Protein AF-A0AAE3AHZ2-F1 (afdb_monomer_lite)

Secondary structure (DSSP, 8-state):
---------------------------BHHHHSTTGGG----EEEEEEEETTEEPPPEEE--HHHHHHHHHHHHT-EEEEEE---TTS-EEEEEEE-TT--EEEEEEETTS-EEETTEEEEEESHHHHHHHHT--TT-----------------------------------PPPPPPP----EEEEE-SSEEEEEETT-EEEEE--GGG-EEEEEETTEEEEEEEEEEEEEEEBS-HHHHHHHHHHPPTT-GGGG--B--S-SHHHHHHTHHHHHHHHHHH-SS---PPP-EEEEEEEEEE---TTTTTEEEEEEEEEEEE-TTS-EEEEEEEEEEEE----EETTEE----EEEEEEEEEEEETTTHHHHHHHHHHHHHT-EE-HHHHHHHHHHHHHHHHHHHHHHHHHHHHHHHHHHHHHHHHT-

Sequence (428 aa):
MTRTKRMTAAVLTLVLLLNFAGCGAKNTLFDRVSGAGKFAAESLTIYEEKESFAAEPKTVRDAKQAEVIFGALKDVTLGEVVKTDDKYTRYIFTFADASGSKMSFTLREDGCVVLGGKTYDALGTDTVFEAAGIDPDEETAESKTEASSEASNAQTEPEVTPEPEVTVTPEPTAEPTPEATYTLVDYDGGVFTMQLPQGWQIITGGEYAGYSIRAWDPNDPDVQIFYYGELGPYFKSAEAKAQYQSMSTSNDPLTYLPVLEDPTLAGCLNAMDDYQDAYDGIMPQSFAFAKIQNMTVLSETPITTPLASYAVSEASILASLTSETGAACTGMFEGSILDAGGYEINGVDVTPSRGAANIFGIIAPEGKFETVAPILIQSLTSFTFTDEYIQEAIRQGNMQAENAAEVSRRNNEMMERVVNDFCEYIRQ

pLDDT: mean 77.29, std 21.95, range [25.22, 98.69]

Structure (mmCIF, N/CA/C/O backbone):
data_AF-A0AAE3AHZ2-F1
#
_entry.id   AF-A0AAE3AHZ2-F1
#
loop_
_atom_site.group_PDB
_atom_site.id
_atom_site.type_symbol
_atom_site.label_atom_id
_atom_site.label_alt_id
_atom_site.label_comp_id
_atom_site.label_asym_id
_atom_site.label_entity_id
_atom_site.label_seq_id
_atom_site.pdbx_PDB_ins_code
_atom_site.Cartn_x
_atom_site.Cartn_y
_atom_site.Cartn_z
_atom_site.occupancy
_atom_site.B_iso_or_equiv
_atom_site.auth_seq_id
_atom_site.auth_comp_id
_atom_site.auth_asym_id
_atom_site.auth_atom_id
_atom_site.pdbx_PDB_model_num
ATOM 1 N N . MET A 1 1 ? 45.505 4.299 -8.019 1.00 30.45 1 MET A N 1
ATOM 2 C CA . MET A 1 1 ? 44.836 3.308 -7.147 1.00 30.45 1 MET A CA 1
ATOM 3 C C . MET A 1 1 ? 43.356 3.636 -7.171 1.00 30.45 1 MET A C 1
ATOM 5 O O . MET A 1 1 ? 42.881 4.443 -6.388 1.00 30.45 1 MET A O 1
ATOM 9 N N . THR A 1 2 ? 42.670 3.113 -8.178 1.00 29.73 2 THR A N 1
ATOM 10 C CA . THR A 1 2 ? 41.296 3.481 -8.530 1.00 29.73 2 THR A CA 1
ATOM 11 C C . THR A 1 2 ? 40.430 2.311 -8.102 1.00 29.73 2 THR A C 1
ATOM 13 O O . THR A 1 2 ? 40.567 1.209 -8.629 1.00 29.73 2 THR A O 1
ATOM 16 N N . ARG A 1 3 ? 39.640 2.503 -7.045 1.00 27.38 3 ARG A N 1
ATOM 17 C CA . ARG A 1 3 ? 38.802 1.451 -6.470 1.00 27.38 3 ARG A CA 1
ATOM 18 C C . ARG A 1 3 ? 37.531 1.372 -7.312 1.00 27.38 3 ARG A C 1
ATOM 20 O O . ARG A 1 3 ? 36.591 2.126 -7.093 1.00 27.38 3 ARG A O 1
ATOM 27 N N . THR A 1 4 ? 37.553 0.496 -8.310 1.00 29.48 4 THR A N 1
ATOM 28 C CA . THR A 1 4 ? 36.403 0.112 -9.130 1.00 29.48 4 THR A CA 1
ATOM 29 C C . THR A 1 4 ? 35.301 -0.408 -8.204 1.00 29.48 4 THR A C 1
ATOM 31 O O . THR A 1 4 ? 35.394 -1.523 -7.687 1.00 29.48 4 THR A O 1
ATOM 34 N N . LYS A 1 5 ? 34.284 0.416 -7.929 1.00 26.98 5 LYS A N 1
ATOM 35 C CA . LYS A 1 5 ? 33.035 -0.062 -7.332 1.00 26.98 5 LYS A CA 1
ATOM 36 C C . LYS A 1 5 ? 32.326 -0.877 -8.410 1.00 26.98 5 LYS A C 1
ATOM 38 O O . LYS A 1 5 ? 32.046 -0.376 -9.493 1.00 26.98 5 LYS A O 1
ATOM 43 N N . ARG A 1 6 ? 32.133 -2.160 -8.117 1.00 25.88 6 ARG A N 1
ATOM 44 C CA . ARG A 1 6 ? 31.324 -3.084 -8.909 1.00 25.88 6 ARG A CA 1
ATOM 45 C C . ARG A 1 6 ? 29.925 -2.478 -9.052 1.00 25.88 6 ARG A C 1
ATOM 47 O O . ARG A 1 6 ? 29.310 -2.159 -8.040 1.00 25.88 6 ARG A O 1
ATOM 54 N N . MET A 1 7 ? 29.475 -2.292 -10.291 1.00 25.75 7 MET A N 1
ATOM 55 C CA . MET A 1 7 ? 28.073 -2.037 -10.610 1.00 25.75 7 MET A CA 1
ATOM 56 C C . MET A 1 7 ? 27.278 -3.266 -10.175 1.00 25.75 7 MET A C 1
ATOM 58 O O . MET A 1 7 ? 27.341 -4.307 -10.825 1.00 25.75 7 MET A O 1
ATOM 62 N N . THR A 1 8 ? 26.573 -3.158 -9.057 1.00 26.39 8 THR A N 1
ATOM 63 C CA . THR A 1 8 ? 25.490 -4.077 -8.720 1.00 26.39 8 THR A CA 1
ATOM 64 C C . THR A 1 8 ? 24.235 -3.467 -9.331 1.00 26.39 8 THR A C 1
ATOM 66 O O . THR A 1 8 ? 23.591 -2.624 -8.722 1.00 26.39 8 THR A O 1
ATOM 69 N N . ALA A 1 9 ? 23.958 -3.814 -10.588 1.00 28.20 9 ALA A N 1
ATOM 70 C CA . ALA A 1 9 ? 22.660 -3.583 -11.203 1.00 28.20 9 ALA A CA 1
ATOM 71 C C . ALA A 1 9 ? 21.690 -4.601 -10.592 1.00 28.20 9 ALA A C 1
ATOM 73 O O . ALA A 1 9 ? 21.641 -5.752 -11.014 1.00 28.20 9 ALA A O 1
ATOM 74 N N . ALA A 1 10 ? 21.006 -4.202 -9.530 1.00 27.92 10 ALA A N 1
ATOM 75 C CA . ALA A 1 10 ? 19.880 -4.923 -8.967 1.00 27.92 10 ALA A CA 1
ATOM 76 C C . ALA A 1 10 ? 18.978 -3.888 -8.296 1.00 27.92 10 ALA A C 1
ATOM 78 O O . ALA A 1 10 ? 19.477 -3.033 -7.569 1.00 27.92 10 ALA A O 1
ATOM 79 N N . VAL A 1 11 ? 17.676 -4.019 -8.538 1.00 29.12 11 VAL A N 1
ATOM 80 C CA . VAL A 1 11 ? 16.577 -3.178 -8.040 1.00 29.12 11 VAL A CA 1
ATOM 81 C C . VAL A 1 11 ? 16.322 -1.910 -8.866 1.00 29.12 11 VAL A C 1
ATOM 83 O O . VAL A 1 11 ? 16.511 -0.782 -8.432 1.00 29.12 11 VAL A O 1
ATOM 86 N N . LEU A 1 12 ? 15.829 -2.129 -10.085 1.00 28.12 12 LEU A N 1
ATOM 87 C CA . LEU A 1 12 ? 14.857 -1.235 -10.709 1.00 28.12 12 LEU A CA 1
ATOM 88 C C . LEU A 1 12 ? 13.721 -2.124 -11.227 1.00 28.12 12 LEU A C 1
ATOM 90 O O . LEU A 1 12 ? 13.642 -2.430 -12.415 1.00 28.12 12 LEU A O 1
ATOM 94 N N . THR A 1 13 ? 12.878 -2.614 -10.320 1.00 31.12 13 THR A N 1
ATOM 95 C CA . THR A 1 13 ? 11.637 -3.310 -10.684 1.00 31.12 13 THR A CA 1
ATOM 96 C C . THR A 1 13 ? 10.592 -2.262 -11.066 1.00 31.12 13 THR A C 1
ATOM 98 O O . THR A 1 13 ? 9.550 -2.138 -10.444 1.00 31.12 13 THR A O 1
ATOM 101 N N . LEU A 1 14 ? 10.894 -1.465 -12.091 1.00 28.44 14 LEU A N 1
ATOM 102 C CA . LEU A 1 14 ? 9.909 -0.651 -12.788 1.00 28.44 14 LEU A CA 1
ATOM 103 C C . LEU A 1 14 ? 9.664 -1.319 -14.136 1.00 28.44 14 LEU A C 1
ATOM 105 O O . LEU A 1 14 ? 10.155 -0.886 -15.179 1.00 28.44 14 LEU A O 1
ATOM 109 N N . VAL A 1 15 ? 8.949 -2.444 -14.101 1.00 28.72 15 VAL A N 1
ATOM 110 C CA . VAL A 1 15 ? 8.433 -3.066 -15.319 1.00 28.72 15 VAL A CA 1
ATOM 111 C C . VAL A 1 15 ? 7.207 -2.281 -15.747 1.00 28.72 15 VAL A C 1
ATOM 113 O O . VAL A 1 15 ? 6.067 -2.596 -15.419 1.00 28.72 15 VAL A O 1
ATOM 116 N N . LEU A 1 16 ? 7.484 -1.240 -16.528 1.00 26.73 16 LEU A N 1
ATOM 117 C CA . LEU A 1 16 ? 6.565 -0.753 -17.537 1.00 26.73 16 LEU A CA 1
ATOM 118 C C . LEU A 1 16 ? 6.185 -1.960 -18.410 1.00 26.73 16 LEU A C 1
ATOM 120 O O . LEU A 1 16 ? 7.049 -2.586 -19.029 1.00 26.73 16 LEU A O 1
ATOM 124 N N . LEU A 1 17 ? 4.899 -2.309 -18.400 1.00 27.34 17 LEU A N 1
ATOM 125 C CA . LEU A 1 17 ? 4.278 -3.350 -19.214 1.00 27.34 17 LEU A CA 1
ATOM 126 C C . LEU A 1 17 ? 4.581 -3.126 -20.705 1.00 27.34 17 LEU A C 1
ATOM 128 O O . LEU A 1 17 ? 3.813 -2.499 -21.432 1.00 27.34 17 LEU A O 1
ATOM 132 N N . LEU A 1 18 ? 5.700 -3.667 -21.183 1.00 25.77 18 LEU A N 1
ATOM 133 C CA . LEU A 1 18 ? 5.951 -3.840 -22.606 1.00 25.77 18 LEU A CA 1
ATOM 134 C C . LEU A 1 18 ? 5.325 -5.162 -23.037 1.00 25.77 18 LEU A C 1
ATOM 136 O O . LEU A 1 18 ? 5.856 -6.249 -22.814 1.00 25.77 18 LEU A O 1
ATOM 140 N N . ASN A 1 19 ? 4.150 -5.014 -23.645 1.00 28.81 19 ASN A N 1
ATOM 141 C CA . ASN A 1 19 ? 3.464 -6.015 -24.443 1.00 28.81 19 ASN A CA 1
ATOM 142 C C . ASN A 1 19 ? 4.441 -6.795 -25.334 1.00 28.81 19 ASN A C 1
ATOM 144 O O . ASN A 1 19 ? 5.067 -6.223 -26.226 1.00 28.81 19 ASN A O 1
ATOM 148 N N . PHE A 1 20 ? 4.469 -8.116 -25.171 1.00 28.22 20 PHE A N 1
ATOM 149 C CA . PHE A 1 20 ? 4.844 -9.022 -26.248 1.00 28.22 20 PHE A CA 1
ATOM 150 C C . PHE A 1 20 ? 3.704 -10.001 -26.495 1.00 28.22 20 PHE A C 1
ATOM 152 O O . PHE A 1 20 ? 3.485 -10.958 -25.754 1.00 28.22 20 PHE A O 1
ATOM 159 N N . ALA A 1 21 ? 2.983 -9.733 -27.580 1.00 28.88 21 ALA A N 1
ATOM 160 C CA . ALA A 1 21 ? 2.184 -10.725 -28.265 1.00 28.88 21 ALA A CA 1
ATOM 161 C C . ALA A 1 21 ? 3.102 -11.815 -28.846 1.00 28.88 21 ALA A C 1
ATOM 163 O O . ALA A 1 21 ? 4.102 -11.513 -29.499 1.00 28.88 21 ALA A O 1
ATOM 164 N N . GLY A 1 22 ? 2.691 -13.073 -28.673 1.00 25.22 22 GLY A N 1
ATOM 165 C CA . GLY A 1 22 ? 3.035 -14.171 -29.577 1.00 25.22 22 GLY A CA 1
ATOM 166 C C . GLY A 1 22 ? 4.020 -15.216 -29.050 1.00 25.22 22 GLY A C 1
ATOM 167 O O . GLY A 1 22 ? 5.220 -15.093 -29.259 1.00 25.22 22 GLY A O 1
ATOM 168 N N . CYS A 1 23 ? 3.493 -16.322 -28.508 1.00 26.75 23 CYS A N 1
ATOM 169 C CA . CYS A 1 23 ? 3.688 -17.673 -29.069 1.00 26.75 23 CYS A CA 1
ATOM 170 C C . CYS A 1 23 ? 3.028 -18.757 -28.194 1.00 26.75 23 CYS A C 1
ATOM 172 O O . CYS A 1 23 ? 3.557 -19.132 -27.157 1.00 26.75 23 CYS A O 1
ATOM 174 N N . GLY A 1 24 ? 1.901 -19.302 -28.664 1.00 33.41 24 GLY A N 1
ATOM 175 C CA . GLY A 1 24 ? 1.628 -20.748 -28.747 1.00 33.41 24 GLY A CA 1
ATOM 176 C C . GLY A 1 24 ? 1.831 -21.683 -27.543 1.00 33.41 24 GLY A C 1
ATOM 177 O O . GLY A 1 24 ? 2.001 -22.878 -27.776 1.00 33.41 24 GLY A O 1
ATOM 178 N N . ALA A 1 25 ? 1.809 -21.210 -26.298 1.00 39.16 25 ALA A N 1
ATOM 179 C CA . ALA A 1 25 ? 1.691 -22.071 -25.119 1.00 39.16 25 ALA A CA 1
ATOM 180 C C . ALA A 1 25 ? 0.210 -22.229 -24.741 1.00 39.16 25 ALA A C 1
ATOM 182 O O . ALA A 1 25 ? -0.573 -21.292 -24.896 1.00 39.16 25 ALA A O 1
ATOM 183 N N . LYS A 1 26 ? -0.190 -23.415 -24.267 1.00 50.66 26 LYS A N 1
ATOM 184 C CA . LYS A 1 26 ? -1.534 -23.620 -23.710 1.00 50.66 26 LYS A CA 1
ATOM 185 C C . LYS A 1 26 ? -1.722 -22.610 -22.571 1.00 50.66 26 LYS A C 1
ATOM 187 O O . LYS A 1 26 ? -0.902 -22.564 -21.665 1.00 50.66 26 LYS A O 1
ATOM 192 N N . ASN A 1 27 ? -2.732 -21.750 -22.677 1.00 71.94 27 ASN A N 1
ATOM 193 C CA . ASN A 1 27 ? -2.969 -20.650 -21.739 1.00 71.94 27 ASN A CA 1
ATOM 194 C C . ASN A 1 27 ? -4.047 -21.053 -20.723 1.00 71.94 27 ASN A C 1
ATOM 196 O O . ASN A 1 27 ? -5.029 -20.337 -20.546 1.00 71.94 27 ASN A O 1
ATOM 200 N N . THR A 1 28 ? -3.927 -22.250 -20.140 1.00 84.56 28 THR A N 1
ATOM 201 C CA . THR A 1 28 ? -4.900 -22.707 -19.138 1.00 84.56 28 THR A CA 1
ATOM 202 C C . THR A 1 28 ? -4.662 -21.984 -17.816 1.00 84.56 28 THR A C 1
ATOM 204 O O . THR A 1 28 ? -3.533 -21.591 -17.509 1.00 84.56 28 THR A O 1
ATOM 207 N N . LEU A 1 29 ? -5.714 -21.814 -17.019 1.00 84.12 29 LEU A N 1
ATOM 208 C CA . LEU A 1 29 ? -5.632 -21.193 -15.698 1.00 84.12 29 LEU A CA 1
ATOM 209 C C . LEU A 1 29 ? -4.598 -21.903 -14.807 1.00 84.12 29 LEU A C 1
ATOM 211 O O . LEU A 1 29 ? -3.781 -21.256 -14.157 1.00 84.12 29 LEU A O 1
ATOM 215 N N . PHE A 1 30 ? -4.554 -23.235 -14.846 1.00 86.38 30 PHE A N 1
ATOM 216 C CA . PHE A 1 30 ? -3.639 -24.032 -14.021 1.00 86.38 30 PHE A CA 1
ATOM 217 C C . PHE A 1 30 ? -2.175 -23.940 -14.463 1.00 86.38 30 PHE A C 1
ATOM 219 O O . PHE A 1 30 ? -1.286 -24.125 -13.637 1.00 86.38 30 PHE A O 1
ATOM 226 N N . ASP A 1 31 ? -1.902 -23.612 -15.729 1.00 78.88 31 ASP A N 1
ATOM 227 C CA . ASP A 1 31 ? -0.533 -23.325 -16.179 1.00 78.88 31 ASP A CA 1
ATOM 228 C C . ASP A 1 31 ? -0.017 -21.992 -15.603 1.00 78.88 31 ASP A C 1
ATOM 230 O O . ASP A 1 31 ? 1.193 -21.773 -15.518 1.00 78.88 31 ASP A O 1
ATOM 234 N N . ARG A 1 32 ? -0.929 -21.099 -15.196 1.00 72.12 32 ARG A N 1
ATOM 235 C CA . ARG A 1 32 ? -0.624 -19.784 -14.615 1.00 72.12 32 ARG A CA 1
ATOM 236 C C . ARG A 1 32 ? -0.626 -19.770 -13.085 1.00 72.12 32 ARG A C 1
ATOM 238 O O . ARG A 1 32 ? -0.144 -18.803 -12.507 1.00 72.12 32 ARG A O 1
ATOM 245 N N . VAL A 1 33 ? -1.117 -20.828 -12.437 1.00 71.25 33 VAL A N 1
ATOM 246 C CA . VAL A 1 33 ? -1.184 -20.947 -10.973 1.00 71.25 33 VAL A CA 1
ATOM 247 C C . VAL A 1 33 ? -0.226 -22.038 -10.498 1.00 71.25 33 VAL A C 1
ATOM 249 O O . VAL A 1 33 ? -0.375 -23.221 -10.808 1.00 71.25 33 VAL A O 1
ATOM 252 N N . SER A 1 34 ? 0.795 -21.644 -9.734 1.00 67.81 34 SER A N 1
ATOM 253 C CA . SER A 1 34 ? 1.807 -22.572 -9.225 1.00 67.81 34 SER A CA 1
ATOM 254 C C . SER A 1 34 ? 1.186 -23.672 -8.362 1.00 67.81 34 SER A C 1
ATOM 256 O O . SER A 1 34 ? 0.383 -23.400 -7.483 1.00 67.81 34 SER A O 1
ATOM 258 N N . GLY A 1 35 ? 1.586 -24.925 -8.584 1.00 68.88 35 GLY A N 1
ATOM 259 C CA . GLY A 1 35 ? 1.129 -26.054 -7.767 1.00 68.88 35 GLY A CA 1
ATOM 260 C C . GLY A 1 35 ? -0.281 -26.559 -8.090 1.00 68.88 35 GLY A C 1
ATOM 261 O O . GLY A 1 35 ? -0.587 -27.690 -7.715 1.00 68.88 35 GLY A O 1
ATOM 262 N N . ALA A 1 36 ? -1.079 -25.821 -8.874 1.00 77.06 36 ALA A N 1
ATOM 263 C CA . ALA A 1 36 ? -2.463 -26.178 -9.191 1.00 77.06 36 ALA A CA 1
ATOM 264 C C . ALA A 1 36 ? -2.605 -27.594 -9.770 1.00 77.06 36 ALA A C 1
ATOM 266 O O . ALA A 1 36 ? -3.428 -28.385 -9.319 1.00 77.06 36 ALA A O 1
ATOM 267 N N . GLY A 1 37 ? -1.720 -27.979 -10.694 1.00 73.69 37 GLY A N 1
ATOM 268 C CA . GLY A 1 37 ? -1.731 -29.316 -11.300 1.00 73.69 37 GLY A CA 1
ATOM 269 C C . GLY A 1 37 ? -1.372 -30.484 -10.365 1.00 73.69 37 GLY A C 1
ATOM 270 O O . GLY A 1 37 ? -1.472 -31.635 -10.788 1.00 73.69 37 GLY A O 1
ATOM 271 N N . LYS A 1 38 ? -0.915 -30.219 -9.134 1.00 77.69 38 LYS A N 1
ATOM 272 C CA . LYS A 1 38 ? -0.558 -31.236 -8.124 1.00 77.69 38 LYS A CA 1
ATOM 273 C C . LYS A 1 38 ? -1.441 -31.184 -6.877 1.00 77.69 38 LYS A C 1
ATOM 275 O O . LYS A 1 38 ? -1.286 -32.039 -6.009 1.00 77.69 38 LYS A O 1
ATOM 280 N N . PHE A 1 39 ? -2.309 -30.186 -6.777 1.00 78.25 39 PHE A N 1
ATOM 281 C CA . PHE A 1 39 ? -3.156 -29.976 -5.617 1.00 78.25 39 PHE A CA 1
ATOM 282 C C . PHE A 1 39 ? -4.352 -30.927 -5.640 1.00 78.25 39 PHE A C 1
ATOM 284 O O . PHE A 1 39 ? -4.929 -31.186 -6.698 1.00 78.25 39 PHE A O 1
ATOM 291 N N . ALA A 1 40 ? -4.716 -31.446 -4.470 1.00 85.44 40 ALA A N 1
ATOM 292 C CA . ALA A 1 40 ? -5.849 -32.343 -4.295 1.00 85.44 40 ALA A CA 1
ATOM 293 C C . ALA A 1 40 ? -6.882 -31.663 -3.392 1.00 85.44 40 ALA A C 1
ATOM 295 O O . ALA A 1 40 ? -6.706 -31.606 -2.179 1.00 85.44 40 ALA A O 1
ATOM 296 N N . ALA A 1 41 ? -7.938 -31.121 -3.995 1.00 84.19 41 ALA A N 1
ATOM 297 C CA . ALA A 1 41 ? -8.997 -30.440 -3.263 1.00 84.19 41 ALA A CA 1
ATOM 298 C C . ALA A 1 41 ? -9.827 -31.428 -2.424 1.00 84.19 41 ALA A C 1
ATOM 300 O O . ALA A 1 41 ? -10.386 -32.381 -2.962 1.00 84.19 41 ALA A O 1
ATOM 301 N N . GLU A 1 42 ? -9.948 -31.171 -1.120 1.00 83.50 42 GLU A N 1
ATOM 302 C CA . GLU A 1 42 ? -10.802 -31.941 -0.200 1.00 83.50 42 GLU A CA 1
ATOM 303 C C . GLU A 1 42 ? -11.995 -31.139 0.324 1.00 83.50 42 GLU A C 1
ATOM 305 O O . GLU A 1 42 ? -13.022 -31.705 0.698 1.00 83.50 42 GLU A O 1
ATOM 310 N N . SER A 1 43 ? -11.880 -29.815 0.359 1.00 81.81 43 SER A N 1
ATOM 311 C CA . SER A 1 43 ? -12.982 -28.921 0.704 1.00 81.81 43 SER A CA 1
ATOM 312 C C . SER A 1 43 ? -12.890 -27.627 -0.088 1.00 81.81 43 SER A C 1
ATOM 314 O O . SER A 1 43 ? -11.838 -27.306 -0.645 1.00 81.81 43 SER A O 1
ATOM 316 N N . LEU A 1 44 ? -14.005 -26.906 -0.158 1.00 85.50 44 LEU A N 1
ATOM 317 C CA . LEU A 1 44 ? -14.130 -25.652 -0.886 1.00 85.50 44 LEU A CA 1
ATOM 318 C C . LEU A 1 44 ? -14.933 -24.654 -0.051 1.00 85.50 44 LEU A C 1
ATOM 320 O O . LEU A 1 44 ? -16.014 -24.967 0.443 1.00 85.50 44 LEU A O 1
ATOM 324 N N . THR A 1 45 ? -14.442 -23.429 0.038 1.00 79.38 45 THR A N 1
ATOM 325 C CA . THR A 1 45 ? -15.203 -22.272 0.505 1.00 79.38 45 THR A CA 1
ATOM 326 C C . THR A 1 45 ? -15.356 -21.303 -0.654 1.00 79.38 45 THR A C 1
ATOM 328 O O . THR A 1 45 ? -14.366 -20.970 -1.302 1.00 79.38 45 THR A O 1
ATOM 331 N N . ILE A 1 46 ? -16.585 -20.866 -0.922 1.00 81.38 46 ILE A N 1
ATOM 332 C CA . ILE A 1 46 ? -16.872 -19.867 -1.952 1.00 81.38 46 ILE A CA 1
ATOM 333 C C . ILE A 1 46 ? -17.274 -18.568 -1.262 1.00 81.38 46 ILE A C 1
ATOM 335 O O . ILE A 1 46 ? -18.217 -18.557 -0.466 1.00 81.38 46 ILE A O 1
ATOM 339 N N . TYR A 1 47 ? -16.556 -17.495 -1.573 1.00 78.69 47 TYR A N 1
ATOM 340 C CA . TYR A 1 47 ? -16.892 -16.140 -1.149 1.00 78.69 47 TYR A CA 1
ATOM 341 C C . TYR A 1 47 ? -17.512 -15.398 -2.323 1.00 78.69 47 TYR A C 1
ATOM 343 O O . TYR A 1 47 ? -17.005 -15.488 -3.437 1.00 78.69 47 TYR A O 1
ATOM 351 N N . GLU A 1 48 ? -18.593 -14.678 -2.061 1.00 78.94 48 GLU A N 1
ATOM 352 C CA . GLU A 1 48 ? -19.229 -13.779 -3.016 1.00 78.94 48 GLU A CA 1
ATOM 353 C C . GLU A 1 48 ? -18.997 -12.347 -2.535 1.00 78.94 48 GLU A C 1
ATOM 355 O O . GLU A 1 48 ? -19.339 -12.004 -1.401 1.00 78.94 48 GLU A O 1
ATOM 360 N N . GLU A 1 49 ? -18.377 -11.526 -3.374 1.00 75.44 49 GLU A N 1
ATOM 361 C CA . GLU A 1 49 ? -18.078 -10.128 -3.087 1.00 75.44 49 GLU A CA 1
ATOM 362 C C . GLU A 1 49 ? -18.789 -9.228 -4.092 1.00 75.44 49 GLU A C 1
ATOM 364 O O . GLU A 1 49 ? -18.484 -9.265 -5.286 1.00 75.44 49 GLU A O 1
ATOM 369 N N . LYS A 1 50 ? -19.695 -8.382 -3.603 1.00 73.38 50 LYS A N 1
ATOM 370 C CA . LYS A 1 50 ? -20.449 -7.423 -4.415 1.00 73.38 50 LYS A CA 1
ATOM 371 C C . LYS A 1 50 ? -20.249 -6.016 -3.871 1.00 73.38 50 LYS A C 1
ATOM 373 O O . LYS A 1 50 ? -20.486 -5.792 -2.691 1.00 73.38 50 LYS A O 1
ATOM 378 N N . GLU A 1 51 ? -19.796 -5.083 -4.711 1.00 52.22 51 GLU A N 1
ATOM 379 C CA . GLU A 1 51 ? -19.695 -3.644 -4.394 1.00 52.22 51 GLU A CA 1
ATOM 380 C C . GLU A 1 51 ? -19.099 -3.322 -2.997 1.00 52.22 51 GLU A C 1
ATOM 382 O O . GLU A 1 51 ? -19.521 -2.378 -2.332 1.00 52.22 51 GLU A O 1
ATOM 387 N N . SER A 1 52 ? -18.076 -4.069 -2.552 1.00 47.06 52 SER A N 1
ATOM 388 C CA . SER A 1 52 ? -17.413 -3.942 -1.227 1.00 47.06 52 SER A CA 1
ATOM 389 C C . SER A 1 52 ? -18.114 -4.608 -0.028 1.00 47.06 52 SER A C 1
ATOM 391 O O . SER A 1 52 ? -17.758 -4.342 1.123 1.00 47.06 52 SER A O 1
ATOM 393 N N . PHE A 1 53 ? -19.076 -5.498 -0.272 1.00 41.38 53 PHE A N 1
ATOM 394 C CA . PHE A 1 53 ? -19.688 -6.366 0.732 1.00 41.38 53 PHE A CA 1
ATOM 395 C C . PHE A 1 53 ? -19.322 -7.827 0.438 1.00 41.38 53 PHE A C 1
ATOM 397 O O . PHE A 1 53 ? -19.628 -8.341 -0.637 1.00 41.38 53 PHE A O 1
ATOM 404 N N . ALA A 1 54 ? -18.659 -8.499 1.382 1.00 51.25 54 ALA A N 1
ATOM 405 C CA . ALA A 1 54 ? -18.468 -9.946 1.328 1.00 51.25 54 ALA A CA 1
ATOM 406 C C . ALA A 1 54 ? -19.694 -10.618 1.961 1.00 51.25 54 ALA A C 1
ATOM 408 O O . ALA A 1 54 ? -19.981 -10.402 3.142 1.00 51.25 54 ALA A O 1
ATOM 409 N N . ALA A 1 55 ? -20.438 -11.404 1.184 1.00 55.53 55 ALA A N 1
ATOM 410 C CA . ALA A 1 55 ? -21.539 -12.206 1.707 1.00 55.53 55 ALA A CA 1
ATOM 411 C C . ALA A 1 55 ? -21.018 -13.303 2.659 1.00 55.53 55 ALA A C 1
ATOM 413 O O . ALA A 1 55 ? -19.832 -13.649 2.647 1.00 55.53 55 ALA A O 1
ATOM 414 N N . GLU A 1 56 ? -21.904 -13.883 3.481 1.00 48.47 56 GLU A N 1
ATOM 415 C CA . GLU A 1 56 ? -21.528 -15.037 4.307 1.00 48.47 56 GLU A CA 1
ATOM 416 C C . GLU A 1 56 ? -20.991 -16.177 3.418 1.00 48.47 56 GLU A C 1
ATOM 418 O O . GLU A 1 56 ? -21.657 -16.580 2.459 1.00 48.47 56 GLU A O 1
ATOM 423 N N . PRO A 1 57 ? -19.799 -16.724 3.716 1.00 64.50 57 PRO A N 1
ATOM 424 C CA . PRO A 1 57 ? -19.149 -17.683 2.838 1.00 64.50 57 PRO A CA 1
ATOM 425 C C . PRO A 1 57 ? -19.936 -18.988 2.746 1.00 64.50 57 PRO A C 1
ATOM 427 O O . PRO A 1 57 ? -20.203 -19.667 3.747 1.00 64.50 57 PRO A O 1
ATOM 430 N N . LYS A 1 58 ? -20.224 -19.416 1.517 1.00 69.81 58 LYS A N 1
ATOM 431 C CA . LYS A 1 58 ? -20.841 -20.715 1.260 1.00 69.81 58 LYS A CA 1
ATOM 432 C C . LYS A 1 58 ? -19.762 -21.790 1.341 1.00 69.81 58 LYS A C 1
ATOM 434 O O . LYS A 1 58 ? -18.952 -21.968 0.432 1.00 69.81 58 LYS A O 1
ATOM 439 N N . THR A 1 59 ? -19.744 -22.523 2.451 1.00 62.56 59 THR A N 1
ATOM 440 C CA . THR A 1 59 ? -18.790 -23.623 2.649 1.00 62.56 59 THR A CA 1
ATOM 441 C C . THR A 1 59 ? -19.340 -24.932 2.082 1.00 62.56 59 THR A C 1
ATOM 443 O O . THR A 1 59 ? -20.369 -25.435 2.536 1.00 62.56 59 THR A O 1
ATOM 446 N N . VAL A 1 60 ? -18.609 -25.538 1.150 1.00 64.88 60 VAL A N 1
ATOM 447 C CA . VAL A 1 60 ? -18.839 -26.884 0.616 1.00 64.88 60 VAL A CA 1
ATOM 448 C C . VAL A 1 60 ? -17.828 -27.845 1.247 1.00 64.88 60 VAL A C 1
ATOM 450 O O . VAL A 1 60 ? -16.641 -27.847 0.927 1.00 64.88 60 VAL A O 1
ATOM 453 N N . ARG A 1 61 ? -18.302 -28.698 2.163 1.00 59.25 61 ARG A N 1
ATOM 454 C CA . ARG A 1 61 ? -17.475 -29.726 2.835 1.00 59.25 61 ARG A CA 1
ATOM 455 C C . ARG A 1 61 ? -17.490 -31.090 2.136 1.00 59.25 61 ARG A C 1
ATOM 457 O O . ARG A 1 61 ? -16.968 -32.059 2.679 1.00 59.25 61 ARG A O 1
ATOM 464 N N . ASP A 1 62 ? -18.130 -31.183 0.974 1.00 76.38 62 ASP A N 1
ATOM 465 C CA . ASP A 1 62 ? -18.191 -32.414 0.192 1.00 76.38 62 ASP A CA 1
ATOM 466 C C . ASP A 1 62 ? -16.977 -32.503 -0.741 1.00 76.38 62 ASP A C 1
ATOM 468 O O . ASP A 1 62 ? -16.876 -31.758 -1.716 1.00 76.38 62 ASP A O 1
ATOM 472 N N . ALA A 1 63 ? -16.054 -33.419 -0.439 1.00 75.56 63 ALA A N 1
ATOM 473 C CA . ALA A 1 63 ? -14.808 -33.580 -1.189 1.00 75.56 63 ALA A CA 1
ATOM 474 C C . ALA A 1 63 ? -15.040 -33.911 -2.667 1.00 75.56 63 ALA A C 1
ATOM 476 O O . ALA A 1 63 ? -14.297 -33.457 -3.531 1.00 75.56 63 ALA A O 1
ATOM 477 N N . LYS A 1 64 ? -16.107 -34.656 -2.979 1.00 82.19 64 LYS A N 1
ATOM 478 C CA . LYS A 1 64 ? -16.439 -35.008 -4.359 1.00 82.19 64 LYS A CA 1
ATOM 479 C C . LYS A 1 64 ? -16.913 -33.781 -5.139 1.00 82.19 64 LYS A C 1
ATOM 481 O O . LYS A 1 64 ? -16.523 -33.604 -6.287 1.00 82.19 64 LYS A O 1
ATOM 486 N N . GLN A 1 65 ? -17.735 -32.933 -4.529 1.00 84.44 65 GLN A N 1
ATOM 487 C CA . GLN A 1 65 ? -18.171 -31.677 -5.129 1.00 84.44 65 GLN A CA 1
ATOM 488 C C . GLN A 1 65 ? -17.001 -30.696 -5.286 1.00 84.44 65 GLN A C 1
ATOM 490 O O . GLN A 1 65 ? -16.861 -30.098 -6.350 1.00 84.44 65 GLN A O 1
ATOM 495 N N . ALA A 1 66 ? -16.125 -30.582 -4.281 1.00 83.44 66 ALA A N 1
ATOM 496 C CA . ALA A 1 66 ? -14.909 -29.774 -4.374 1.00 83.44 66 ALA A CA 1
ATOM 497 C C . ALA A 1 66 ? -13.990 -30.257 -5.514 1.00 83.44 66 ALA A C 1
ATOM 499 O O . ALA A 1 66 ? -13.527 -29.439 -6.303 1.00 83.44 66 ALA A O 1
ATOM 500 N N . GLU A 1 67 ? -13.790 -31.571 -5.663 1.00 86.81 67 GLU A N 1
ATOM 501 C CA . GLU A 1 67 ? -13.006 -32.166 -6.756 1.00 86.81 67 GLU A CA 1
ATOM 502 C C . GLU A 1 67 ? -13.615 -31.870 -8.136 1.00 86.81 67 GLU A C 1
ATOM 504 O O . GLU A 1 67 ? -12.887 -31.542 -9.071 1.00 86.81 67 GLU A O 1
ATOM 509 N N . VAL A 1 68 ? -14.943 -31.941 -8.271 1.00 90.25 68 VAL A N 1
ATOM 510 C CA . VAL A 1 68 ? -15.639 -31.632 -9.532 1.00 90.25 68 VAL A CA 1
ATOM 511 C C . VAL A 1 68 ? -15.448 -30.165 -9.924 1.00 90.25 68 VAL A C 1
ATOM 513 O O . VAL A 1 68 ? -15.092 -29.887 -11.068 1.00 90.25 68 VAL A O 1
ATOM 516 N N . ILE A 1 69 ? -15.630 -29.233 -8.984 1.00 91.19 69 ILE A N 1
ATOM 517 C CA . ILE A 1 69 ? -15.467 -27.791 -9.240 1.00 91.19 69 ILE A CA 1
ATOM 518 C C . ILE A 1 69 ? -13.994 -27.462 -9.530 1.00 91.19 69 ILE A C 1
ATOM 520 O O . ILE A 1 69 ? -13.692 -26.739 -10.479 1.00 91.19 69 ILE A O 1
ATOM 524 N N . PHE A 1 70 ? -13.061 -28.043 -8.771 1.00 90.38 70 PHE A N 1
ATOM 525 C CA . PHE A 1 70 ? -11.625 -27.897 -9.017 1.00 90.38 70 PHE A CA 1
ATOM 526 C C . PHE A 1 70 ? -11.218 -28.453 -10.390 1.00 90.38 70 PHE A C 1
ATOM 528 O O . PHE A 1 70 ? -10.400 -27.864 -11.096 1.00 90.38 70 PHE A O 1
ATOM 535 N N . GLY A 1 71 ? -11.826 -29.569 -10.799 1.00 88.50 71 GLY A N 1
ATOM 536 C CA . GLY A 1 71 ? -11.661 -30.154 -12.123 1.00 88.50 71 GLY A CA 1
ATOM 537 C C . GLY A 1 71 ? -12.129 -29.225 -13.242 1.00 88.50 71 GLY A C 1
ATOM 538 O O . GLY A 1 71 ? -11.413 -29.085 -14.228 1.00 88.50 71 GLY A O 1
ATOM 539 N N . ALA A 1 72 ? -13.264 -28.543 -13.075 1.00 91.81 72 ALA A N 1
ATOM 540 C CA . ALA A 1 72 ? -13.757 -27.573 -14.056 1.00 91.81 72 ALA A CA 1
ATOM 541 C C . ALA A 1 72 ? -12.789 -26.388 -14.238 1.00 91.81 72 ALA A C 1
ATOM 543 O O . ALA A 1 72 ? -12.518 -25.975 -15.364 1.00 91.81 72 ALA A O 1
ATOM 544 N N . LEU A 1 73 ? -12.180 -25.898 -13.151 1.00 90.62 73 LEU A N 1
ATOM 545 C CA . LEU A 1 73 ? -11.189 -24.811 -13.206 1.00 90.62 73 LEU A CA 1
ATOM 546 C C . LEU A 1 73 ? -9.932 -25.168 -14.015 1.00 90.62 73 LEU A C 1
ATOM 548 O O . LEU A 1 73 ? -9.279 -24.280 -14.564 1.00 90.62 73 LEU A O 1
ATOM 552 N N . LYS A 1 74 ? -9.593 -26.457 -14.126 1.00 86.88 74 LYS A N 1
ATOM 553 C CA . LYS A 1 74 ? -8.466 -26.928 -14.943 1.00 86.88 74 LYS A CA 1
ATOM 554 C C . LYS A 1 74 ? -8.684 -26.681 -16.435 1.00 86.88 74 LYS A C 1
ATOM 556 O O . LYS A 1 74 ? -7.715 -26.467 -17.165 1.00 86.88 74 LYS A O 1
ATOM 561 N N . ASP A 1 75 ? -9.936 -26.739 -16.874 1.00 87.88 75 ASP A N 1
ATOM 562 C CA . ASP A 1 75 ? -10.307 -26.591 -18.278 1.00 87.88 75 ASP A CA 1
ATOM 563 C C . ASP A 1 75 ? -10.525 -25.118 -18.670 1.00 87.88 75 ASP A C 1
ATOM 565 O O . ASP A 1 75 ? -10.661 -24.815 -19.856 1.00 87.88 75 ASP A O 1
ATOM 569 N N . VAL A 1 76 ? -10.468 -24.191 -17.702 1.00 90.44 76 VAL A N 1
ATOM 570 C CA . VAL A 1 76 ? -10.546 -22.749 -17.954 1.00 90.44 76 VAL A CA 1
ATOM 571 C C . VAL A 1 76 ? -9.312 -22.271 -18.718 1.00 90.44 76 VAL A C 1
ATOM 573 O O . VAL A 1 76 ? -8.167 -22.492 -18.306 1.00 90.44 76 VAL A O 1
ATOM 576 N N . THR A 1 77 ? -9.538 -21.559 -19.821 1.00 88.38 77 THR A N 1
ATOM 577 C CA . THR A 1 77 ? -8.472 -20.936 -20.618 1.00 88.38 77 THR A CA 1
ATOM 578 C C . THR A 1 77 ? -8.543 -19.424 -20.537 1.00 88.38 77 THR A C 1
ATOM 580 O O . THR A 1 77 ? -9.609 -18.852 -20.748 1.00 88.38 77 THR A O 1
ATOM 583 N N . LEU A 1 78 ? -7.401 -18.786 -20.293 1.00 84.69 78 LEU A N 1
ATOM 584 C CA . LEU A 1 78 ? -7.288 -17.335 -20.224 1.00 84.69 78 LEU A CA 1
ATOM 585 C C . LEU A 1 78 ? -7.086 -16.737 -21.622 1.00 84.69 78 LEU A C 1
ATOM 587 O O . LEU A 1 78 ? -6.335 -17.264 -22.449 1.00 84.69 78 LEU A O 1
ATOM 591 N N . GLY A 1 79 ? -7.752 -15.620 -21.865 1.00 77.50 79 GLY A N 1
ATOM 592 C CA . GLY A 1 79 ? -7.681 -14.784 -23.053 1.00 77.50 79 GLY A CA 1
ATOM 593 C C . GLY A 1 79 ? -6.856 -13.520 -22.812 1.00 77.50 79 GLY A C 1
ATOM 594 O O . GLY A 1 79 ? -5.823 -13.548 -22.135 1.00 77.50 79 GLY A O 1
ATOM 595 N N . GLU A 1 80 ? -7.286 -12.415 -23.417 1.00 76.00 80 GLU A N 1
ATOM 596 C CA . GLU A 1 80 ? -6.628 -11.115 -23.281 1.00 76.00 80 GLU A CA 1
ATOM 597 C C . GLU A 1 80 ? -6.917 -10.475 -21.918 1.00 76.00 80 GLU A C 1
ATOM 599 O O . GLU A 1 80 ? -7.938 -10.739 -21.284 1.00 76.00 80 GLU A O 1
ATOM 604 N N . VAL A 1 81 ? -6.002 -9.613 -21.465 1.00 76.06 81 VAL A N 1
ATOM 605 C CA . VAL A 1 81 ? -6.232 -8.797 -20.269 1.00 76.06 81 VAL A CA 1
ATOM 606 C C . VAL A 1 81 ? -7.267 -7.731 -20.610 1.00 76.06 81 VAL A C 1
ATOM 608 O O . VAL A 1 81 ? -7.074 -6.949 -21.542 1.00 76.06 81 VAL A O 1
ATOM 611 N N . VAL A 1 82 ? -8.339 -7.683 -19.831 1.00 80.19 82 VAL A N 1
ATOM 612 C CA . VAL A 1 82 ? -9.418 -6.703 -19.958 1.00 80.19 82 VAL A CA 1
ATOM 613 C C . VAL A 1 82 ? -9.382 -5.716 -18.795 1.00 80.19 82 VAL A C 1
ATOM 615 O O . VAL A 1 82 ? -8.686 -5.913 -17.796 1.00 80.19 82 VAL A O 1
ATOM 618 N N . LYS A 1 83 ? -10.126 -4.614 -18.924 1.00 75.19 83 LYS A N 1
ATOM 619 C CA . LYS A 1 83 ? -10.225 -3.620 -17.856 1.00 75.19 83 LYS A CA 1
ATOM 620 C C . LYS A 1 83 ? -10.896 -4.246 -16.625 1.00 75.19 83 LYS A C 1
ATOM 622 O O . LYS A 1 83 ? -11.978 -4.826 -16.725 1.00 75.19 83 LYS A O 1
ATOM 627 N N . THR A 1 84 ? -10.266 -4.100 -15.465 1.00 68.62 84 THR A N 1
ATOM 628 C CA . THR A 1 84 ? -10.894 -4.422 -14.180 1.00 68.62 84 THR A CA 1
ATOM 629 C C . THR A 1 84 ? -12.011 -3.411 -13.909 1.00 68.62 84 THR A C 1
ATOM 631 O O . THR A 1 84 ? -11.827 -2.213 -14.118 1.00 68.62 84 THR A O 1
ATOM 634 N N . ASP A 1 85 ? -13.184 -3.903 -13.530 1.00 71.19 85 ASP A N 1
ATOM 635 C CA . ASP A 1 85 ? -14.371 -3.095 -13.266 1.00 71.19 85 ASP A CA 1
ATOM 636 C C . ASP A 1 85 ? -15.025 -3.668 -12.009 1.00 71.19 85 ASP A C 1
ATOM 638 O O . ASP A 1 85 ? -15.437 -4.828 -11.998 1.00 71.19 85 ASP A O 1
ATOM 642 N N . ASP A 1 86 ? -15.041 -2.876 -10.943 1.00 67.69 86 ASP A N 1
ATOM 643 C CA . ASP A 1 86 ? -15.413 -3.331 -9.601 1.00 67.69 86 ASP A CA 1
ATOM 644 C C . ASP A 1 86 ? -16.934 -3.432 -9.413 1.00 67.69 86 ASP A C 1
ATOM 646 O O . ASP A 1 86 ? -17.405 -3.854 -8.359 1.00 67.69 86 ASP A O 1
ATOM 650 N N . LYS A 1 87 ? -17.716 -3.071 -10.443 1.00 77.00 87 LYS A N 1
ATOM 651 C CA . LYS A 1 87 ? -19.175 -3.240 -10.438 1.00 77.00 87 LYS A CA 1
ATOM 652 C C . LYS A 1 87 ? -19.608 -4.709 -10.491 1.00 77.00 87 LYS A C 1
ATOM 654 O O . LYS A 1 87 ? -20.748 -5.010 -10.165 1.00 77.00 87 LYS A O 1
ATOM 659 N N . TYR A 1 88 ? -18.733 -5.589 -10.977 1.00 81.56 88 TYR A N 1
ATOM 660 C CA . TYR A 1 88 ? -19.043 -6.998 -11.184 1.00 81.56 88 TYR A CA 1
ATOM 661 C C . TYR A 1 88 ? -18.800 -7.791 -9.902 1.00 81.56 88 TYR A C 1
ATOM 663 O O . TYR A 1 88 ? -17.737 -7.670 -9.286 1.00 81.56 88 TYR A O 1
ATOM 671 N N . THR A 1 89 ? -19.748 -8.654 -9.539 1.00 82.44 89 THR A N 1
ATOM 672 C CA . THR A 1 89 ? -19.599 -9.572 -8.406 1.00 82.44 89 THR A CA 1
ATOM 673 C C . THR A 1 89 ? -18.405 -10.503 -8.626 1.00 82.44 89 THR A C 1
ATOM 675 O O . THR A 1 89 ? -18.215 -11.051 -9.720 1.00 82.44 89 THR A O 1
ATOM 678 N N . ARG A 1 90 ? -17.584 -10.690 -7.586 1.00 86.62 90 ARG A N 1
ATOM 679 C CA . ARG A 1 90 ? -16.456 -11.632 -7.581 1.00 86.62 90 ARG A CA 1
ATOM 680 C C . ARG A 1 90 ? -16.806 -12.873 -6.771 1.00 86.62 90 ARG A C 1
ATOM 682 O O . ARG A 1 90 ? -17.278 -12.777 -5.645 1.00 86.62 90 ARG A O 1
ATOM 689 N N . TYR A 1 91 ? -16.487 -14.034 -7.323 1.00 87.06 91 TYR A N 1
ATOM 690 C CA . TYR A 1 91 ? -16.604 -15.335 -6.683 1.00 87.06 91 TYR A CA 1
ATOM 691 C C . TYR A 1 91 ? -15.207 -15.896 -6.430 1.00 87.06 91 TYR A C 1
ATOM 693 O O . TYR A 1 91 ? -14.473 -16.205 -7.372 1.00 87.06 91 TYR A O 1
ATOM 701 N N . ILE A 1 92 ? -14.827 -16.022 -5.161 1.00 86.38 92 ILE A N 1
ATOM 702 C CA . ILE A 1 92 ? -13.514 -16.523 -4.747 1.00 86.38 92 ILE A CA 1
ATOM 703 C C . ILE A 1 92 ? -13.675 -17.969 -4.295 1.00 86.38 92 ILE A C 1
ATOM 705 O O . ILE A 1 92 ? -14.261 -18.251 -3.252 1.00 86.38 92 ILE A O 1
ATOM 709 N N . PHE A 1 93 ? -13.143 -18.890 -5.089 1.00 87.00 93 PHE A N 1
ATOM 710 C CA . PHE A 1 93 ? -13.151 -20.324 -4.837 1.00 87.00 93 PHE A CA 1
ATOM 711 C C . PHE A 1 93 ? -11.880 -20.718 -4.093 1.00 87.00 93 PHE A C 1
ATOM 713 O O . PHE A 1 93 ? -10.839 -20.894 -4.723 1.00 87.00 93 PHE A O 1
ATOM 720 N N . THR A 1 94 ? -11.958 -20.868 -2.773 1.00 83.75 94 THR A N 1
ATOM 721 C CA . THR A 1 94 ? -10.832 -21.256 -1.912 1.00 83.75 94 THR A CA 1
ATOM 722 C C . THR A 1 94 ? -10.913 -22.736 -1.565 1.00 83.75 94 THR A C 1
ATOM 724 O O . THR A 1 94 ? -11.743 -23.160 -0.762 1.00 83.75 94 THR A O 1
ATOM 727 N N . PHE A 1 95 ? -10.033 -23.533 -2.159 1.00 85.50 95 PHE A N 1
ATOM 728 C CA . PHE A 1 95 ? -9.905 -24.962 -1.899 1.00 85.50 95 PHE A CA 1
ATOM 729 C C . PHE A 1 95 ? -8.907 -25.218 -0.779 1.00 85.50 95 PHE A C 1
ATOM 731 O O . PHE A 1 95 ? -7.915 -24.503 -0.676 1.00 85.50 95 PHE A O 1
ATOM 738 N N . ALA A 1 96 ? -9.130 -26.271 0.005 1.00 79.94 96 ALA A N 1
ATOM 739 C CA . ALA A 1 96 ? -8.142 -26.790 0.945 1.00 79.94 96 ALA A CA 1
ATOM 740 C C . ALA A 1 96 ? -7.880 -28.279 0.702 1.00 79.94 96 ALA A C 1
ATOM 742 O O . ALA A 1 96 ? -8.814 -29.029 0.396 1.00 79.94 96 ALA A O 1
ATOM 743 N N . ASP A 1 97 ? -6.621 -28.694 0.839 1.00 82.12 97 ASP A N 1
ATOM 744 C CA . ASP A 1 97 ? -6.218 -30.102 0.809 1.00 82.12 97 ASP A CA 1
ATOM 745 C C . ASP A 1 97 ? -6.240 -30.746 2.211 1.00 82.12 97 ASP A C 1
ATOM 747 O O . ASP A 1 97 ? -6.537 -30.095 3.216 1.00 82.12 97 ASP A O 1
ATOM 751 N N . ALA A 1 98 ? -5.886 -32.032 2.287 1.00 80.38 98 ALA A N 1
ATOM 752 C CA . ALA A 1 98 ? -5.842 -32.808 3.532 1.00 80.38 98 ALA A CA 1
ATOM 753 C C . ALA A 1 98 ? -4.918 -32.229 4.616 1.00 80.38 98 ALA A C 1
ATOM 755 O O . ALA A 1 98 ? -5.079 -32.524 5.803 1.00 80.38 98 ALA A O 1
ATOM 756 N N . SER A 1 99 ? -3.901 -31.466 4.209 1.00 73.62 99 SER A N 1
ATOM 757 C CA . SER A 1 99 ? -2.938 -30.839 5.114 1.00 73.62 99 SER A CA 1
ATOM 758 C C . SER A 1 99 ? -3.407 -29.473 5.619 1.00 73.62 99 SER A C 1
ATOM 760 O O . SER A 1 99 ? -2.832 -28.948 6.572 1.00 73.62 99 SER A O 1
ATOM 762 N N . GLY A 1 100 ? -4.471 -28.927 5.022 1.00 69.56 100 GLY A N 1
ATOM 763 C CA . GLY A 1 100 ? -4.974 -27.583 5.281 1.00 69.56 100 GLY A CA 1
ATOM 764 C C . GLY A 1 100 ? -4.323 -26.504 4.414 1.00 69.56 100 GLY A C 1
ATOM 765 O O . GLY A 1 100 ? -4.665 -25.333 4.580 1.00 69.56 100 GLY A O 1
ATOM 766 N N . SER A 1 101 ? -3.426 -26.868 3.489 1.00 70.06 101 SER A N 1
ATOM 767 C CA . SER A 1 101 ? -2.909 -25.948 2.473 1.00 70.06 101 SER A CA 1
ATOM 768 C C . SER A 1 101 ? -4.049 -25.482 1.581 1.00 70.06 101 SER A C 1
ATOM 770 O O . SER A 1 101 ? -4.920 -26.276 1.218 1.00 70.06 101 SER A O 1
ATOM 772 N N . LYS A 1 102 ? -4.048 -24.193 1.236 1.00 78.69 102 LYS A N 1
ATOM 773 C CA . LYS A 1 102 ? -5.143 -23.549 0.512 1.00 78.69 102 LYS A CA 1
ATOM 774 C C . LYS A 1 102 ? -4.724 -23.075 -0.870 1.00 78.69 102 LYS A C 1
ATOM 776 O O . LYS A 1 102 ? -3.561 -22.774 -1.108 1.00 78.69 102 LYS A O 1
ATOM 781 N N . MET A 1 103 ? -5.697 -22.976 -1.766 1.00 78.1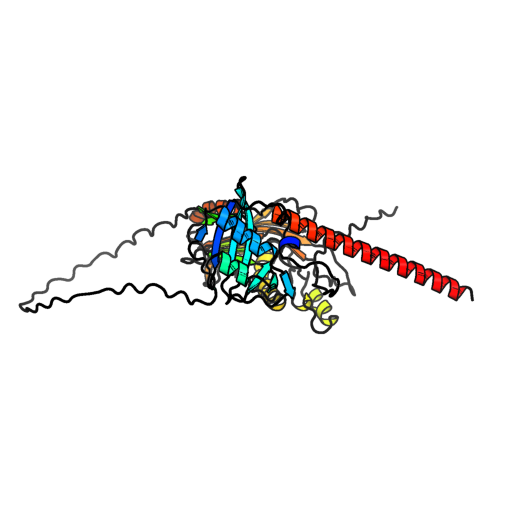9 103 MET A N 1
ATOM 782 C CA . MET A 1 103 ? -5.528 -22.351 -3.071 1.00 78.19 103 MET A CA 1
ATOM 783 C C . MET A 1 103 ? -6.827 -21.699 -3.519 1.00 78.19 103 MET A C 1
ATOM 785 O O . MET A 1 103 ? -7.880 -22.336 -3.483 1.00 78.19 103 MET A O 1
ATOM 789 N N . SER A 1 104 ? -6.729 -20.457 -3.986 1.00 83.69 104 SER A N 1
ATOM 790 C CA . SER A 1 104 ? -7.885 -19.653 -4.372 1.00 83.69 104 SER A CA 1
ATOM 791 C C . SER A 1 104 ? -7.881 -19.294 -5.853 1.00 83.69 104 SER A C 1
ATOM 793 O O . SER A 1 104 ? -6.832 -19.015 -6.433 1.00 83.69 104 SER A O 1
ATOM 795 N N . PHE A 1 105 ? -9.070 -19.259 -6.451 1.00 86.06 105 PHE A N 1
ATOM 796 C CA . PHE A 1 105 ? -9.305 -18.762 -7.806 1.00 86.06 105 PHE A CA 1
ATOM 797 C C . PHE A 1 105 ? -10.455 -17.765 -7.779 1.00 86.06 105 PHE A C 1
ATOM 799 O O . PHE A 1 105 ? -11.495 -18.056 -7.194 1.00 86.06 105 PHE A O 1
ATOM 806 N N . THR A 1 106 ? -10.286 -16.619 -8.430 1.00 89.75 106 THR A N 1
ATOM 807 C CA . THR A 1 106 ? -11.301 -15.563 -8.436 1.00 89.75 106 THR A CA 1
ATOM 808 C C . THR A 1 106 ? -11.915 -15.442 -9.821 1.00 89.75 106 THR A C 1
ATOM 810 O O . THR A 1 106 ? -11.217 -15.159 -10.795 1.00 89.75 106 THR A O 1
ATOM 813 N N . LEU A 1 107 ? -13.223 -15.662 -9.911 1.00 92.19 107 LEU A N 1
ATOM 814 C CA . LEU A 1 107 ? -14.019 -15.491 -11.126 1.00 92.19 107 LEU A CA 1
ATOM 815 C C . LEU A 1 107 ? -14.949 -14.289 -10.944 1.00 92.19 107 LEU A C 1
ATOM 817 O O . LEU A 1 107 ? -15.329 -13.964 -9.823 1.00 92.19 107 LEU A O 1
ATOM 821 N N . ARG A 1 108 ? -15.320 -13.628 -12.034 1.00 90.50 108 ARG A N 1
ATOM 822 C CA . ARG A 1 108 ? -16.322 -12.556 -12.045 1.00 90.50 108 ARG A CA 1
ATOM 823 C C . ARG A 1 108 ? -17.621 -13.036 -12.672 1.00 90.50 108 ARG A C 1
ATOM 825 O O . ARG A 1 108 ? -17.597 -13.945 -13.501 1.00 90.50 108 ARG A O 1
ATOM 832 N N . GLU A 1 109 ? -18.729 -12.397 -12.304 1.00 88.88 109 GLU A N 1
ATOM 833 C CA . GLU A 1 109 ? -20.057 -12.689 -12.869 1.00 88.88 109 GLU A CA 1
ATOM 834 C C . GLU A 1 109 ? -20.085 -12.580 -14.405 1.00 88.88 109 GLU A C 1
ATOM 836 O O . GLU A 1 109 ? -20.741 -13.373 -15.065 1.00 88.88 109 GLU A O 1
ATOM 841 N N . ASP A 1 110 ? -19.279 -11.693 -14.999 1.00 89.38 110 ASP A N 1
ATOM 842 C CA . ASP A 1 110 ? -19.163 -11.542 -16.455 1.00 89.38 110 ASP A CA 1
ATOM 843 C C . ASP A 1 110 ? -18.264 -12.593 -17.133 1.00 89.38 110 ASP A C 1
ATOM 845 O O . ASP A 1 110 ? -17.854 -12.426 -18.282 1.00 89.38 110 ASP A O 1
ATOM 849 N N . GLY A 1 111 ? -17.933 -13.673 -16.423 1.00 90.12 111 GLY A N 1
ATOM 850 C CA . GLY A 1 111 ? -17.167 -14.806 -16.940 1.00 90.12 111 GLY A CA 1
ATOM 851 C C . GLY A 1 111 ? -15.654 -14.594 -16.967 1.00 90.12 111 GLY A C 1
ATOM 852 O O . GLY A 1 111 ? -14.927 -15.512 -17.350 1.00 90.12 111 GLY A O 1
ATOM 853 N N . CYS A 1 112 ? -15.160 -13.433 -16.532 1.00 91.00 112 CYS A N 1
ATOM 854 C CA . CYS A 1 112 ? -13.730 -13.148 -16.464 1.00 91.00 112 CYS A CA 1
ATOM 855 C C . CYS A 1 112 ? -13.041 -13.852 -15.281 1.00 91.00 112 CYS A C 1
ATOM 857 O O . CYS A 1 112 ? -13.656 -14.151 -14.257 1.00 91.00 112 CYS A O 1
ATOM 859 N N . VAL A 1 113 ? -11.723 -14.045 -15.380 1.00 89.31 113 VAL A N 1
ATOM 860 C CA . VAL A 1 113 ? -10.878 -14.551 -14.284 1.00 89.31 113 VAL A CA 1
ATOM 861 C C . VAL A 1 113 ? -9.973 -13.442 -13.771 1.00 89.31 113 VAL A C 1
ATOM 863 O O . VAL A 1 113 ? -9.292 -12.778 -14.552 1.00 89.31 113 VAL A O 1
ATOM 866 N N . VAL A 1 114 ? -9.917 -13.270 -12.453 1.00 83.25 114 VAL A N 1
ATOM 867 C CA . VAL A 1 114 ? -8.961 -12.380 -11.792 1.00 83.25 114 VAL A CA 1
ATOM 868 C C . VAL A 1 114 ? -7.786 -13.213 -11.298 1.00 83.25 114 VAL A C 1
ATOM 870 O O . VAL A 1 114 ? -7.943 -14.099 -10.458 1.00 83.25 114 VAL A O 1
ATOM 873 N N . LEU A 1 115 ? -6.597 -12.937 -11.825 1.00 78.00 115 LEU A N 1
ATOM 874 C CA . LEU A 1 115 ? -5.378 -13.650 -11.462 1.00 78.00 115 LEU A CA 1
ATOM 875 C C . LEU A 1 115 ? -4.199 -12.687 -11.389 1.00 78.00 115 LEU A C 1
ATOM 877 O O . LEU A 1 115 ? -3.889 -12.022 -12.376 1.00 78.00 115 LEU A O 1
ATOM 881 N N . GLY A 1 116 ? -3.527 -12.657 -10.232 1.00 64.69 116 GLY A N 1
ATOM 882 C CA . GLY A 1 116 ? -2.391 -11.765 -9.988 1.00 64.69 116 GLY A CA 1
ATOM 883 C C . GLY A 1 116 ? -2.745 -10.336 -10.380 1.00 64.69 116 GLY A C 1
ATOM 884 O O . GLY A 1 116 ? -2.186 -9.843 -11.346 1.00 64.69 116 GLY A O 1
ATOM 885 N N . GLY A 1 117 ? -3.793 -9.790 -9.750 1.00 65.75 117 GLY A N 1
ATOM 886 C CA . GLY A 1 117 ? -4.312 -8.428 -9.938 1.00 65.75 117 GLY A CA 1
ATOM 887 C C . GLY A 1 117 ? -4.882 -8.081 -11.319 1.00 65.75 117 GLY A C 1
ATOM 888 O O . GLY A 1 117 ? -5.545 -7.058 -11.450 1.00 65.75 117 GLY A O 1
ATOM 889 N N . LYS A 1 118 ? -4.741 -8.922 -12.346 1.00 74.62 118 LYS A N 1
ATOM 890 C CA . LYS A 1 118 ? -5.292 -8.663 -13.686 1.00 74.62 118 LYS A CA 1
ATOM 891 C C . LYS A 1 118 ? -6.594 -9.406 -13.921 1.00 74.62 118 LYS A C 1
ATOM 893 O O . LYS A 1 118 ? -6.742 -10.553 -13.507 1.00 74.62 118 LYS A O 1
ATOM 898 N N . THR A 1 119 ? -7.500 -8.765 -14.655 1.00 81.25 119 THR A N 1
ATOM 899 C CA . THR A 1 119 ? -8.697 -9.418 -15.186 1.00 81.25 119 THR A CA 1
ATOM 900 C C . THR A 1 119 ? -8.395 -9.955 -16.581 1.00 81.25 119 THR A C 1
ATOM 902 O O . THR A 1 119 ? -7.957 -9.204 -17.451 1.00 81.25 119 THR A O 1
ATOM 905 N N . TYR A 1 120 ? -8.646 -11.238 -16.803 1.00 83.00 120 TYR A N 1
ATOM 906 C CA . TYR A 1 120 ? -8.543 -11.895 -18.100 1.00 83.00 120 TYR A CA 1
ATOM 907 C C . TYR A 1 120 ? -9.940 -12.253 -18.588 1.00 83.00 120 TYR A C 1
ATOM 909 O O . TYR A 1 120 ? -10.726 -12.820 -17.826 1.00 83.00 120 TYR A O 1
ATOM 917 N N . ASP A 1 121 ? -10.210 -11.987 -19.865 1.00 85.69 121 ASP A N 1
ATOM 918 C CA . ASP A 1 121 ? -11.278 -12.702 -20.565 1.00 85.69 121 ASP A CA 1
ATOM 919 C C . ASP A 1 121 ? -10.994 -14.209 -20.462 1.00 85.69 121 ASP A C 1
ATOM 921 O O . ASP A 1 121 ? -9.828 -14.618 -20.466 1.00 85.69 121 ASP A O 1
ATOM 925 N N . ALA A 1 122 ? -12.013 -15.045 -20.300 1.00 90.12 122 ALA A N 1
ATOM 926 C CA . ALA A 1 122 ? -11.814 -16.467 -20.053 1.00 90.12 122 ALA A CA 1
ATOM 927 C C . ALA A 1 122 ? -12.914 -17.321 -20.684 1.00 90.12 122 ALA A C 1
ATOM 929 O O . ALA A 1 122 ? -14.073 -16.931 -20.769 1.00 90.12 122 ALA A O 1
ATOM 930 N N . LEU A 1 123 ? -12.536 -18.525 -21.112 1.00 88.75 123 LEU A N 1
ATOM 931 C CA . LEU A 1 123 ? -13.466 -19.538 -21.614 1.00 88.75 123 LEU A CA 1
ATOM 932 C C . LEU A 1 123 ? -13.538 -20.698 -20.621 1.00 88.75 123 LEU A C 1
ATOM 934 O O . LEU A 1 123 ? -12.502 -21.112 -20.098 1.00 88.75 123 LEU A O 1
ATOM 938 N N . GLY A 1 124 ? -14.740 -21.241 -20.410 1.00 90.25 124 GLY A N 1
ATOM 939 C CA . GLY A 1 124 ? -14.995 -22.390 -19.531 1.00 90.25 124 GLY A CA 1
ATOM 940 C C . GLY A 1 124 ? -15.399 -22.033 -18.095 1.00 90.25 124 GLY A C 1
ATOM 941 O O . GLY A 1 124 ? -15.565 -22.932 -17.272 1.00 90.25 124 GLY A O 1
ATOM 942 N N . THR A 1 125 ? -15.540 -20.744 -17.765 1.00 91.69 125 THR A N 1
ATOM 943 C CA . THR A 1 125 ? -15.980 -20.277 -16.436 1.00 91.69 125 THR A CA 1
ATOM 944 C C . THR A 1 125 ? -17.450 -20.596 -16.153 1.00 91.69 125 THR A C 1
ATOM 946 O O . THR A 1 125 ? -17.800 -20.891 -15.014 1.00 91.69 125 THR A O 1
ATOM 949 N N . ASP A 1 126 ? -18.282 -20.662 -17.190 1.00 89.62 126 ASP A N 1
ATOM 950 C CA . ASP A 1 126 ? -19.652 -21.188 -17.168 1.00 89.62 126 ASP A CA 1
ATOM 951 C C . ASP A 1 126 ? -19.729 -22.594 -16.552 1.00 89.62 126 ASP A C 1
ATOM 953 O O . ASP A 1 126 ? -20.502 -22.839 -15.629 1.00 89.62 126 ASP A O 1
ATOM 957 N N . THR A 1 127 ? -18.841 -23.497 -16.972 1.00 89.69 127 THR A N 1
ATOM 958 C CA . THR A 1 127 ? -18.782 -24.873 -16.451 1.00 89.69 127 THR A CA 1
ATOM 959 C C . THR A 1 127 ? -18.418 -24.905 -14.959 1.00 89.69 127 THR A C 1
ATOM 961 O O . THR A 1 127 ? -18.861 -25.790 -14.222 1.00 89.69 127 THR A O 1
ATOM 964 N N . VAL A 1 128 ? -17.626 -23.935 -14.487 1.00 93.06 128 VAL A N 1
ATOM 965 C CA . VAL A 1 128 ? -17.274 -23.797 -13.064 1.00 93.06 128 VAL A CA 1
ATOM 966 C C . VAL A 1 128 ? -18.487 -23.341 -12.253 1.00 93.06 128 VAL A C 1
ATOM 968 O O . VAL A 1 128 ? -18.778 -23.936 -11.214 1.00 93.06 128 VAL A O 1
ATOM 971 N N . PHE A 1 129 ? -19.214 -22.328 -12.733 1.00 91.06 129 PHE A N 1
ATOM 972 C CA . PHE A 1 129 ? -20.430 -21.836 -12.082 1.00 91.06 129 PHE A CA 1
ATOM 973 C C . PHE A 1 129 ? -21.530 -22.903 -12.039 1.00 91.06 129 PHE A C 1
ATOM 975 O O . PHE A 1 129 ? -22.099 -23.151 -10.972 1.00 91.06 129 PHE A O 1
ATOM 982 N N . GLU A 1 130 ? -21.740 -23.632 -13.138 1.00 89.50 130 GLU A N 1
ATOM 983 C CA . GLU A 1 130 ? -22.663 -24.771 -13.196 1.00 89.50 130 GLU A CA 1
ATOM 984 C C . GLU A 1 130 ? -22.293 -25.859 -12.175 1.00 89.50 130 GLU A C 1
ATOM 986 O O . GLU A 1 130 ? -23.151 -26.337 -11.428 1.00 89.50 130 GLU A O 1
ATOM 991 N N . ALA A 1 131 ? -21.009 -26.228 -12.088 1.00 89.19 131 ALA A N 1
ATOM 992 C CA . ALA A 1 131 ? -20.527 -27.212 -11.117 1.00 89.19 131 ALA A CA 1
ATOM 993 C C . ALA A 1 131 ? -20.710 -26.745 -9.659 1.00 89.19 131 ALA A C 1
ATOM 995 O O . ALA A 1 131 ? -20.950 -27.562 -8.763 1.00 89.19 131 ALA A O 1
ATOM 996 N N . ALA A 1 132 ? -20.608 -25.436 -9.421 1.00 87.88 132 ALA A N 1
ATOM 997 C CA . ALA A 1 132 ? -20.812 -24.812 -8.118 1.00 87.88 132 ALA A CA 1
ATOM 998 C C . ALA A 1 132 ? -22.295 -24.583 -7.769 1.00 87.88 132 ALA A C 1
ATOM 1000 O O . ALA A 1 132 ? -22.616 -24.314 -6.605 1.00 87.88 132 ALA A O 1
ATOM 1001 N N . GLY A 1 133 ? -23.198 -24.719 -8.747 1.00 86.62 133 GLY A N 1
ATOM 1002 C CA . GLY A 1 133 ? -24.609 -24.369 -8.605 1.00 86.62 133 GLY A CA 1
ATOM 1003 C C . GLY A 1 133 ? -24.797 -22.882 -8.304 1.00 86.62 133 GLY A C 1
ATOM 1004 O O . GLY A 1 133 ? -25.569 -22.541 -7.406 1.00 86.62 133 GLY A O 1
ATOM 1005 N N . ILE A 1 134 ? -24.022 -22.034 -8.980 1.00 86.69 134 ILE A N 1
ATOM 1006 C CA . ILE A 1 134 ? -24.107 -20.573 -8.930 1.00 86.69 134 ILE A CA 1
ATOM 1007 C C . ILE A 1 134 ? -24.682 -20.121 -10.269 1.00 86.69 134 ILE A C 1
ATOM 1009 O O . ILE A 1 134 ? -24.155 -20.505 -11.310 1.00 86.69 134 ILE A O 1
ATOM 1013 N N . ASP A 1 135 ? -25.749 -19.330 -10.231 1.00 85.25 135 ASP A N 1
ATOM 1014 C CA . ASP A 1 135 ? -26.253 -18.606 -11.395 1.00 85.25 135 ASP A CA 1
ATOM 1015 C C . ASP A 1 135 ? -25.792 -17.144 -11.271 1.00 85.25 135 ASP A C 1
ATOM 1017 O O . ASP A 1 135 ? -26.342 -16.411 -10.447 1.00 85.25 135 ASP A O 1
ATOM 1021 N N . PRO A 1 136 ? -24.735 -16.727 -11.994 1.00 76.06 136 PRO A N 1
ATOM 1022 C CA . PRO A 1 136 ? -24.193 -15.375 -11.878 1.00 76.06 136 PRO A CA 1
ATOM 1023 C C . PRO A 1 136 ? -25.128 -14.302 -12.462 1.00 76.06 136 PRO A C 1
ATOM 1025 O O . PRO A 1 136 ? -24.949 -13.126 -12.158 1.00 76.06 136 PRO A O 1
ATOM 1028 N N . ASP A 1 137 ? -26.125 -14.690 -13.268 1.00 72.88 137 ASP A N 1
ATOM 1029 C CA . ASP A 1 137 ? -27.105 -13.778 -13.869 1.00 72.88 137 ASP A CA 1
ATOM 1030 C C . ASP A 1 137 ? -28.373 -13.613 -12.997 1.00 72.88 137 ASP A C 1
ATOM 1032 O O . ASP A 1 137 ? -29.250 -12.799 -13.312 1.00 72.88 137 ASP A O 1
ATOM 1036 N N . GLU A 1 138 ? -28.505 -14.373 -11.902 1.00 67.69 138 GLU A N 1
ATOM 1037 C CA . GLU A 1 138 ? -29.659 -14.303 -11.003 1.00 67.69 138 GLU A CA 1
ATOM 1038 C C . GLU A 1 138 ? -29.502 -13.138 -10.006 1.00 67.69 138 GLU A C 1
ATOM 1040 O O . GLU A 1 138 ? -28.696 -13.172 -9.077 1.00 67.69 138 GLU A O 1
ATOM 1045 N N . GLU A 1 139 ? -30.303 -12.079 -10.176 1.00 49.91 139 GLU A N 1
ATOM 1046 C CA . GLU A 1 139 ? -30.398 -10.986 -9.203 1.00 49.91 139 GLU A CA 1
ATOM 1047 C C . GLU A 1 139 ? -30.944 -11.554 -7.882 1.00 49.91 139 GLU A C 1
ATOM 1049 O O . GLU A 1 139 ? -32.099 -11.981 -7.804 1.00 49.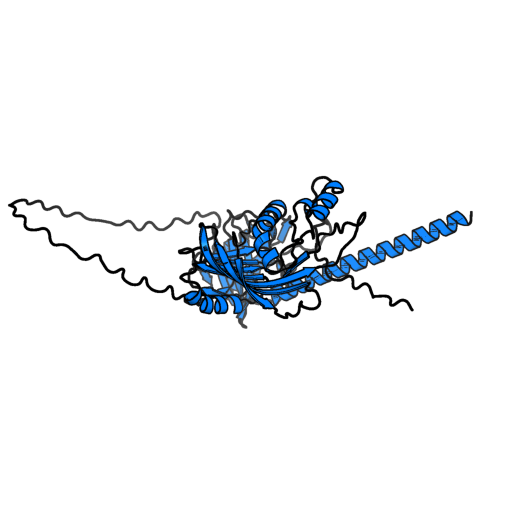91 139 GLU A O 1
ATOM 1054 N N . THR A 1 140 ? -30.108 -11.594 -6.840 1.00 42.44 140 THR A N 1
ATOM 1055 C CA . THR A 1 140 ? -30.469 -12.104 -5.514 1.00 42.44 140 THR A CA 1
ATOM 1056 C C . THR A 1 140 ? -31.670 -11.339 -4.958 1.00 42.44 140 THR A C 1
ATOM 1058 O O . THR A 1 140 ? -31.560 -10.246 -4.405 1.00 42.44 140 THR A O 1
ATOM 1061 N N . ALA A 1 141 ? -32.859 -11.925 -5.101 1.00 34.38 141 ALA A N 1
ATOM 1062 C CA . ALA A 1 141 ? -34.074 -11.430 -4.483 1.00 34.38 141 ALA A CA 1
ATOM 1063 C C . ALA A 1 141 ? -33.962 -11.615 -2.965 1.00 34.38 141 ALA A C 1
ATOM 1065 O O . ALA A 1 141 ? -34.207 -12.700 -2.432 1.00 34.38 141 ALA A O 1
ATOM 1066 N N . GLU A 1 142 ? -33.597 -10.549 -2.252 1.00 33.66 142 GLU A N 1
ATOM 1067 C CA . GLU A 1 142 ? -33.694 -10.525 -0.799 1.00 33.66 142 GLU A CA 1
ATOM 1068 C C . GLU A 1 142 ? -35.124 -10.875 -0.365 1.00 33.66 142 GLU A C 1
ATOM 1070 O O . GLU A 1 142 ? -36.122 -10.264 -0.764 1.00 33.66 142 GLU A O 1
ATOM 1075 N N . SER A 1 143 ? -35.205 -11.902 0.477 1.00 29.81 143 SER A N 1
ATOM 1076 C CA . SER A 1 143 ? -36.410 -12.387 1.133 1.00 29.81 143 SER A CA 1
ATOM 1077 C C . SER A 1 143 ? -37.118 -11.254 1.893 1.00 29.81 143 SER A C 1
ATOM 1079 O O . SER A 1 143 ? -36.832 -10.982 3.062 1.00 29.81 143 SER A O 1
ATOM 1081 N N . LYS A 1 144 ? -38.132 -10.647 1.268 1.00 29.61 144 LYS A N 1
ATOM 1082 C CA . LYS A 1 144 ? -39.203 -9.938 1.977 1.00 29.61 144 LYS A CA 1
ATOM 1083 C C . LYS A 1 144 ? -40.023 -10.955 2.765 1.00 29.61 144 LYS A C 1
ATOM 1085 O O . LYS A 1 144 ? -40.954 -11.557 2.238 1.00 29.61 144 LYS A O 1
ATOM 1090 N N . THR A 1 145 ? -39.710 -11.117 4.047 1.00 27.42 145 THR A N 1
ATOM 1091 C CA . THR A 1 145 ? -40.707 -11.622 4.996 1.00 27.42 145 THR A CA 1
ATOM 1092 C C . THR A 1 145 ? -41.503 -10.421 5.496 1.00 27.42 145 THR A C 1
ATOM 1094 O O . THR A 1 145 ? -41.022 -9.620 6.295 1.00 27.42 145 THR A O 1
ATOM 1097 N N . GLU A 1 146 ? -42.703 -10.259 4.941 1.00 30.78 146 GLU A N 1
ATOM 1098 C CA . GLU A 1 146 ? -43.678 -9.245 5.326 1.00 30.78 146 GLU A CA 1
ATOM 1099 C C . GLU A 1 146 ? -44.112 -9.411 6.788 1.00 30.78 146 GLU A C 1
ATOM 1101 O O . GLU A 1 146 ? -44.477 -10.496 7.246 1.00 30.78 146 GLU A O 1
ATOM 1106 N N . ALA A 1 147 ? -44.126 -8.291 7.508 1.00 29.08 147 ALA A N 1
ATOM 1107 C CA . ALA A 1 147 ? -44.857 -8.141 8.751 1.00 29.08 147 ALA A CA 1
ATOM 1108 C C . ALA A 1 147 ? -46.368 -8.167 8.462 1.00 29.08 147 ALA A C 1
ATOM 1110 O O . ALA A 1 147 ? -46.886 -7.287 7.777 1.00 29.08 147 ALA A O 1
ATOM 1111 N N . SER A 1 148 ? -47.083 -9.138 9.030 1.00 26.52 148 SER A N 1
ATOM 1112 C CA . SER A 1 148 ? -48.543 -9.096 9.141 1.00 26.52 148 SER A CA 1
ATOM 1113 C C . SER A 1 148 ? -48.919 -8.511 10.500 1.00 26.52 148 SER A C 1
ATOM 1115 O O . SER A 1 148 ? -48.887 -9.200 11.519 1.00 26.52 148 SER A O 1
ATOM 1117 N N . SER A 1 149 ? -49.269 -7.227 10.512 1.00 29.69 149 SER A N 1
ATOM 1118 C CA . SER A 1 149 ? -49.956 -6.564 11.616 1.00 29.69 149 SER A CA 1
ATOM 1119 C C . SER A 1 149 ? -51.469 -6.729 11.445 1.00 29.69 149 SER A C 1
ATOM 1121 O O . SER A 1 149 ? -52.066 -6.202 10.509 1.00 29.69 149 SER A O 1
ATOM 1123 N N . GLU A 1 150 ? -52.112 -7.446 12.368 1.00 29.97 150 GLU A N 1
ATOM 1124 C CA . GLU A 1 150 ? -53.563 -7.372 12.545 1.00 29.97 150 GLU A CA 1
ATOM 1125 C C . GLU A 1 150 ? -53.910 -6.313 13.595 1.00 29.97 150 GLU A C 1
ATOM 1127 O O . GLU A 1 150 ? -53.339 -6.242 14.685 1.00 29.97 150 GLU A O 1
ATOM 1132 N N . ALA A 1 151 ? -54.855 -5.461 13.212 1.00 27.44 151 ALA A N 1
ATOM 1133 C CA . ALA A 1 151 ? -55.403 -4.371 13.991 1.00 27.44 151 ALA A CA 1
ATOM 1134 C C . ALA A 1 151 ? -56.244 -4.859 15.181 1.00 27.44 151 ALA A C 1
ATOM 1136 O O . ALA A 1 151 ? -57.003 -5.819 15.072 1.00 27.44 151 ALA A O 1
ATOM 1137 N N . SER A 1 152 ? -56.248 -4.084 16.267 1.00 28.06 152 SER A N 1
ATOM 1138 C CA . SER A 1 152 ? -57.431 -3.979 17.120 1.00 28.06 152 SER A CA 1
ATOM 1139 C C . SER A 1 152 ? -57.626 -2.540 17.577 1.00 28.06 152 SER A C 1
ATOM 1141 O O . SER A 1 152 ? -56.752 -1.910 18.165 1.00 28.06 152 SER A O 1
ATOM 1143 N N . ASN A 1 153 ? -58.812 -2.044 17.252 1.00 30.77 153 ASN A N 1
ATOM 1144 C CA . ASN A 1 153 ? -59.327 -0.708 17.468 1.00 30.77 153 ASN A CA 1
ATOM 1145 C C . ASN A 1 153 ? -60.104 -0.697 18.795 1.00 30.77 153 ASN A C 1
ATOM 1147 O O . ASN A 1 153 ? -60.976 -1.544 18.981 1.00 30.77 153 ASN A O 1
ATOM 1151 N N . ALA A 1 154 ? -59.840 0.250 19.695 1.00 30.41 154 ALA A N 1
ATOM 1152 C CA . ALA A 1 154 ? -60.784 0.600 20.756 1.00 30.41 154 ALA A CA 1
ATOM 1153 C C . ALA A 1 154 ? -60.550 2.038 21.229 1.00 30.41 154 ALA A C 1
ATOM 1155 O O . ALA A 1 154 ? -59.502 2.400 21.753 1.00 30.41 154 ALA A O 1
ATOM 1156 N N . GLN A 1 155 ? -61.582 2.838 21.008 1.00 31.69 155 GLN A N 1
ATOM 1157 C CA . GLN A 1 155 ? -61.721 4.249 21.308 1.00 31.69 155 GLN A CA 1
ATOM 1158 C C . GLN A 1 155 ? -62.431 4.397 22.659 1.00 31.69 155 GLN A C 1
ATOM 1160 O O . GLN A 1 155 ? -63.521 3.847 22.823 1.00 31.69 155 GLN A O 1
ATOM 1165 N N . THR A 1 156 ? -61.875 5.154 23.609 1.00 29.05 156 THR A N 1
ATOM 1166 C CA . THR A 1 156 ? -62.662 5.863 24.641 1.00 29.05 156 THR A CA 1
ATOM 1167 C C . THR A 1 156 ? -61.828 6.978 25.291 1.00 29.05 156 THR A C 1
ATOM 1169 O O . THR A 1 156 ? -60.815 6.719 25.927 1.00 29.05 156 THR A O 1
ATOM 1172 N N . GLU A 1 157 ? -62.273 8.219 25.110 1.00 30.11 157 GLU A N 1
ATOM 1173 C CA . GLU A 1 157 ? -61.995 9.400 25.952 1.00 30.11 157 GLU A CA 1
ATOM 1174 C C . GLU A 1 157 ? -63.242 9.628 26.847 1.00 30.11 157 GLU A C 1
ATOM 1176 O O . GLU A 1 157 ? -64.269 8.993 26.569 1.00 30.11 157 GLU A O 1
ATOM 1181 N N . PRO A 1 158 ? -63.278 10.584 27.803 1.00 52.69 158 PRO A N 1
ATOM 1182 C CA . PRO A 1 158 ? -62.223 11.476 28.315 1.00 52.69 158 PRO A CA 1
ATOM 1183 C C . PRO A 1 158 ? -62.192 11.527 29.865 1.00 52.69 158 PRO A C 1
ATOM 1185 O O . PRO A 1 158 ? -62.948 10.805 30.503 1.00 52.69 158 PRO A O 1
ATOM 1188 N N . GLU A 1 159 ? -61.326 12.364 30.469 1.00 27.41 159 GLU A N 1
ATOM 1189 C CA . GLU A 1 159 ? -61.693 13.374 31.501 1.00 27.41 159 GLU A CA 1
ATOM 1190 C C . GLU A 1 159 ? -60.470 13.921 32.305 1.00 27.41 159 GLU A C 1
ATOM 1192 O O . GLU A 1 159 ? -59.823 13.204 33.057 1.00 27.41 159 GLU A O 1
ATOM 1197 N N . VAL A 1 160 ? -60.227 15.234 32.134 1.00 30.41 160 VAL A N 1
ATOM 1198 C CA . VAL A 1 160 ? -59.810 16.297 33.094 1.00 30.41 160 VAL A CA 1
ATOM 1199 C C . VAL A 1 160 ? -58.419 16.308 33.785 1.00 30.41 160 VAL A C 1
ATOM 1201 O O . VAL A 1 160 ? -58.041 15.467 34.590 1.00 30.41 160 VAL A O 1
ATOM 1204 N N . THR A 1 161 ? -57.742 17.434 33.508 1.00 32.06 161 THR A N 1
ATOM 1205 C CA . THR A 1 161 ? -56.601 18.170 34.111 1.00 32.06 161 THR A CA 1
ATOM 1206 C C . THR A 1 161 ? -56.564 18.171 35.659 1.00 32.06 161 THR A C 1
ATOM 1208 O O . THR A 1 161 ? -57.622 18.240 36.283 1.00 32.06 161 THR A O 1
ATOM 1211 N N . PRO A 1 162 ? -55.381 18.176 36.317 1.00 35.28 162 PRO A N 1
ATOM 1212 C CA . PRO A 1 162 ? -54.644 19.433 36.552 1.00 35.28 162 PRO A CA 1
ATOM 1213 C C . PRO A 1 162 ? -53.114 19.344 36.358 1.00 35.28 162 PRO A C 1
ATOM 1215 O O . PRO A 1 162 ? -52.500 18.308 36.593 1.00 35.28 162 PRO A O 1
ATOM 1218 N N . GLU A 1 163 ? -52.495 20.466 35.968 1.00 42.81 163 GLU A N 1
ATOM 1219 C CA . GLU A 1 163 ? -51.050 20.716 36.134 1.00 42.81 163 GLU A CA 1
ATOM 1220 C C . GLU A 1 163 ? -50.631 20.540 37.603 1.00 42.81 163 GLU A C 1
ATOM 1222 O O . GLU A 1 163 ? -51.399 20.884 38.510 1.00 42.81 163 GLU A O 1
ATOM 1227 N N . PRO A 1 164 ? -49.388 20.090 37.847 1.00 42.97 164 PRO A N 1
ATOM 1228 C CA . PRO A 1 164 ? -48.492 21.010 38.546 1.00 42.97 164 PRO A CA 1
ATOM 1229 C C . PRO A 1 164 ? -47.010 20.955 38.109 1.00 42.97 164 PRO A C 1
ATOM 1231 O O . PRO A 1 164 ? -46.446 19.908 37.819 1.00 42.97 164 PRO A O 1
ATOM 1234 N N . GLU A 1 165 ? -46.398 22.139 38.184 1.00 31.98 165 GLU A N 1
ATOM 1235 C CA . GLU A 1 165 ? -45.096 22.404 38.814 1.00 31.98 165 GLU A CA 1
ATOM 1236 C C . GLU A 1 165 ? -43.796 22.006 38.083 1.00 31.98 165 GLU A C 1
ATOM 1238 O O . GLU A 1 165 ? -43.356 20.861 38.018 1.00 31.98 165 GLU A O 1
ATOM 1243 N N . VAL A 1 166 ? -43.119 23.059 37.611 1.00 42.78 166 VAL A N 1
ATOM 1244 C CA . VAL A 1 166 ? -41.745 23.086 37.102 1.00 42.78 166 VAL A CA 1
ATOM 1245 C C . VAL A 1 166 ? -40.794 22.460 38.124 1.00 42.78 166 VAL A C 1
ATOM 1247 O O . VAL A 1 166 ? -40.439 23.084 39.124 1.00 42.78 166 VAL A O 1
ATOM 1250 N N . THR A 1 167 ? -40.342 21.239 37.849 1.00 31.47 167 THR A N 1
ATOM 1251 C CA . THR A 1 167 ? -39.231 20.606 38.564 1.00 31.47 167 THR A CA 1
ATOM 1252 C C . THR A 1 167 ? -37.985 20.674 37.687 1.00 31.47 167 THR A C 1
ATOM 1254 O O . THR A 1 167 ? -37.935 20.119 36.591 1.00 31.47 167 THR A O 1
ATOM 1257 N N . VAL A 1 168 ? -36.975 21.402 38.162 1.00 41.44 168 VAL A N 1
ATOM 1258 C CA . VAL A 1 168 ? -35.648 21.479 37.543 1.00 41.44 168 VAL A CA 1
ATOM 1259 C C . VAL A 1 168 ? -35.044 20.074 37.548 1.00 41.44 168 VAL A C 1
ATOM 1261 O O . VAL A 1 168 ? -34.729 19.536 38.607 1.00 41.44 168 VAL A O 1
ATOM 1264 N N . THR A 1 169 ? -34.924 19.468 36.369 1.00 31.30 169 THR A N 1
ATOM 1265 C CA . THR A 1 169 ? -34.241 18.182 36.183 1.00 31.30 169 THR A CA 1
ATOM 1266 C C . THR A 1 169 ? -32.744 18.473 36.032 1.00 31.30 169 THR A C 1
ATOM 1268 O O . THR A 1 169 ? -32.402 19.321 35.204 1.00 31.30 169 THR A O 1
ATOM 1271 N N . PRO A 1 170 ? -31.842 17.856 36.819 1.00 41.12 170 PRO A N 1
ATOM 1272 C CA . PRO A 1 170 ? -30.418 17.945 36.537 1.00 41.12 170 PRO A CA 1
ATOM 1273 C C . PRO A 1 170 ? -30.141 17.246 35.202 1.00 41.12 170 PRO A C 1
ATOM 1275 O O . PRO A 1 170 ? -30.719 16.203 34.903 1.00 41.12 170 PRO A O 1
ATOM 1278 N N . GLU A 1 171 ? -29.291 17.873 34.399 1.00 39.09 171 GLU A N 1
ATOM 1279 C CA . GLU A 1 171 ? -28.756 17.368 33.135 1.00 39.09 171 GLU A CA 1
ATOM 1280 C C . GLU A 1 171 ? -28.370 15.878 33.263 1.00 39.09 171 GLU A C 1
ATOM 1282 O O . GLU A 1 171 ? -27.757 15.508 34.273 1.00 39.09 171 GLU A O 1
ATOM 1287 N N . PRO A 1 172 ? -28.731 14.999 32.308 1.00 44.03 172 PRO A N 1
ATOM 1288 C CA . PRO A 1 172 ? -28.307 13.614 32.371 1.00 44.03 172 PRO A CA 1
ATOM 1289 C C . PRO A 1 172 ? -26.790 13.594 32.198 1.00 44.03 172 PRO A C 1
ATOM 1291 O O . PRO A 1 172 ? -26.265 13.934 31.138 1.00 44.03 172 PRO A O 1
ATOM 1294 N N . THR A 1 173 ? -26.085 13.216 33.263 1.00 44.59 173 THR A N 1
ATOM 1295 C CA . THR A 1 173 ? -24.693 12.780 33.191 1.00 44.59 173 THR A CA 1
ATOM 1296 C C . THR A 1 173 ? -24.592 11.778 32.050 1.00 44.59 173 THR A C 1
ATOM 1298 O O . THR A 1 173 ? -25.246 10.737 32.103 1.00 44.59 173 THR A O 1
ATOM 1301 N N . ALA A 1 174 ? -23.821 12.120 31.016 1.00 41.25 174 ALA A N 1
ATOM 1302 C CA . ALA A 1 174 ? -23.526 11.224 29.911 1.00 41.25 174 ALA A CA 1
ATOM 1303 C C . ALA A 1 174 ? -23.058 9.881 30.484 1.00 41.25 174 ALA A C 1
ATOM 1305 O O . ALA A 1 174 ? -22.053 9.818 31.198 1.00 41.25 174 ALA A O 1
ATOM 1306 N N . GLU A 1 175 ? -23.823 8.822 30.225 1.00 39.59 175 GLU A N 1
ATOM 1307 C CA . GLU A 1 175 ? -23.346 7.467 30.457 1.00 39.59 175 GLU A CA 1
ATOM 1308 C C . GLU A 1 175 ? -22.058 7.282 29.639 1.00 39.59 175 GLU A C 1
ATOM 1310 O O . GLU A 1 175 ? -22.001 7.747 28.495 1.00 39.59 175 GLU A O 1
ATOM 1315 N N . PRO A 1 176 ? -21.002 6.668 30.201 1.00 41.31 176 PRO A N 1
ATOM 1316 C CA . PRO A 1 176 ? -19.798 6.394 29.437 1.00 41.31 176 PRO A CA 1
ATOM 1317 C C . PRO A 1 176 ? -20.175 5.484 28.268 1.00 41.31 176 PRO A C 1
ATOM 1319 O O . PRO A 1 176 ? -20.634 4.358 28.467 1.00 41.31 176 PRO A O 1
ATOM 1322 N N . THR A 1 177 ? -20.005 5.996 27.049 1.00 40.16 177 THR A N 1
ATOM 1323 C CA . THR A 1 177 ? -20.087 5.215 25.817 1.00 40.16 177 THR A CA 1
ATOM 1324 C C . THR A 1 177 ? -19.215 3.967 25.983 1.00 40.16 177 THR A C 1
ATOM 1326 O O . THR A 1 177 ? -18.064 4.117 26.401 1.00 40.16 177 THR A O 1
ATOM 1329 N N . PRO A 1 178 ? -19.717 2.751 25.696 1.00 45.91 178 PRO A N 1
ATOM 1330 C CA . PRO A 1 178 ? -18.915 1.539 25.802 1.00 45.91 178 PRO A CA 1
ATOM 1331 C C . PRO A 1 178 ? -17.630 1.700 24.986 1.00 45.91 178 PRO A C 1
ATOM 1333 O O . PRO A 1 178 ? -17.690 1.986 23.790 1.00 45.91 178 PRO A O 1
ATOM 1336 N N . GLU A 1 179 ? -16.476 1.560 25.639 1.00 53.81 179 GLU A N 1
ATOM 1337 C CA . GLU A 1 179 ? -15.174 1.549 24.974 1.00 53.81 179 GLU A CA 1
ATOM 1338 C C . GLU A 1 179 ? -15.188 0.450 23.904 1.00 53.81 179 GLU A C 1
ATOM 1340 O O . GLU A 1 179 ? -15.417 -0.724 24.212 1.00 53.81 179 GLU A O 1
ATOM 1345 N N . ALA A 1 180 ? -15.000 0.833 22.637 1.00 56.66 180 ALA A N 1
ATOM 1346 C CA . ALA A 1 180 ? -14.989 -0.101 21.519 1.00 56.66 180 ALA 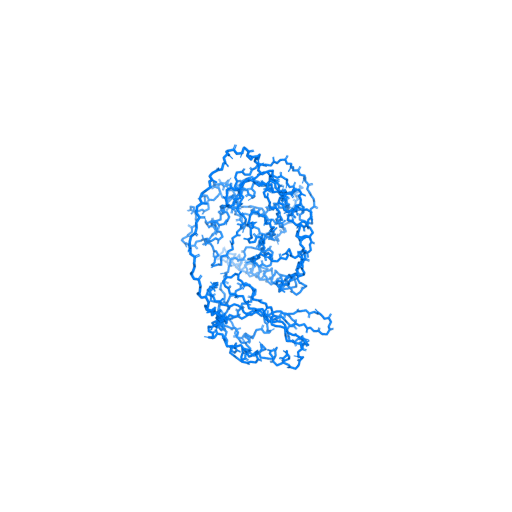A CA 1
ATOM 1347 C C . ALA A 1 180 ? -13.847 -1.105 21.722 1.00 56.66 180 ALA A C 1
ATOM 1349 O O . ALA A 1 180 ? -12.677 -0.804 21.500 1.00 56.66 180 ALA A O 1
ATOM 1350 N N . THR A 1 181 ? -14.196 -2.297 22.201 1.00 77.31 181 THR A N 1
ATOM 1351 C CA . THR A 1 181 ? -13.252 -3.394 22.387 1.00 77.31 181 THR A CA 1
ATOM 1352 C C . THR A 1 181 ? -13.385 -4.295 21.170 1.00 77.31 181 THR A C 1
ATOM 1354 O O . THR A 1 181 ? -14.353 -5.046 21.048 1.00 77.31 181 THR A O 1
ATOM 1357 N N . TYR A 1 182 ? -12.450 -4.186 20.230 1.00 92.62 182 TYR A N 1
ATOM 1358 C CA . TYR A 1 182 ? -12.453 -5.041 19.048 1.00 92.62 182 TYR A CA 1
ATOM 1359 C C . TYR A 1 182 ? -12.165 -6.497 19.424 1.00 92.62 182 TYR A C 1
ATOM 1361 O O . TYR A 1 182 ? -11.300 -6.784 20.250 1.00 92.62 182 TYR A O 1
ATOM 1369 N N . THR A 1 183 ? -12.878 -7.424 18.783 1.00 94.75 183 THR A N 1
ATOM 1370 C CA . THR A 1 183 ? -12.559 -8.858 18.808 1.00 94.75 183 THR A CA 1
ATOM 1371 C C . THR A 1 183 ? -11.936 -9.225 17.473 1.00 94.75 183 THR A C 1
ATOM 1373 O O . THR A 1 183 ? -12.509 -8.911 16.434 1.00 94.75 183 THR A O 1
ATOM 1376 N N . LEU A 1 184 ? -10.768 -9.863 17.489 1.00 95.50 184 LEU A N 1
ATOM 1377 C CA . LEU A 1 184 ? -10.100 -10.299 16.268 1.00 95.50 184 LEU A CA 1
ATOM 1378 C C . LEU A 1 184 ? -10.627 -11.661 15.805 1.00 95.50 184 LEU A C 1
ATOM 1380 O O . LEU A 1 184 ? -10.836 -12.560 16.622 1.00 95.50 184 LEU A O 1
ATOM 1384 N N . VAL A 1 185 ? -10.800 -11.811 14.496 1.00 95.12 185 VAL A N 1
ATOM 1385 C CA . VAL A 1 185 ? -11.183 -13.059 13.829 1.00 95.12 185 VAL A CA 1
ATOM 1386 C C . VAL A 1 185 ? -10.201 -13.372 12.707 1.00 95.12 185 VAL A C 1
ATOM 1388 O O . VAL A 1 185 ? -9.629 -12.462 12.107 1.00 95.12 185 VAL A O 1
ATOM 1391 N N . ASP A 1 186 ? -9.994 -14.656 12.424 1.00 94.06 186 ASP A N 1
ATOM 1392 C CA . ASP A 1 186 ? -9.142 -15.069 11.310 1.00 94.06 186 ASP A CA 1
ATOM 1393 C C . ASP A 1 186 ? -9.769 -14.621 9.981 1.00 94.06 186 ASP A C 1
ATOM 1395 O O . ASP A 1 186 ? -10.929 -14.918 9.686 1.00 94.06 186 ASP A O 1
ATOM 1399 N N . TYR A 1 187 ? -8.980 -13.916 9.180 1.00 90.69 187 TYR A N 1
ATOM 1400 C CA . TYR A 1 187 ? -9.319 -13.423 7.856 1.00 90.69 187 TYR A CA 1
ATOM 1401 C C . TYR A 1 187 ? -8.364 -14.027 6.826 1.00 90.69 187 TYR A C 1
ATOM 1403 O O . TYR A 1 187 ? -7.141 -14.011 6.991 1.00 90.69 187 TYR A O 1
ATOM 1411 N N . ASP A 1 188 ? -8.939 -14.553 5.751 1.00 88.62 188 ASP A N 1
ATOM 1412 C CA . ASP A 1 188 ? -8.223 -15.144 4.627 1.00 88.62 188 ASP A CA 1
ATOM 1413 C C . ASP A 1 188 ? -8.498 -14.301 3.380 1.00 88.62 188 ASP A C 1
ATOM 1415 O O . ASP A 1 188 ? -9.595 -14.332 2.827 1.00 88.62 188 ASP A O 1
ATOM 1419 N N . GLY A 1 189 ? -7.501 -13.519 2.972 1.00 79.44 189 GLY A N 1
ATOM 1420 C CA . GLY A 1 189 ? -7.551 -12.661 1.792 1.00 79.44 189 GLY A CA 1
ATOM 1421 C C . GLY A 1 189 ? -7.055 -13.350 0.520 1.00 79.44 189 GLY A C 1
ATOM 1422 O O . GLY A 1 189 ? -6.657 -12.667 -0.426 1.00 79.44 189 GLY A O 1
ATOM 1423 N N . GLY A 1 190 ? -6.986 -14.686 0.505 1.00 84.25 190 GLY A N 1
ATOM 1424 C CA . GLY A 1 190 ? -6.543 -15.504 -0.623 1.00 84.25 190 GLY A CA 1
ATOM 1425 C C . GLY A 1 190 ? -5.022 -15.567 -0.760 1.00 84.25 190 GLY A C 1
ATOM 1426 O O . GLY A 1 190 ? -4.435 -16.640 -0.671 1.00 84.25 190 GLY A O 1
ATOM 1427 N N . VAL A 1 191 ? -4.362 -14.421 -0.958 1.00 81.75 191 VAL A N 1
ATOM 1428 C CA . VAL A 1 191 ? -2.888 -14.347 -1.069 1.00 81.75 191 VAL A CA 1
ATOM 1429 C C . VAL A 1 191 ? -2.196 -14.032 0.256 1.00 81.75 191 VAL A C 1
ATOM 1431 O O . VAL A 1 191 ? -0.970 -14.125 0.345 1.00 81.75 191 VAL A O 1
ATOM 1434 N N . PHE A 1 192 ? -2.968 -13.694 1.288 1.00 88.69 192 PHE A N 1
ATOM 1435 C CA . PHE A 1 192 ? -2.498 -13.405 2.638 1.00 88.69 192 PHE A CA 1
ATOM 1436 C C . PHE A 1 192 ? -3.532 -13.838 3.681 1.00 88.69 192 PHE A C 1
ATOM 1438 O O . PHE A 1 192 ? -4.720 -13.958 3.387 1.00 88.69 192 PHE A O 1
ATOM 1445 N N . THR A 1 193 ? -3.082 -13.997 4.919 1.00 89.00 193 THR A N 1
ATOM 1446 C CA . THR A 1 193 ? -3.933 -14.183 6.097 1.00 89.00 193 THR A CA 1
ATOM 1447 C C . THR A 1 193 ? -3.640 -13.104 7.130 1.00 89.00 193 THR A C 1
ATOM 1449 O O . THR A 1 193 ? -2.505 -12.631 7.214 1.00 89.00 193 THR A O 1
ATOM 1452 N N . MET A 1 194 ? -4.632 -12.740 7.938 1.00 95.31 194 MET A N 1
ATOM 1453 C CA . MET A 1 194 ? -4.450 -11.888 9.117 1.00 95.31 194 MET A CA 1
ATOM 1454 C C . MET A 1 194 ? -5.564 -12.120 10.139 1.00 95.31 194 MET A C 1
ATOM 1456 O O . MET A 1 194 ? -6.615 -12.655 9.814 1.00 95.31 194 MET A O 1
ATOM 1460 N N . GLN A 1 195 ? -5.368 -11.670 11.367 1.00 95.31 195 GLN A N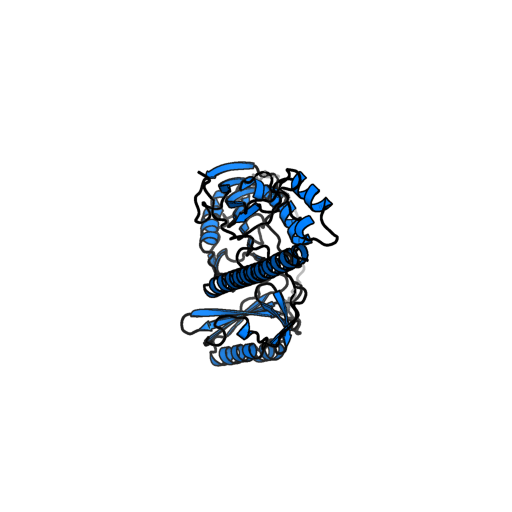 1
ATOM 1461 C CA . GLN A 1 195 ? -6.428 -11.484 12.346 1.00 95.31 195 GLN A CA 1
ATOM 1462 C C . GLN A 1 195 ? -7.023 -10.089 12.155 1.00 95.31 195 GLN A C 1
ATOM 1464 O O . GLN A 1 195 ? -6.380 -9.093 12.485 1.00 95.31 195 GLN A O 1
ATOM 1469 N N . LEU A 1 196 ? -8.232 -9.997 11.608 1.00 96.62 196 LEU A N 1
ATOM 1470 C CA . LEU A 1 196 ? -8.919 -8.729 11.360 1.00 96.62 196 LEU A CA 1
ATOM 1471 C C . LEU A 1 196 ? -9.956 -8.476 12.466 1.00 96.62 196 LEU A C 1
ATOM 1473 O O . LEU A 1 196 ? -10.613 -9.427 12.900 1.00 96.62 196 LEU A O 1
ATOM 1477 N N . PRO A 1 197 ? -10.143 -7.236 12.950 1.00 97.38 197 PRO A N 1
ATOM 1478 C CA . PRO A 1 197 ? -11.267 -6.934 13.821 1.00 97.38 197 PRO A CA 1
ATOM 1479 C C . PRO A 1 197 ? -12.601 -7.331 13.175 1.00 97.38 197 PRO A C 1
ATOM 1481 O O . PRO A 1 197 ? -12.859 -7.079 11.998 1.00 97.38 197 PRO A O 1
ATOM 1484 N N . GLN A 1 198 ? -13.455 -7.984 13.955 1.00 95.12 198 GLN A N 1
ATOM 1485 C CA . GLN A 1 198 ? -14.730 -8.496 13.479 1.00 95.12 198 GLN A CA 1
ATOM 1486 C C . GLN A 1 198 ? -15.597 -7.366 12.909 1.00 95.12 198 GLN A C 1
ATOM 1488 O O . GLN A 1 198 ? -15.822 -6.351 13.565 1.00 95.12 198 GLN A O 1
ATOM 1493 N N . GLY A 1 199 ? -16.119 -7.580 11.700 1.00 92.25 199 GLY A N 1
ATOM 1494 C CA . GLY A 1 199 ? -17.009 -6.634 11.023 1.00 92.25 199 GLY A CA 1
ATOM 1495 C C . GLY A 1 199 ? -16.304 -5.461 10.338 1.00 92.25 199 GLY A C 1
ATOM 1496 O O . GLY A 1 199 ? -16.992 -4.587 9.820 1.00 92.25 199 GLY A O 1
ATOM 1497 N N . TRP A 1 200 ? -14.968 -5.424 10.319 1.00 96.81 200 TRP A N 1
ATOM 1498 C CA . TRP A 1 200 ? -14.229 -4.413 9.564 1.00 96.81 200 TRP A CA 1
ATOM 1499 C C . TRP A 1 200 ? -14.314 -4.634 8.058 1.00 96.81 200 TRP A C 1
ATOM 1501 O O . TRP A 1 200 ? -14.399 -5.766 7.580 1.00 96.81 200 TRP A O 1
ATOM 1511 N N . GLN A 1 201 ? -14.238 -3.530 7.319 1.00 93.44 201 GLN A N 1
ATOM 1512 C CA . GLN A 1 201 ? -14.048 -3.547 5.874 1.00 93.44 201 GLN A CA 1
ATOM 1513 C C . GLN A 1 201 ? -12.557 -3.573 5.549 1.00 93.44 201 GLN A C 1
ATOM 1515 O O . GLN A 1 201 ? -11.743 -3.041 6.302 1.00 93.44 201 GLN A O 1
ATOM 1520 N N . ILE A 1 202 ? -12.201 -4.188 4.423 1.00 94.75 202 ILE A N 1
ATOM 1521 C CA . ILE A 1 202 ? -10.829 -4.258 3.924 1.00 94.75 202 ILE A CA 1
ATOM 1522 C C . ILE A 1 202 ? -10.822 -4.151 2.400 1.00 94.75 202 ILE A C 1
ATOM 1524 O O . ILE A 1 202 ? -11.629 -4.778 1.719 1.00 94.75 202 ILE A O 1
ATOM 1528 N N . ILE A 1 203 ? -9.891 -3.361 1.872 1.00 91.56 203 ILE A N 1
ATOM 1529 C CA . ILE A 1 203 ? -9.577 -3.276 0.445 1.00 91.56 203 ILE A CA 1
ATOM 1530 C C . ILE A 1 203 ? -8.119 -3.644 0.226 1.00 91.56 203 ILE A C 1
ATOM 1532 O O . ILE A 1 203 ? -7.261 -3.409 1.083 1.00 91.56 203 ILE A O 1
ATOM 1536 N N . THR A 1 204 ? -7.839 -4.205 -0.943 1.00 90.44 204 THR A N 1
ATOM 1537 C CA . THR A 1 204 ? -6.499 -4.606 -1.362 1.00 90.44 204 THR A CA 1
ATOM 1538 C C . THR A 1 204 ? -6.167 -3.981 -2.709 1.00 90.44 204 THR A C 1
ATOM 1540 O O . THR A 1 204 ? -7.057 -3.670 -3.500 1.00 90.44 204 THR A O 1
ATOM 1543 N N . GLY A 1 205 ? -4.883 -3.761 -2.965 1.00 82.44 205 GLY A N 1
ATOM 1544 C CA . GLY A 1 205 ? -4.403 -3.168 -4.206 1.00 82.44 205 GLY A CA 1
ATOM 1545 C C . GLY A 1 205 ? -2.952 -3.531 -4.470 1.00 82.44 205 GLY A C 1
ATOM 1546 O O . GLY A 1 205 ? -2.240 -3.982 -3.576 1.00 82.44 205 GLY A O 1
ATOM 1547 N N . GLY A 1 206 ? -2.506 -3.333 -5.706 1.00 80.69 206 GLY A N 1
ATOM 1548 C CA . GLY A 1 206 ? -1.144 -3.674 -6.106 1.00 80.69 206 GLY A CA 1
ATOM 1549 C C . GLY A 1 206 ? -0.852 -5.179 -6.094 1.00 80.69 206 GLY A C 1
ATOM 1550 O O . GLY A 1 206 ? -1.715 -6.021 -5.853 1.00 80.69 206 GLY A O 1
ATOM 1551 N N . GLU A 1 207 ? 0.396 -5.520 -6.401 1.00 75.69 207 GLU A N 1
ATOM 1552 C CA . GLU A 1 207 ? 0.861 -6.897 -6.568 1.00 75.69 207 GLU A CA 1
ATOM 1553 C C . GLU A 1 207 ? 2.310 -7.029 -6.092 1.00 75.69 207 GLU A C 1
ATOM 1555 O O . GLU A 1 207 ? 3.101 -6.086 -6.156 1.00 75.69 207 GLU A O 1
ATOM 1560 N N . TYR A 1 208 ? 2.672 -8.235 -5.667 1.00 83.44 208 TYR A N 1
ATOM 1561 C CA . TYR A 1 208 ? 3.993 -8.621 -5.186 1.00 83.44 208 TYR A CA 1
ATOM 1562 C C . TYR A 1 208 ? 4.543 -7.623 -4.163 1.00 83.44 208 TYR A C 1
ATOM 1564 O O . TYR A 1 208 ? 3.921 -7.411 -3.125 1.00 83.44 208 TYR A O 1
ATOM 1572 N N . ALA A 1 209 ? 5.689 -7.005 -4.452 1.00 81.00 209 ALA A N 1
ATOM 1573 C CA . ALA A 1 209 ? 6.302 -6.021 -3.574 1.00 81.00 209 ALA A CA 1
ATOM 1574 C C . ALA A 1 209 ? 5.418 -4.779 -3.372 1.00 81.00 209 ALA A C 1
ATOM 1576 O O . ALA A 1 209 ? 5.444 -4.210 -2.296 1.00 81.00 209 ALA A O 1
ATOM 1577 N N . GLY A 1 210 ? 4.579 -4.413 -4.348 1.00 85.44 210 GLY A N 1
ATOM 1578 C CA . GLY A 1 210 ? 3.635 -3.293 -4.255 1.00 85.44 210 GLY A CA 1
ATOM 1579 C C . GLY A 1 210 ? 2.285 -3.642 -3.621 1.00 85.44 210 GLY A C 1
ATOM 1580 O O . GLY A 1 210 ? 1.381 -2.805 -3.629 1.00 85.44 210 GLY A O 1
ATOM 1581 N N . TYR A 1 211 ? 2.101 -4.867 -3.115 1.00 88.69 211 TYR A N 1
ATOM 1582 C CA . TYR A 1 211 ? 0.822 -5.274 -2.537 1.00 88.69 211 TYR A CA 1
ATOM 1583 C C . TYR A 1 211 ? 0.477 -4.423 -1.313 1.00 88.69 211 TYR A C 1
ATOM 1585 O O . TYR A 1 211 ? 1.313 -4.168 -0.447 1.00 88.69 211 TYR A O 1
ATOM 1593 N N . SER A 1 212 ? -0.772 -3.987 -1.259 1.00 92.56 212 SER A N 1
ATOM 1594 C CA . SER A 1 212 ? -1.273 -2.989 -0.329 1.00 92.56 212 SER A CA 1
ATOM 1595 C C . SER A 1 212 ? -2.613 -3.430 0.244 1.00 92.56 212 SER A C 1
ATOM 1597 O O . SER A 1 212 ? -3.440 -4.005 -0.465 1.00 92.56 212 SER A O 1
ATOM 1599 N N . ILE A 1 213 ? -2.839 -3.139 1.523 1.00 95.81 213 ILE A N 1
ATOM 1600 C CA . ILE A 1 213 ? -4.122 -3.313 2.201 1.00 95.81 213 ILE A CA 1
ATOM 1601 C C . ILE A 1 213 ? -4.482 -2.042 2.966 1.00 95.81 213 ILE A C 1
ATOM 1603 O O . ILE A 1 213 ? -3.612 -1.379 3.535 1.00 95.81 213 ILE A O 1
ATOM 1607 N N . ARG A 1 214 ? -5.776 -1.747 3.039 1.00 97.00 214 ARG A N 1
ATOM 1608 C CA . ARG A 1 214 ? -6.354 -0.785 3.983 1.00 97.00 214 ARG A CA 1
ATOM 1609 C C . ARG A 1 214 ? -7.610 -1.406 4.568 1.00 97.00 214 ARG A C 1
ATOM 1611 O O . ARG A 1 214 ? -8.451 -1.887 3.816 1.00 97.00 214 ARG A O 1
ATOM 1618 N N . ALA A 1 215 ? -7.735 -1.397 5.887 1.00 97.56 215 ALA A N 1
ATOM 1619 C CA . ALA A 1 215 ? -8.910 -1.892 6.588 1.00 97.56 215 ALA A CA 1
ATOM 1620 C C . ALA A 1 215 ? -9.397 -0.875 7.619 1.00 97.56 215 ALA A C 1
ATOM 1622 O O . ALA A 1 215 ? -8.584 -0.180 8.226 1.00 97.56 215 ALA A O 1
ATOM 1623 N N . TRP A 1 216 ? -10.708 -0.775 7.808 1.00 97.62 216 TRP A N 1
ATOM 1624 C CA . TRP A 1 216 ? -11.322 0.221 8.686 1.00 97.62 216 TRP A CA 1
ATOM 1625 C C . TRP A 1 216 ? -12.601 -0.297 9.341 1.00 97.62 216 TRP A C 1
ATOM 1627 O O . TRP A 1 216 ? -13.249 -1.224 8.845 1.00 97.62 216 TRP A O 1
ATOM 1637 N N . ASP A 1 217 ? -12.978 0.335 10.451 1.00 96.75 217 ASP A N 1
ATOM 1638 C CA . ASP A 1 217 ? -14.283 0.135 11.074 1.00 96.75 217 ASP A CA 1
ATOM 1639 C C . ASP A 1 217 ? -15.361 0.867 10.252 1.00 96.75 217 ASP A C 1
ATOM 1641 O O . ASP A 1 217 ? -15.328 2.096 10.166 1.00 96.75 217 ASP A O 1
ATOM 1645 N N . PRO A 1 218 ? -16.346 0.178 9.649 1.00 94.88 218 PRO A N 1
ATOM 1646 C CA . PRO A 1 218 ? -17.389 0.849 8.871 1.00 94.88 218 PRO A CA 1
ATOM 1647 C C . PRO A 1 218 ? -18.272 1.791 9.707 1.00 94.88 218 PRO A C 1
ATOM 1649 O O . PRO A 1 218 ? -18.914 2.675 9.141 1.00 94.88 218 PRO A O 1
ATOM 1652 N N . ASN A 1 219 ? -18.318 1.632 11.035 1.00 93.44 219 ASN A N 1
ATOM 1653 C CA . ASN A 1 219 ? -19.073 2.519 11.929 1.00 93.44 219 ASN A CA 1
ATOM 1654 C C . ASN A 1 219 ? -18.250 3.726 12.399 1.00 93.44 219 ASN A C 1
ATOM 1656 O O . ASN A 1 219 ? -18.819 4.694 12.906 1.00 93.44 219 ASN A O 1
ATOM 1660 N N . ASP A 1 220 ? -16.926 3.663 12.254 1.00 94.81 220 ASP A N 1
ATOM 1661 C CA . ASP A 1 220 ? -15.995 4.747 12.553 1.00 94.81 220 ASP A CA 1
ATOM 1662 C C . ASP A 1 220 ? -14.784 4.685 11.601 1.00 94.81 220 ASP A C 1
ATOM 1664 O O . ASP A 1 220 ? -13.723 4.188 11.985 1.00 94.81 220 ASP A O 1
ATOM 1668 N N . PRO A 1 221 ? -14.923 5.172 10.350 1.00 94.25 221 PRO A N 1
ATOM 1669 C CA . PRO A 1 221 ? -13.888 5.043 9.315 1.00 94.25 221 PRO A CA 1
ATOM 1670 C C . PRO A 1 221 ? -12.547 5.717 9.648 1.00 94.25 221 PRO A C 1
ATOM 1672 O O . PRO A 1 221 ? -11.540 5.485 8.973 1.00 94.25 221 PRO A O 1
ATOM 1675 N N . ASP A 1 222 ? -12.514 6.554 10.688 1.00 96.75 222 ASP A N 1
ATOM 1676 C CA . ASP A 1 222 ? -11.291 7.165 11.203 1.00 96.75 222 ASP A CA 1
ATOM 1677 C C . ASP A 1 222 ? -10.432 6.177 12.000 1.00 96.75 222 ASP A C 1
ATOM 1679 O O . ASP A 1 222 ? -9.238 6.418 12.178 1.00 96.75 222 ASP A O 1
ATOM 1683 N N . VAL A 1 223 ? -11.008 5.054 12.442 1.00 97.81 223 VAL A N 1
ATOM 1684 C CA . VAL A 1 223 ? -10.275 3.920 13.005 1.00 97.81 223 VAL A CA 1
ATOM 1685 C C . VAL A 1 223 ? -9.911 2.961 11.876 1.00 97.81 223 VAL A C 1
ATOM 1687 O O . VAL A 1 223 ? -10.757 2.246 11.337 1.00 97.81 223 VAL A O 1
ATOM 1690 N N . GLN A 1 224 ? -8.634 2.945 11.509 1.00 97.75 224 GLN A N 1
ATOM 1691 C CA . GLN A 1 224 ? -8.149 2.184 10.363 1.00 97.75 224 GLN A CA 1
ATOM 1692 C C . GLN A 1 224 ? -6.711 1.700 10.540 1.00 97.75 224 GLN A C 1
ATOM 1694 O O . GLN A 1 224 ? -5.911 2.274 11.283 1.00 97.75 224 GLN A O 1
ATOM 1699 N N . ILE A 1 225 ? -6.383 0.640 9.808 1.00 98.44 225 ILE A N 1
ATOM 1700 C CA . ILE A 1 225 ? -5.039 0.087 9.671 1.00 98.44 225 ILE A CA 1
ATOM 1701 C C . ILE A 1 225 ? -4.688 -0.055 8.194 1.00 98.44 225 ILE A C 1
ATOM 1703 O O . ILE A 1 225 ? -5.562 -0.278 7.353 1.00 98.44 225 ILE A O 1
ATOM 1707 N N . PHE A 1 226 ? -3.407 0.031 7.866 1.00 98.44 226 PHE A N 1
ATOM 1708 C CA . PHE A 1 226 ? -2.935 -0.244 6.517 1.00 98.44 226 PHE A CA 1
ATOM 1709 C C . PHE A 1 226 ? -1.530 -0.837 6.502 1.00 98.44 226 PHE A C 1
ATOM 1711 O O . PHE A 1 226 ? -0.731 -0.634 7.420 1.00 98.44 226 PHE A O 1
ATOM 1718 N N . TYR A 1 227 ? -1.241 -1.544 5.414 1.00 98.00 227 TYR A N 1
ATOM 1719 C CA . TYR A 1 227 ? 0.102 -1.943 5.017 1.00 98.00 227 TYR A CA 1
ATOM 1720 C C . TYR A 1 227 ? 0.273 -1.642 3.532 1.00 98.00 227 TYR A C 1
ATOM 1722 O O . TYR A 1 227 ? -0.551 -2.066 2.724 1.00 98.00 227 TYR A O 1
ATOM 1730 N N . TYR A 1 228 ? 1.342 -0.939 3.176 1.00 96.88 228 TYR A N 1
ATOM 1731 C CA . TYR A 1 228 ? 1.736 -0.683 1.796 1.00 96.88 228 TYR A CA 1
ATOM 1732 C C . TYR A 1 228 ? 3.120 -1.279 1.560 1.00 96.88 228 TYR A C 1
ATOM 1734 O O . TYR A 1 228 ? 4.103 -0.842 2.165 1.00 96.88 228 TYR A O 1
ATOM 1742 N N . GLY A 1 229 ? 3.198 -2.297 0.703 1.00 93.00 229 GLY A N 1
ATOM 1743 C CA . GLY A 1 229 ? 4.438 -3.024 0.450 1.00 93.00 229 GLY A CA 1
ATOM 1744 C C . GLY A 1 229 ? 5.508 -2.155 -0.200 1.00 93.00 229 GLY A C 1
ATOM 1745 O O . GLY A 1 229 ? 6.591 -2.009 0.359 1.00 93.00 229 GLY A O 1
ATOM 1746 N N . GLU A 1 230 ? 5.188 -1.517 -1.323 1.00 90.62 230 GLU A N 1
ATOM 1747 C CA . GLU A 1 230 ? 6.048 -0.547 -1.992 1.00 90.62 230 GLU A CA 1
ATOM 1748 C C . GLU A 1 230 ? 5.193 0.593 -2.541 1.00 90.62 230 GLU A C 1
ATOM 1750 O O . GLU A 1 230 ? 4.231 0.368 -3.275 1.00 90.62 230 GLU A O 1
ATOM 1755 N N . LEU A 1 231 ? 5.570 1.823 -2.197 1.00 92.12 231 LEU A N 1
ATOM 1756 C CA . LEU A 1 231 ? 5.059 3.042 -2.805 1.00 92.12 231 LEU A CA 1
ATOM 1757 C C . LEU A 1 231 ? 6.151 3.662 -3.670 1.00 92.12 231 LEU A C 1
ATOM 1759 O O . LEU A 1 231 ? 7.329 3.701 -3.305 1.00 92.12 231 LEU A O 1
ATOM 1763 N N . GLY A 1 232 ? 5.741 4.211 -4.803 1.00 88.31 232 GLY A N 1
ATOM 1764 C CA . GLY A 1 232 ? 6.610 4.900 -5.748 1.00 88.31 232 GLY A CA 1
ATOM 1765 C C . GLY A 1 232 ? 6.519 4.337 -7.168 1.00 88.31 232 GLY A C 1
ATOM 1766 O O . GLY A 1 232 ? 5.589 3.589 -7.479 1.00 88.31 232 GLY A O 1
ATOM 1767 N N . PRO A 1 233 ? 7.470 4.711 -8.039 1.00 90.69 233 PRO A N 1
ATOM 1768 C CA . PRO A 1 233 ? 8.628 5.559 -7.737 1.00 90.69 233 PRO A CA 1
ATOM 1769 C C . PRO A 1 233 ? 8.293 7.057 -7.593 1.00 90.69 233 PRO A C 1
ATOM 1771 O O . PRO A 1 233 ? 7.295 7.541 -8.117 1.00 90.69 233 PRO A O 1
ATOM 1774 N N . TYR A 1 234 ? 9.166 7.803 -6.913 1.00 94.88 234 TYR A N 1
ATOM 1775 C CA . TYR A 1 234 ? 9.083 9.253 -6.716 1.00 94.88 234 TYR A CA 1
ATOM 1776 C C . TYR A 1 234 ? 10.289 9.964 -7.345 1.00 94.88 234 TYR A C 1
ATOM 1778 O O . TYR A 1 234 ? 11.427 9.485 -7.272 1.00 94.88 234 TYR A O 1
ATOM 1786 N N . PHE A 1 235 ? 10.064 11.159 -7.894 1.00 96.06 235 PHE A N 1
ATOM 1787 C CA . PHE A 1 235 ? 11.146 12.091 -8.213 1.00 96.06 235 PHE A CA 1
ATOM 1788 C C . PHE A 1 235 ? 11.768 12.669 -6.941 1.00 96.06 235 PHE A C 1
ATOM 1790 O O . PHE A 1 235 ? 11.093 12.870 -5.931 1.00 96.06 235 PHE A O 1
ATOM 1797 N N . LYS A 1 236 ? 13.062 12.995 -7.004 1.00 94.88 236 LYS A N 1
ATOM 1798 C CA . LYS A 1 236 ? 13.801 13.560 -5.863 1.00 94.88 236 LYS A CA 1
ATOM 1799 C C . LYS A 1 236 ? 13.569 15.051 -5.647 1.00 94.88 236 LYS A C 1
ATOM 1801 O O . LYS A 1 236 ? 13.869 15.555 -4.573 1.00 94.88 236 LYS A O 1
ATOM 1806 N N . SER A 1 237 ? 13.083 15.759 -6.662 1.00 95.69 237 SER A N 1
ATOM 1807 C CA . SER A 1 237 ? 12.763 17.182 -6.581 1.00 95.69 237 SER A CA 1
ATOM 1808 C C . SER A 1 237 ? 11.744 17.575 -7.648 1.00 95.69 237 SER A C 1
ATOM 1810 O O . SER A 1 237 ? 11.586 16.898 -8.671 1.00 95.69 237 SER A O 1
ATOM 1812 N N . ALA A 1 238 ? 11.075 18.708 -7.433 1.00 96.06 238 ALA A N 1
ATOM 1813 C CA . ALA A 1 238 ? 10.188 19.294 -8.434 1.00 96.06 238 ALA A CA 1
ATOM 1814 C C . ALA A 1 238 ? 10.943 19.693 -9.716 1.00 96.06 238 ALA A C 1
ATOM 1816 O O . ALA A 1 238 ? 10.407 19.561 -10.815 1.00 96.06 238 ALA A O 1
ATOM 1817 N N . GLU A 1 239 ? 12.202 20.124 -9.589 1.00 96.56 239 GLU A N 1
ATOM 1818 C CA . GLU A 1 239 ? 13.074 20.436 -10.728 1.00 96.56 239 GLU A CA 1
ATOM 1819 C C . GLU A 1 239 ? 13.348 19.194 -11.586 1.00 96.56 239 GLU A C 1
ATOM 1821 O O . GLU A 1 239 ? 13.198 19.247 -12.807 1.00 96.56 239 GLU A O 1
ATOM 1826 N N . ALA A 1 240 ? 13.665 18.059 -10.955 1.00 94.81 240 ALA A N 1
ATOM 1827 C CA . ALA A 1 240 ? 13.869 16.787 -11.642 1.00 94.81 240 ALA A CA 1
ATOM 1828 C C . ALA A 1 240 ? 12.622 16.352 -12.418 1.00 94.81 240 ALA A C 1
ATOM 1830 O O . ALA A 1 240 ? 12.718 16.026 -13.604 1.00 94.81 240 ALA A O 1
ATOM 1831 N N . LYS A 1 241 ? 11.448 16.413 -11.772 1.00 95.12 241 LYS A N 1
ATOM 1832 C CA . LYS A 1 241 ? 10.158 16.114 -12.409 1.00 95.12 241 LYS A CA 1
ATOM 1833 C C . LYS A 1 241 ? 9.907 17.031 -13.608 1.00 95.12 241 LYS A C 1
ATOM 1835 O O . LYS A 1 241 ? 9.595 16.545 -14.692 1.00 95.12 241 LYS A O 1
ATOM 1840 N N . ALA A 1 242 ? 10.092 18.342 -13.448 1.00 95.69 242 ALA A N 1
ATOM 1841 C CA . ALA A 1 242 ? 9.873 19.316 -14.516 1.00 95.69 242 ALA A CA 1
ATOM 1842 C C . ALA A 1 242 ? 10.824 19.102 -15.706 1.00 95.69 242 ALA A C 1
ATOM 1844 O O . ALA A 1 242 ? 10.403 19.143 -16.865 1.00 95.69 242 ALA A O 1
ATOM 1845 N N . GLN A 1 243 ? 12.103 18.829 -15.437 1.00 94.31 243 GLN A N 1
ATOM 1846 C CA . GLN A 1 243 ? 13.068 18.544 -16.490 1.00 94.31 243 GLN A CA 1
ATOM 1847 C C . GLN A 1 243 ? 12.720 17.244 -17.218 1.00 94.31 243 GLN A C 1
ATOM 1849 O O . GLN A 1 243 ? 12.713 17.232 -18.450 1.00 94.31 243 GLN A O 1
ATOM 1854 N N . TYR A 1 244 ? 12.371 16.182 -16.487 1.00 92.06 244 TYR A N 1
ATOM 1855 C CA . TYR A 1 244 ? 11.910 14.927 -17.077 1.00 92.06 244 TYR A CA 1
ATOM 1856 C C . TYR A 1 244 ? 10.703 15.148 -17.999 1.00 92.06 244 TYR A C 1
ATOM 1858 O O . TYR A 1 244 ? 10.740 14.765 -19.168 1.00 92.06 244 TYR A O 1
ATOM 1866 N N . GLN A 1 245 ? 9.680 15.864 -17.522 1.00 92.31 245 GLN A N 1
ATOM 1867 C CA . GLN A 1 245 ? 8.487 16.210 -18.301 1.00 92.31 245 GLN A CA 1
ATOM 1868 C C . GLN A 1 245 ? 8.815 16.992 -19.583 1.00 92.31 245 GLN A C 1
ATOM 1870 O O . GLN A 1 245 ? 8.179 16.769 -20.608 1.00 92.31 245 GLN A O 1
ATOM 1875 N N . SER A 1 246 ? 9.825 17.870 -19.563 1.00 91.50 246 SER A N 1
ATOM 1876 C CA . SER A 1 246 ? 10.236 18.638 -20.752 1.00 91.50 246 SER A CA 1
ATOM 1877 C C . SER A 1 246 ? 10.895 17.791 -21.848 1.00 91.50 246 SER A C 1
ATOM 1879 O O . SER A 1 246 ? 10.884 18.175 -23.018 1.00 91.50 246 SER A O 1
ATOM 1881 N N . MET A 1 247 ? 11.483 16.653 -21.469 1.00 87.94 247 MET A N 1
ATOM 1882 C CA . MET A 1 247 ? 12.148 15.716 -22.380 1.00 87.94 247 MET A CA 1
ATOM 1883 C C . MET A 1 247 ? 11.237 14.553 -22.781 1.00 87.94 247 MET A C 1
ATOM 1885 O O . MET A 1 247 ? 11.530 13.853 -23.750 1.00 87.94 247 MET A O 1
ATOM 1889 N N . SER A 1 248 ? 10.165 14.333 -22.023 1.00 85.25 248 SER A N 1
ATOM 1890 C CA . SER A 1 248 ? 9.247 13.224 -22.218 1.00 85.25 248 SER A CA 1
ATOM 1891 C C . SER A 1 248 ? 8.326 13.445 -23.426 1.00 85.25 248 SER A C 1
ATOM 1893 O O . SER A 1 248 ? 7.953 14.565 -23.781 1.00 85.25 248 SER A O 1
ATOM 1895 N N . THR A 1 249 ? 7.981 12.350 -24.100 1.00 79.12 249 THR A N 1
ATOM 1896 C CA . THR A 1 249 ? 7.066 12.327 -25.249 1.00 79.12 249 THR A CA 1
ATOM 1897 C C . THR A 1 249 ? 5.620 12.090 -24.803 1.00 79.12 249 THR A C 1
ATOM 1899 O O . THR A 1 249 ? 5.364 11.690 -23.673 1.00 79.12 249 THR A O 1
ATOM 1902 N N . SER A 1 250 ? 4.643 12.301 -25.690 1.00 72.69 250 SER A N 1
ATOM 1903 C CA . SER A 1 250 ? 3.223 12.108 -25.357 1.00 72.69 250 SER A CA 1
ATOM 1904 C C . SER A 1 250 ? 2.914 10.690 -24.839 1.00 72.69 250 SER A C 1
ATOM 1906 O O . SER A 1 250 ? 3.310 9.713 -25.472 1.00 72.69 250 SER A O 1
ATOM 1908 N N . ASN A 1 251 ? 2.138 10.608 -23.748 1.00 73.94 251 ASN A N 1
ATOM 1909 C CA . ASN A 1 251 ? 1.652 9.394 -23.061 1.00 73.94 251 ASN A CA 1
ATOM 1910 C C . ASN A 1 251 ? 2.672 8.616 -22.206 1.00 73.94 251 ASN A C 1
ATOM 1912 O O . ASN A 1 251 ? 2.517 7.412 -22.016 1.00 73.94 251 ASN A O 1
ATOM 1916 N N . ASP A 1 252 ? 3.695 9.278 -21.672 1.00 83.94 252 ASP A N 1
ATOM 1917 C CA . ASP A 1 252 ? 4.604 8.668 -20.700 1.00 83.94 252 ASP A CA 1
ATOM 1918 C C . ASP A 1 252 ? 4.022 8.713 -19.269 1.00 83.94 252 ASP A C 1
ATOM 1920 O O . ASP A 1 252 ? 3.912 9.803 -18.692 1.00 83.94 252 ASP A O 1
ATOM 1924 N N . PRO A 1 253 ? 3.672 7.560 -18.663 1.00 82.06 253 PRO A N 1
ATOM 1925 C CA . PRO A 1 253 ? 3.074 7.525 -17.332 1.00 82.06 253 PRO A CA 1
ATOM 1926 C C . PRO A 1 253 ? 4.020 8.030 -16.235 1.00 82.06 253 PRO A C 1
ATOM 1928 O O . PRO A 1 253 ? 3.562 8.482 -15.187 1.00 82.06 253 PRO A O 1
ATOM 1931 N N . LEU A 1 254 ? 5.337 8.031 -16.472 1.00 84.38 254 LEU A N 1
ATOM 1932 C CA . LEU A 1 254 ? 6.314 8.511 -15.495 1.00 84.38 254 LEU A CA 1
ATOM 1933 C C . LEU A 1 254 ? 6.193 10.020 -15.248 1.00 84.38 254 LEU A C 1
ATOM 1935 O O . LEU A 1 254 ? 6.611 10.515 -14.205 1.00 84.38 254 LEU A O 1
ATOM 1939 N N . THR A 1 255 ? 5.559 10.757 -16.165 1.00 87.69 255 THR A N 1
ATOM 1940 C CA . THR A 1 255 ? 5.303 12.195 -16.008 1.00 87.69 255 THR A CA 1
ATOM 1941 C C . THR A 1 255 ? 4.285 12.526 -14.913 1.00 87.69 255 THR A C 1
ATOM 1943 O O . THR A 1 255 ? 4.304 13.654 -14.406 1.00 87.69 255 THR A O 1
ATOM 1946 N N . TYR A 1 256 ? 3.442 11.564 -14.515 1.00 89.06 256 TYR A N 1
ATOM 1947 C CA . TYR A 1 256 ? 2.472 11.721 -13.426 1.00 89.06 256 TYR A CA 1
ATOM 1948 C C . TYR A 1 256 ? 3.096 11.510 -12.045 1.00 89.06 256 TYR A C 1
ATOM 1950 O O . TYR A 1 256 ? 2.588 12.063 -11.072 1.00 89.06 256 TYR A O 1
ATOM 1958 N N . LEU A 1 257 ? 4.223 10.793 -11.958 1.00 92.19 257 LEU A N 1
ATOM 1959 C CA . LEU A 1 257 ? 4.811 10.370 -10.687 1.00 92.19 257 LEU A CA 1
ATOM 1960 C C . LEU A 1 257 ? 5.058 11.540 -9.723 1.00 92.19 257 LEU A C 1
ATOM 1962 O O . LEU A 1 257 ? 5.487 12.622 -10.148 1.00 92.19 257 LEU A O 1
ATOM 1966 N N . PRO A 1 258 ? 4.808 11.344 -8.425 1.00 95.44 258 PRO A N 1
ATOM 1967 C CA . PRO A 1 258 ? 4.942 12.391 -7.422 1.00 95.44 258 PRO A CA 1
ATOM 1968 C C . PRO A 1 258 ? 6.408 12.705 -7.100 1.00 95.44 258 PRO A C 1
ATOM 1970 O O . PRO A 1 258 ? 7.346 12.062 -7.582 1.00 95.44 258 PRO A O 1
ATOM 1973 N N . VAL A 1 259 ? 6.606 13.737 -6.282 1.00 97.06 259 VAL A N 1
ATOM 1974 C CA . VAL A 1 259 ? 7.917 14.142 -5.770 1.00 97.06 259 VAL A CA 1
ATOM 1975 C C . VAL A 1 259 ? 7.986 13.769 -4.297 1.00 97.06 259 VAL A C 1
ATOM 1977 O O . VAL A 1 259 ? 7.109 14.135 -3.526 1.00 97.06 259 VAL A O 1
ATOM 1980 N N . LEU A 1 260 ? 9.056 13.091 -3.898 1.00 97.12 260 LEU A N 1
ATOM 1981 C CA . LEU A 1 260 ? 9.403 12.883 -2.498 1.00 97.12 260 LEU A CA 1
ATOM 1982 C C . LEU A 1 260 ? 10.718 13.603 -2.259 1.00 97.12 260 LEU A C 1
ATOM 1984 O O . LEU A 1 260 ? 11.772 13.001 -2.432 1.00 97.12 260 LEU A O 1
ATOM 1988 N N . GLU A 1 261 ? 10.670 14.902 -1.962 1.00 95.31 261 GLU A N 1
ATOM 1989 C CA . GLU A 1 261 ? 11.877 15.728 -1.820 1.00 95.31 261 GLU A CA 1
ATOM 1990 C C . GLU A 1 261 ? 12.585 15.491 -0.486 1.00 95.31 261 GLU A C 1
ATOM 1992 O O . GLU A 1 261 ? 13.808 15.318 -0.474 1.00 95.31 261 GLU A O 1
ATOM 1997 N N . ASP A 1 262 ? 11.808 15.398 0.595 1.00 96.31 262 ASP A N 1
ATOM 1998 C CA . ASP A 1 262 ? 12.265 14.974 1.915 1.00 96.31 262 ASP A CA 1
ATOM 1999 C C . ASP A 1 262 ? 12.234 13.438 2.020 1.00 96.31 262 ASP A C 1
ATOM 2001 O O . ASP A 1 262 ? 11.149 12.857 2.081 1.00 96.31 262 ASP A O 1
ATOM 2005 N N . PRO A 1 263 ? 13.388 12.742 2.009 1.00 95.69 263 PRO A N 1
ATOM 2006 C CA . PRO A 1 263 ? 13.444 11.285 1.951 1.00 95.69 263 PRO A CA 1
ATOM 2007 C C . PRO A 1 263 ? 13.255 10.648 3.339 1.00 95.69 263 PRO A C 1
ATOM 2009 O O . PRO A 1 263 ? 14.056 9.813 3.763 1.00 95.69 263 PRO A O 1
ATOM 2012 N N . THR A 1 264 ? 12.213 11.062 4.056 1.00 98.00 264 THR A N 1
ATOM 2013 C CA . THR A 1 264 ? 11.825 10.572 5.385 1.00 98.00 264 THR A CA 1
ATOM 2014 C C . THR A 1 264 ? 10.464 9.887 5.320 1.00 98.00 264 THR A C 1
ATOM 2016 O O . THR A 1 264 ? 9.679 10.120 4.396 1.00 98.00 264 THR A O 1
ATOM 2019 N N . LEU A 1 265 ? 10.154 9.052 6.317 1.00 97.81 265 LEU A N 1
ATOM 2020 C CA . LEU A 1 265 ? 8.818 8.465 6.445 1.00 97.81 265 LEU A CA 1
ATOM 2021 C C . LEU A 1 265 ? 7.740 9.557 6.534 1.00 97.81 265 LEU A C 1
ATOM 2023 O O . LEU A 1 265 ? 6.710 9.462 5.875 1.00 97.81 265 LEU A O 1
ATOM 2027 N N . ALA A 1 266 ? 8.005 10.632 7.282 1.00 98.00 266 ALA A N 1
ATOM 2028 C CA . ALA A 1 266 ? 7.088 11.761 7.383 1.00 98.00 266 ALA A CA 1
ATOM 2029 C C . ALA A 1 266 ? 6.882 12.471 6.033 1.00 98.00 266 ALA A C 1
ATOM 2031 O O . ALA A 1 266 ? 5.750 12.802 5.680 1.00 98.00 266 ALA A O 1
ATOM 2032 N N . GLY A 1 267 ? 7.954 12.660 5.257 1.00 97.38 267 GLY A N 1
ATOM 2033 C CA . GLY A 1 267 ? 7.886 13.182 3.893 1.00 97.38 267 GLY A CA 1
ATOM 2034 C C . GLY A 1 267 ? 7.017 12.313 2.982 1.00 97.38 267 GLY A C 1
ATOM 2035 O O . GLY A 1 267 ? 6.178 12.841 2.256 1.00 97.38 267 GLY A O 1
ATOM 2036 N N . CYS A 1 268 ? 7.153 10.986 3.072 1.00 97.75 268 CYS A N 1
ATOM 2037 C CA . CYS A 1 268 ? 6.339 10.043 2.303 1.00 97.75 268 CYS A CA 1
ATOM 2038 C C . CYS A 1 268 ? 4.857 10.117 2.679 1.00 97.75 268 CYS A C 1
ATOM 2040 O O . CYS A 1 268 ? 4.007 10.193 1.796 1.00 97.75 268 CYS A O 1
ATOM 2042 N N . LEU A 1 269 ? 4.543 10.130 3.977 1.00 97.69 269 LEU A N 1
ATOM 2043 C CA . LEU A 1 269 ? 3.161 10.195 4.462 1.00 97.69 269 LEU A CA 1
ATOM 2044 C C . LEU A 1 269 ? 2.482 11.522 4.086 1.00 97.69 269 LEU A C 1
ATOM 2046 O O . LEU A 1 269 ? 1.305 11.528 3.741 1.00 97.69 269 LEU A O 1
ATOM 2050 N N . ASN A 1 270 ? 3.229 12.630 4.070 1.00 95.69 270 ASN A N 1
ATOM 2051 C CA . ASN A 1 270 ? 2.730 13.921 3.583 1.00 95.69 270 ASN A CA 1
ATOM 2052 C C . ASN A 1 270 ? 2.494 13.950 2.062 1.00 95.69 270 ASN A C 1
ATOM 2054 O O . ASN A 1 270 ? 1.701 14.758 1.589 1.00 95.69 270 ASN A O 1
ATOM 2058 N N . ALA A 1 271 ? 3.166 13.086 1.297 1.00 95.00 271 ALA A N 1
ATOM 2059 C CA . ALA A 1 271 ? 3.032 12.987 -0.157 1.00 95.00 271 ALA A CA 1
ATOM 2060 C C . ALA A 1 271 ? 1.962 11.968 -0.604 1.00 95.00 271 ALA A C 1
ATOM 2062 O O . ALA A 1 271 ? 1.873 11.661 -1.793 1.00 95.00 271 ALA A O 1
ATOM 2063 N N . MET A 1 272 ? 1.160 11.417 0.317 1.00 95.25 272 MET A N 1
ATOM 2064 C CA . MET A 1 272 ? 0.180 10.367 -0.002 1.00 95.25 272 MET A CA 1
ATOM 2065 C C . MET A 1 272 ? -0.935 10.838 -0.938 1.00 95.25 272 MET A C 1
ATOM 2067 O O . MET A 1 272 ? -1.366 10.059 -1.782 1.00 95.25 272 MET A O 1
ATOM 2071 N N . ASP A 1 273 ? -1.374 12.096 -0.836 1.00 94.38 273 ASP A N 1
ATOM 2072 C CA . ASP A 1 273 ? -2.370 12.649 -1.764 1.00 94.38 273 ASP A CA 1
ATOM 2073 C C . ASP A 1 273 ? -1.794 12.779 -3.185 1.00 94.38 273 ASP A C 1
ATOM 2075 O O . ASP A 1 273 ? -2.412 12.310 -4.138 1.00 94.38 273 ASP A O 1
ATOM 2079 N N . ASP A 1 274 ? -0.564 13.286 -3.326 1.00 95.00 274 ASP A N 1
ATOM 2080 C CA . ASP A 1 274 ? 0.129 13.336 -4.622 1.00 95.00 274 ASP A CA 1
ATOM 2081 C C . ASP A 1 274 ? 0.373 11.927 -5.193 1.00 95.00 274 ASP A C 1
ATOM 2083 O O . ASP A 1 274 ? 0.354 11.722 -6.411 1.00 95.00 274 ASP A O 1
ATOM 2087 N N . TYR A 1 275 ? 0.627 10.942 -4.323 1.00 94.81 275 TYR A N 1
ATOM 2088 C CA . TYR A 1 275 ? 0.770 9.547 -4.728 1.00 94.81 275 TYR A CA 1
ATOM 2089 C C . TYR A 1 275 ? -0.556 8.939 -5.184 1.00 94.81 275 TYR A C 1
ATOM 2091 O O . TYR A 1 275 ? -0.565 8.265 -6.210 1.00 94.81 275 TYR A O 1
ATOM 2099 N N . GLN A 1 276 ? -1.663 9.206 -4.484 1.00 94.06 276 GLN A N 1
ATOM 2100 C CA . GLN A 1 276 ? -3.004 8.791 -4.905 1.00 94.06 276 GLN A CA 1
ATOM 2101 C C . GLN A 1 276 ? -3.330 9.343 -6.298 1.00 94.06 276 GLN A C 1
ATOM 2103 O O . GLN A 1 276 ? -3.698 8.572 -7.180 1.00 94.06 276 GLN A O 1
ATOM 2108 N N . ASP A 1 277 ? -3.118 10.642 -6.527 1.00 92.31 277 ASP A N 1
ATOM 2109 C CA . ASP A 1 277 ? -3.386 11.282 -7.821 1.00 92.31 277 ASP A CA 1
ATOM 2110 C C . ASP A 1 277 ? -2.557 10.651 -8.954 1.00 92.31 277 ASP A C 1
ATOM 2112 O O . ASP A 1 277 ? -3.047 10.428 -10.066 1.00 92.31 277 ASP A O 1
ATOM 2116 N N . ALA A 1 278 ? -1.287 10.337 -8.681 1.00 90.94 278 ALA A N 1
ATOM 2117 C CA . ALA A 1 278 ? -0.431 9.649 -9.639 1.00 90.94 278 ALA A CA 1
ATOM 2118 C C . ALA A 1 278 ? -0.865 8.195 -9.870 1.00 90.94 278 ALA A C 1
ATOM 2120 O O . ALA A 1 278 ? -0.853 7.733 -11.012 1.00 90.94 278 ALA A O 1
ATOM 2121 N N . TYR A 1 279 ? -1.253 7.483 -8.811 1.00 88.06 279 TYR A N 1
ATOM 2122 C CA . TYR A 1 279 ? -1.748 6.113 -8.887 1.00 88.06 279 TYR A CA 1
ATOM 2123 C C . TYR A 1 279 ? -2.998 6.045 -9.766 1.00 88.06 279 TYR A C 1
ATOM 2125 O O . TYR A 1 279 ? -3.009 5.282 -10.727 1.00 88.06 279 TYR A O 1
ATOM 2133 N N . ASP A 1 280 ? -3.980 6.915 -9.531 1.00 86.38 280 ASP A N 1
ATOM 2134 C CA . ASP A 1 280 ? -5.225 6.986 -10.307 1.00 86.38 280 ASP A CA 1
ATOM 2135 C C . ASP A 1 280 ? -4.980 7.377 -11.777 1.00 86.38 280 ASP A C 1
ATOM 2137 O O . ASP A 1 280 ? -5.710 6.964 -12.681 1.00 86.38 280 ASP A O 1
ATOM 2141 N N . GLY A 1 281 ? -3.938 8.174 -12.038 1.00 82.81 281 GLY A N 1
ATOM 2142 C CA . GLY A 1 281 ? -3.543 8.570 -13.391 1.00 82.81 281 GLY A CA 1
ATOM 2143 C C . GLY A 1 281 ? -2.822 7.477 -14.189 1.00 82.81 281 GLY A C 1
ATOM 2144 O O . GLY A 1 281 ? -2.844 7.506 -15.422 1.00 82.81 281 GLY A O 1
ATOM 2145 N N . ILE A 1 282 ? -2.174 6.526 -13.509 1.00 80.88 282 ILE A N 1
ATOM 2146 C CA . ILE A 1 282 ? -1.336 5.486 -14.129 1.00 80.88 282 ILE A CA 1
ATOM 2147 C C . ILE A 1 282 ? -2.048 4.131 -14.147 1.00 80.88 282 ILE A C 1
ATOM 2149 O O . ILE A 1 282 ? -1.966 3.397 -15.136 1.00 80.88 282 ILE A O 1
ATOM 2153 N N . MET A 1 283 ? -2.717 3.783 -13.052 1.00 72.06 283 MET A N 1
ATOM 2154 C CA . MET A 1 283 ? -3.291 2.468 -12.821 1.00 72.06 283 MET A CA 1
ATOM 2155 C C . MET A 1 283 ? -4.791 2.475 -13.133 1.00 72.06 283 MET A C 1
ATOM 2157 O O . MET A 1 283 ? -5.519 3.360 -12.701 1.00 72.06 283 MET A O 1
ATOM 2161 N N . PRO A 1 284 ? -5.301 1.470 -13.867 1.00 57.22 284 PRO A N 1
ATOM 2162 C CA . PRO A 1 284 ? -6.726 1.376 -14.177 1.00 57.22 284 PRO A CA 1
ATOM 2163 C C . PRO A 1 284 ? -7.586 0.890 -12.997 1.00 57.22 284 PRO A C 1
ATOM 2165 O O . PRO A 1 284 ? -8.808 0.883 -13.127 1.00 57.22 284 PRO A O 1
ATOM 2168 N N . GLN A 1 285 ? -6.967 0.433 -11.902 1.00 57.69 285 GLN A N 1
ATOM 2169 C CA . GLN A 1 285 ? -7.635 -0.071 -10.699 1.00 57.69 285 GLN A CA 1
ATOM 2170 C C . GLN A 1 285 ? -7.776 1.025 -9.653 1.00 57.69 285 GLN A C 1
ATOM 2172 O O . GLN A 1 285 ? -6.859 1.820 -9.474 1.00 57.69 285 GLN A O 1
ATOM 2177 N N . SER A 1 286 ? -8.897 1.022 -8.934 1.00 71.19 286 SER A N 1
ATOM 2178 C CA . SER A 1 286 ? -9.103 1.933 -7.815 1.00 71.19 286 SER A CA 1
ATOM 2179 C C . SER A 1 286 ? -8.575 1.296 -6.530 1.00 71.19 286 SER A C 1
ATOM 2181 O O . SER A 1 286 ? -9.031 0.231 -6.120 1.00 71.19 286 SER A O 1
ATOM 2183 N N . PHE A 1 287 ? -7.603 1.943 -5.891 1.00 86.81 287 PHE A N 1
ATOM 2184 C CA . PHE A 1 287 ? -7.220 1.659 -4.511 1.00 86.81 287 PHE A CA 1
ATOM 2185 C C . PHE A 1 287 ? -7.180 2.980 -3.753 1.00 86.81 287 PHE A C 1
ATOM 2187 O O . PHE A 1 287 ? -6.516 3.918 -4.186 1.00 86.81 287 PHE A O 1
ATOM 2194 N N . ALA A 1 288 ? -7.894 3.055 -2.632 1.00 91.88 288 ALA A N 1
ATOM 2195 C CA . ALA A 1 288 ? -7.977 4.267 -1.830 1.00 91.88 288 ALA A CA 1
ATOM 2196 C C . ALA A 1 288 ? -6.978 4.209 -0.670 1.00 91.88 288 ALA A C 1
ATOM 2198 O O . ALA A 1 288 ? -7.253 3.604 0.373 1.00 91.88 288 ALA A O 1
ATOM 2199 N N . PHE A 1 289 ? -5.834 4.872 -0.828 1.00 95.69 289 PHE A N 1
ATOM 2200 C CA . PHE A 1 289 ? -4.864 5.028 0.251 1.00 95.69 289 PHE A CA 1
ATOM 2201 C C . PHE A 1 289 ? -5.460 5.836 1.415 1.00 95.69 289 PHE A C 1
ATOM 2203 O O . PHE A 1 289 ? -6.358 6.663 1.245 1.00 95.69 289 PHE A O 1
ATOM 2210 N N . ALA A 1 290 ? -4.958 5.590 2.624 1.00 96.19 290 ALA A N 1
ATOM 2211 C CA . ALA A 1 290 ? -5.348 6.335 3.815 1.00 96.19 290 ALA A CA 1
ATOM 2212 C C . ALA A 1 290 ? -5.074 7.835 3.632 1.00 96.19 290 ALA A C 1
ATOM 2214 O O . ALA A 1 290 ? -3.953 8.238 3.313 1.00 96.19 290 ALA A O 1
ATOM 2215 N N . LYS A 1 291 ? -6.095 8.663 3.871 1.00 95.12 291 LYS A N 1
ATOM 2216 C CA . LYS A 1 291 ? -5.952 10.120 3.861 1.00 95.12 291 LYS A CA 1
ATOM 2217 C C . LYS A 1 291 ? -5.258 10.585 5.136 1.00 95.12 291 LYS A C 1
ATOM 2219 O O . LYS A 1 291 ? -5.768 10.386 6.238 1.00 95.12 291 LYS A O 1
ATOM 2224 N N . ILE A 1 292 ? -4.098 11.211 4.962 1.00 96.19 292 ILE A N 1
ATOM 2225 C CA . ILE A 1 292 ? -3.259 11.745 6.036 1.00 96.19 292 ILE A CA 1
ATOM 2226 C C . ILE A 1 292 ? -3.000 13.213 5.719 1.00 96.19 292 ILE A C 1
ATOM 2228 O O . ILE A 1 292 ? -2.196 13.537 4.851 1.00 96.19 292 ILE A O 1
ATOM 2232 N N . GLN A 1 293 ? -3.703 14.110 6.408 1.00 94.81 293 GLN A N 1
ATOM 2233 C CA . GLN A 1 293 ? -3.620 15.550 6.163 1.00 94.81 293 GLN A CA 1
ATOM 2234 C C . GLN A 1 293 ? -3.131 16.291 7.404 1.00 94.81 293 GLN A C 1
ATOM 2236 O O . GLN A 1 293 ? -3.328 15.836 8.527 1.00 94.81 293 GLN A O 1
ATOM 2241 N N . ASN A 1 294 ? -2.510 17.459 7.211 1.00 95.88 294 ASN A N 1
ATOM 2242 C CA . ASN A 1 294 ? -2.038 18.334 8.295 1.00 95.88 294 ASN A CA 1
ATOM 2243 C C . ASN A 1 294 ? -1.197 17.603 9.363 1.00 95.88 294 ASN A C 1
ATOM 2245 O O . ASN A 1 294 ? -1.281 17.918 10.553 1.00 95.88 294 ASN A O 1
ATOM 2249 N N . MET A 1 295 ? -0.415 16.604 8.949 1.00 97.56 295 MET A N 1
ATOM 2250 C CA . MET A 1 295 ? 0.298 15.739 9.877 1.00 97.56 295 MET A CA 1
ATOM 2251 C C . MET A 1 295 ? 1.401 16.505 10.618 1.00 97.56 295 MET A C 1
ATOM 2253 O O . MET A 1 295 ? 2.184 17.241 10.016 1.00 97.56 295 MET A O 1
ATOM 2257 N N . THR A 1 296 ? 1.501 16.294 11.929 1.00 98.19 296 THR A N 1
ATOM 2258 C CA . THR A 1 296 ? 2.596 16.792 12.768 1.00 98.19 296 THR A CA 1
ATOM 2259 C C . THR A 1 296 ? 3.238 15.632 13.515 1.00 98.19 296 THR A C 1
ATOM 2261 O O . THR A 1 296 ? 2.584 14.955 14.305 1.00 98.19 296 THR A O 1
ATOM 2264 N N . VAL A 1 297 ? 4.537 15.414 13.296 1.00 98.62 297 VAL A N 1
ATOM 2265 C CA . VAL A 1 297 ? 5.303 14.383 14.010 1.00 98.62 297 VAL A CA 1
ATOM 2266 C C . VAL A 1 297 ? 5.437 14.773 15.485 1.00 98.62 297 VAL A C 1
ATOM 2268 O O . VAL A 1 297 ? 5.955 15.841 15.812 1.00 98.62 297 VAL A O 1
ATOM 2271 N N . LEU A 1 298 ? 4.972 13.898 16.375 1.00 98.19 298 LEU A N 1
ATOM 2272 C CA . LEU A 1 298 ? 5.042 14.050 17.831 1.00 98.19 298 LEU A CA 1
ATOM 2273 C C . LEU A 1 298 ? 6.276 13.346 18.405 1.00 98.19 298 LEU A C 1
ATOM 2275 O O . LEU A 1 298 ? 6.911 13.844 19.335 1.00 98.19 298 LEU A O 1
ATOM 2279 N N . SER A 1 299 ? 6.613 12.181 17.854 1.00 98.00 299 SER A N 1
ATOM 2280 C CA . SER A 1 299 ? 7.802 11.411 18.207 1.00 98.00 299 SER A CA 1
ATOM 2281 C C . SER A 1 299 ? 8.283 10.603 17.008 1.00 98.00 299 SER A C 1
ATOM 2283 O O . SER A 1 299 ? 7.480 10.165 16.190 1.00 98.00 299 SER A O 1
ATOM 2285 N N . GLU A 1 300 ? 9.591 10.390 16.926 1.00 98.06 300 GLU A N 1
ATOM 2286 C CA . GLU A 1 300 ? 10.234 9.599 15.885 1.00 98.06 300 GLU A CA 1
ATOM 2287 C C . GLU A 1 300 ? 11.346 8.759 16.512 1.00 98.06 300 GLU A C 1
ATOM 2289 O O . GLU A 1 300 ? 12.165 9.261 17.286 1.00 98.06 300 GLU A O 1
ATOM 2294 N N . THR A 1 301 ? 11.365 7.472 16.179 1.00 96.56 301 THR A N 1
ATOM 2295 C CA . THR A 1 301 ? 12.383 6.518 16.614 1.00 96.56 301 THR A CA 1
ATOM 2296 C C . THR A 1 301 ? 12.986 5.840 15.387 1.00 96.56 301 THR A C 1
ATOM 2298 O O . THR A 1 301 ? 12.254 5.186 14.645 1.00 96.56 301 THR A O 1
ATOM 2301 N N . PRO A 1 302 ? 14.309 5.944 15.162 1.00 95.38 302 PRO A N 1
ATOM 2302 C CA . PRO A 1 302 ? 14.971 5.195 14.103 1.00 95.38 302 PRO A CA 1
ATOM 2303 C C . PRO A 1 302 ? 14.831 3.690 14.323 1.00 95.38 302 PRO A C 1
ATOM 2305 O O . PRO A 1 302 ? 14.986 3.206 15.448 1.00 95.38 302 PRO A O 1
ATOM 2308 N N . ILE A 1 303 ? 14.610 2.953 13.241 1.00 91.50 303 ILE A N 1
ATOM 2309 C CA . ILE A 1 303 ? 14.561 1.488 13.258 1.00 91.50 303 ILE A CA 1
ATOM 2310 C C . ILE A 1 303 ? 15.656 0.908 12.360 1.00 91.50 303 ILE A C 1
ATOM 2312 O O . ILE A 1 303 ? 16.439 1.627 11.741 1.00 91.50 303 ILE A O 1
ATOM 2316 N N . THR A 1 304 ? 15.765 -0.415 12.328 1.00 88.06 304 THR A N 1
ATOM 2317 C CA . THR A 1 304 ? 16.657 -1.111 11.400 1.00 88.06 304 THR A CA 1
ATOM 2318 C C . THR A 1 304 ? 15.943 -2.342 10.889 1.00 88.06 304 THR A C 1
ATOM 2320 O O . THR A 1 304 ? 15.649 -3.253 11.667 1.00 88.06 304 THR A O 1
ATOM 2323 N N . THR A 1 305 ? 15.685 -2.377 9.588 1.00 85.62 305 THR A N 1
ATOM 2324 C CA . THR A 1 305 ? 15.039 -3.519 8.934 1.00 85.62 305 THR A CA 1
ATOM 2325 C C . THR A 1 305 ? 16.049 -4.284 8.065 1.00 85.62 305 THR A C 1
ATOM 2327 O O . THR A 1 305 ? 17.186 -3.837 7.874 1.00 85.62 305 THR A O 1
ATOM 2330 N N . PRO A 1 306 ? 15.679 -5.439 7.481 1.00 86.31 306 PRO A N 1
ATOM 2331 C CA . PRO A 1 306 ? 16.495 -6.090 6.455 1.00 86.31 306 PRO A CA 1
ATOM 2332 C C . PRO A 1 306 ? 16.803 -5.208 5.228 1.00 86.31 306 PRO A C 1
ATOM 2334 O O . PRO A 1 306 ? 17.728 -5.526 4.480 1.00 86.31 306 PRO A O 1
ATOM 2337 N N . LEU A 1 307 ? 16.072 -4.103 5.024 1.00 83.25 307 LEU A N 1
ATOM 2338 C CA . LEU A 1 307 ? 16.293 -3.141 3.940 1.00 83.25 307 LEU A CA 1
ATOM 2339 C C . LEU A 1 307 ? 17.330 -2.059 4.276 1.00 83.25 307 LEU A C 1
ATOM 2341 O O . LEU A 1 307 ? 17.691 -1.288 3.388 1.00 83.25 307 LEU A O 1
ATOM 2345 N N . ALA A 1 308 ? 17.878 -2.025 5.495 1.00 84.31 308 ALA A N 1
ATOM 2346 C CA . ALA A 1 308 ? 18.773 -0.963 5.967 1.00 84.31 308 ALA A CA 1
ATOM 2347 C C . ALA A 1 308 ? 19.985 -0.680 5.054 1.00 84.31 308 ALA A C 1
ATOM 2349 O O . ALA A 1 308 ? 20.489 0.438 5.017 1.00 84.31 308 ALA A O 1
ATOM 2350 N N . SER A 1 309 ? 20.477 -1.669 4.296 1.00 84.25 309 SER A N 1
ATOM 2351 C CA . SER A 1 309 ? 21.587 -1.462 3.347 1.00 84.25 309 SER A CA 1
ATOM 2352 C C . SER A 1 309 ? 21.208 -0.676 2.088 1.00 84.25 309 SER A C 1
ATOM 2354 O O . SER A 1 309 ? 22.099 -0.224 1.369 1.00 84.25 309 SER A O 1
ATOM 2356 N N . TYR A 1 310 ? 19.912 -0.564 1.807 1.00 82.44 310 TYR A N 1
ATOM 2357 C CA . TYR A 1 310 ? 19.328 0.125 0.655 1.00 82.44 310 TYR A CA 1
ATOM 2358 C C . TYR A 1 310 ? 18.510 1.354 1.071 1.00 82.44 310 TYR A C 1
ATOM 2360 O O . TYR A 1 310 ? 18.242 2.221 0.239 1.00 82.44 310 TYR A O 1
ATOM 2368 N N . ALA A 1 311 ? 18.120 1.431 2.344 1.00 89.94 311 ALA A N 1
ATOM 2369 C CA . ALA A 1 311 ? 17.342 2.531 2.875 1.00 89.94 311 ALA A CA 1
ATOM 2370 C C . ALA A 1 311 ? 18.176 3.809 3.030 1.00 89.94 311 ALA A C 1
ATOM 2372 O O . ALA A 1 311 ? 19.318 3.792 3.494 1.00 89.94 311 ALA A O 1
ATOM 2373 N N . VAL A 1 312 ? 17.571 4.936 2.663 1.00 94.94 312 VAL A N 1
ATOM 2374 C CA . VAL A 1 312 ? 18.071 6.279 2.975 1.00 94.94 312 VAL A CA 1
ATOM 2375 C C . VAL A 1 312 ? 17.559 6.763 4.331 1.00 94.94 312 VAL A C 1
ATOM 2377 O O . VAL A 1 312 ? 18.248 7.539 4.992 1.00 94.94 312 VAL A O 1
ATOM 2380 N N . SER A 1 313 ? 16.397 6.275 4.771 1.00 96.56 313 SER A N 1
ATOM 2381 C CA . SER A 1 313 ? 15.891 6.447 6.133 1.00 96.56 313 SER A CA 1
ATOM 2382 C C . SER A 1 313 ? 14.946 5.308 6.513 1.00 96.56 313 SER A C 1
ATOM 2384 O O . SER A 1 313 ? 14.302 4.717 5.650 1.00 96.56 313 SER A O 1
ATOM 2386 N N . GLU A 1 314 ? 14.867 4.996 7.806 1.00 94.00 314 GLU A N 1
ATOM 2387 C CA . GLU A 1 314 ? 13.893 4.056 8.369 1.00 94.00 314 GLU A CA 1
ATOM 2388 C C . GLU A 1 314 ? 13.474 4.565 9.747 1.00 94.00 314 GLU A C 1
ATOM 2390 O O . GLU A 1 314 ? 14.332 4.888 10.577 1.00 94.00 314 GLU A O 1
ATOM 2395 N N . ALA A 1 315 ? 12.170 4.644 9.999 1.00 97.38 315 ALA A N 1
ATOM 2396 C CA . ALA A 1 315 ? 11.664 5.166 11.260 1.00 97.38 315 ALA A CA 1
ATOM 2397 C C . ALA A 1 315 ? 10.316 4.557 11.647 1.00 97.38 315 ALA A C 1
ATOM 2399 O O . ALA A 1 315 ? 9.548 4.112 10.798 1.00 97.38 315 ALA A O 1
ATOM 2400 N N . SER A 1 316 ? 10.037 4.610 12.945 1.00 98.00 316 SER A N 1
ATOM 2401 C CA . SER A 1 316 ? 8.703 4.516 13.520 1.00 98.00 316 SER A CA 1
ATOM 2402 C C . SER A 1 316 ? 8.324 5.901 14.045 1.00 98.00 316 SER A C 1
ATOM 2404 O O . SER A 1 316 ? 9.114 6.528 14.760 1.00 98.00 316 SER A O 1
ATOM 2406 N N . ILE A 1 317 ? 7.158 6.414 13.663 1.00 98.38 317 ILE A N 1
ATOM 2407 C CA . ILE A 1 317 ? 6.680 7.745 14.037 1.00 98.38 317 ILE A CA 1
ATOM 2408 C C . ILE A 1 317 ? 5.330 7.665 14.747 1.00 98.38 317 ILE A C 1
ATOM 2410 O O . ILE A 1 317 ? 4.459 6.875 14.390 1.00 98.38 317 ILE A O 1
ATOM 2414 N N . LEU A 1 318 ? 5.150 8.546 15.724 1.00 98.56 318 LEU A N 1
ATOM 2415 C CA . LEU A 1 318 ? 3.854 8.903 16.287 1.00 98.56 318 LEU A CA 1
ATOM 2416 C C . LEU A 1 318 ? 3.535 10.324 15.825 1.00 98.56 318 LEU A C 1
ATOM 2418 O O . LEU A 1 318 ? 4.375 11.216 15.972 1.00 98.56 318 LEU A O 1
ATOM 2422 N N . ALA A 1 319 ? 2.346 10.553 15.286 1.00 98.50 319 ALA A N 1
ATOM 2423 C CA . ALA A 1 319 ? 1.949 11.840 14.730 1.00 98.50 319 ALA A CA 1
ATOM 2424 C C . ALA A 1 319 ? 0.496 12.188 15.070 1.00 98.50 319 ALA A C 1
ATOM 2426 O O . ALA A 1 319 ? -0.334 11.298 15.241 1.00 98.50 319 ALA A O 1
ATOM 2427 N N . SER A 1 320 ? 0.181 13.481 15.128 1.00 98.50 320 SER A N 1
ATOM 2428 C CA . SER A 1 320 ? -1.199 13.953 14.983 1.00 98.50 320 SER A CA 1
ATOM 2429 C C . SER A 1 320 ? -1.492 14.215 13.508 1.00 98.50 320 SER A C 1
ATOM 2431 O O . SER A 1 320 ? -0.584 14.563 12.751 1.00 98.50 320 SER A O 1
ATOM 2433 N N . LEU A 1 321 ? -2.740 14.032 13.082 1.00 98.44 321 LEU A N 1
ATOM 2434 C CA . LEU A 1 321 ? -3.180 14.233 11.700 1.00 98.44 321 LEU A CA 1
ATOM 2435 C C . LEU A 1 321 ? -4.680 14.534 11.622 1.00 98.44 321 LEU A C 1
ATOM 2437 O O . LEU A 1 321 ? -5.427 14.363 12.584 1.00 98.44 321 LEU A O 1
ATOM 2441 N N . THR A 1 322 ? -5.123 14.974 10.450 1.00 97.50 322 THR A N 1
ATOM 2442 C CA . THR A 1 322 ? -6.530 15.075 10.062 1.00 97.50 322 THR A CA 1
ATOM 2443 C C . THR A 1 322 ? -6.868 13.937 9.102 1.00 97.50 322 THR A C 1
ATOM 2445 O O . THR A 1 322 ? -6.149 13.727 8.122 1.00 97.50 322 THR A O 1
ATOM 2448 N N . SER A 1 323 ? -7.930 13.194 9.405 1.00 93.62 323 SER A N 1
ATOM 2449 C CA . SER A 1 323 ? -8.417 12.090 8.575 1.00 93.62 323 SER A CA 1
ATOM 2450 C C . SER A 1 323 ? -9.312 12.572 7.426 1.00 93.62 323 SER A C 1
ATOM 2452 O O . SER A 1 323 ? -9.610 13.760 7.293 1.00 93.62 323 SER A O 1
ATOM 2454 N N . GLU A 1 324 ? -9.791 11.628 6.611 1.00 87.19 324 GLU A N 1
ATOM 2455 C CA . GLU A 1 324 ? -10.718 11.875 5.499 1.00 87.19 324 GLU A CA 1
ATOM 2456 C C . GLU A 1 324 ? -12.027 12.560 5.927 1.00 87.19 324 GLU A C 1
ATOM 2458 O O . GLU A 1 324 ? -12.559 13.398 5.200 1.00 87.19 324 GLU A O 1
ATOM 2463 N N . THR A 1 325 ? -12.533 12.248 7.123 1.00 93.12 325 THR A N 1
ATOM 2464 C CA . THR A 1 325 ? -13.769 12.839 7.664 1.00 93.12 325 THR A CA 1
ATOM 2465 C C . THR A 1 325 ? -13.558 14.254 8.220 1.00 93.12 325 THR A C 1
ATOM 2467 O O . THR A 1 325 ? -14.525 14.937 8.566 1.00 93.12 325 THR A O 1
ATOM 2470 N N . GLY A 1 326 ? -12.302 14.705 8.324 1.00 94.56 326 GLY A N 1
ATOM 2471 C CA . GLY A 1 326 ? -11.915 15.937 9.006 1.00 94.56 326 GLY A CA 1
ATOM 2472 C C . GLY A 1 326 ? -11.672 15.774 10.512 1.00 94.56 326 GLY A C 1
ATOM 2473 O O . GLY A 1 326 ? -11.459 16.780 11.194 1.00 94.56 326 GLY A O 1
ATOM 2474 N N . ALA A 1 327 ? -11.704 14.551 11.053 1.00 96.31 327 ALA A N 1
ATOM 2475 C CA . ALA A 1 327 ? -11.466 14.303 12.471 1.00 96.31 327 ALA A CA 1
ATOM 2476 C C . ALA A 1 327 ? -9.985 14.461 12.854 1.00 96.31 327 ALA A C 1
ATOM 2478 O O . ALA A 1 327 ? -9.076 14.096 12.103 1.00 96.31 327 ALA A O 1
ATOM 2479 N N . ALA A 1 328 ? -9.744 14.972 14.066 1.00 98.25 328 ALA A N 1
ATOM 2480 C CA . ALA A 1 328 ? -8.419 14.970 14.678 1.00 98.25 328 ALA A CA 1
ATOM 2481 C C . ALA A 1 328 ? -8.068 13.549 15.140 1.00 98.25 328 ALA A C 1
ATOM 2483 O O . ALA A 1 328 ? -8.769 12.954 15.968 1.00 98.25 328 ALA A O 1
ATOM 2484 N N . CYS A 1 329 ? -6.982 13.013 14.593 1.00 98.62 329 CYS A N 1
ATOM 2485 C CA . CYS A 1 329 ? -6.540 11.648 14.824 1.00 98.62 329 CYS A CA 1
ATOM 2486 C C . CYS A 1 329 ? -5.091 11.602 15.301 1.00 98.62 329 CYS A C 1
ATOM 2488 O O . CYS A 1 329 ? -4.266 12.451 14.954 1.00 98.62 329 CYS A O 1
ATOM 2490 N N . THR A 1 330 ? -4.779 10.540 16.036 1.00 98.69 330 THR A N 1
ATOM 2491 C CA . THR A 1 330 ? -3.408 10.106 16.284 1.00 98.69 330 THR A CA 1
ATOM 2492 C C . THR A 1 330 ? -3.091 8.973 15.317 1.00 98.69 330 THR A C 1
ATOM 2494 O O . THR A 1 330 ? -3.915 8.084 15.088 1.00 98.69 330 THR A O 1
ATOM 2497 N N . GLY A 1 331 ? -1.896 9.013 14.740 1.00 98.25 331 GLY A N 1
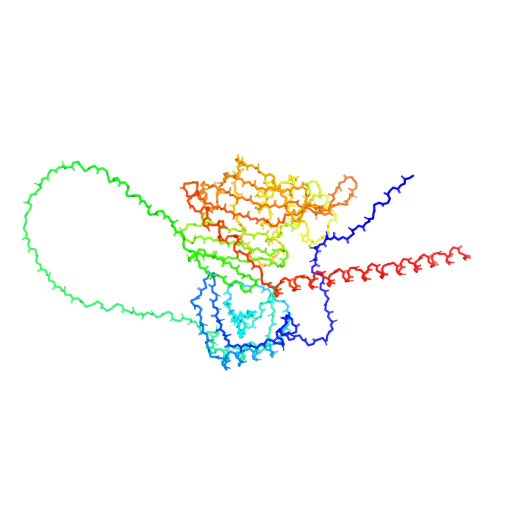ATOM 2498 C CA . GLY A 1 331 ? -1.373 7.970 13.877 1.00 98.25 331 GLY A CA 1
ATOM 2499 C C . GLY A 1 331 ? -0.049 7.424 14.396 1.00 98.25 331 GLY A C 1
ATOM 2500 O O . GLY A 1 331 ? 0.796 8.188 14.865 1.00 98.25 331 GLY A O 1
ATOM 2501 N N . MET A 1 332 ? 0.144 6.113 14.281 1.00 98.44 332 MET A N 1
ATOM 2502 C CA . MET A 1 332 ? 1.449 5.470 14.430 1.00 98.44 332 MET A CA 1
ATOM 2503 C C . MET A 1 332 ? 1.817 4.796 13.117 1.00 98.44 332 MET A C 1
ATOM 2505 O O . MET A 1 332 ? 1.019 4.035 12.570 1.00 98.44 332 MET A O 1
ATOM 2509 N N . PHE A 1 333 ? 3.019 5.081 12.627 1.00 98.56 333 PHE A N 1
ATOM 2510 C CA . PHE A 1 333 ? 3.483 4.628 11.323 1.00 98.56 333 PHE A CA 1
ATOM 2511 C C . PHE A 1 333 ? 4.893 4.073 11.412 1.00 98.56 333 PHE A C 1
ATOM 2513 O O . PHE A 1 333 ? 5.707 4.570 12.183 1.00 98.56 333 PHE A O 1
ATOM 2520 N N . GLU A 1 334 ? 5.200 3.086 10.587 1.00 97.69 334 GLU A N 1
ATOM 2521 C CA . GLU A 1 334 ? 6.538 2.517 10.479 1.00 97.69 334 GLU A CA 1
ATOM 2522 C C . GLU A 1 334 ? 6.863 2.245 9.015 1.00 97.69 334 GLU A C 1
ATOM 2524 O O . GLU A 1 334 ? 5.979 1.840 8.265 1.00 97.69 334 GLU A O 1
ATOM 2529 N N . GLY A 1 335 ? 8.104 2.477 8.592 1.00 96.19 335 GLY A N 1
ATOM 2530 C CA . GLY A 1 335 ? 8.484 2.223 7.209 1.00 96.19 335 GLY A CA 1
ATOM 2531 C C . GLY A 1 335 ? 9.906 2.623 6.842 1.00 96.19 335 GLY A C 1
ATOM 2532 O O . GLY A 1 335 ? 10.604 3.312 7.595 1.00 96.19 335 GLY A O 1
ATOM 2533 N N . SER A 1 336 ? 10.311 2.204 5.643 1.00 96.56 336 SER A N 1
ATOM 2534 C CA . SER A 1 336 ? 11.637 2.452 5.074 1.00 96.56 336 SER A CA 1
ATOM 2535 C C . SER A 1 336 ? 11.531 3.298 3.809 1.00 96.56 336 SER A C 1
ATOM 2537 O O . SER A 1 336 ? 10.745 2.988 2.919 1.00 96.56 336 SER A O 1
ATOM 2539 N N . ILE A 1 337 ? 12.358 4.334 3.679 1.00 97.62 337 ILE A N 1
ATOM 2540 C CA . ILE A 1 337 ? 12.526 5.083 2.430 1.00 97.62 337 ILE A CA 1
ATOM 2541 C C . ILE A 1 337 ? 13.776 4.582 1.725 1.00 97.62 337 ILE A C 1
ATOM 2543 O O . IL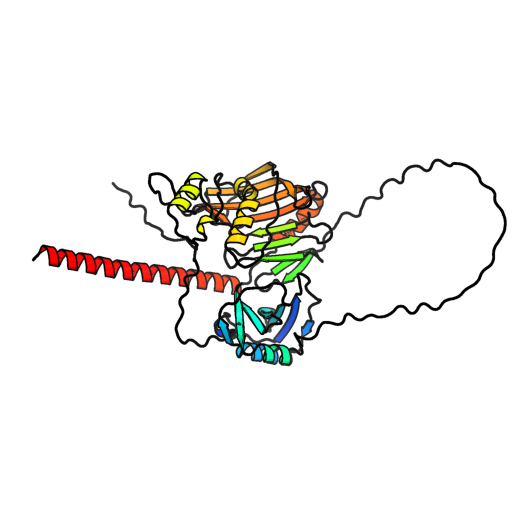E A 1 337 ? 14.847 4.486 2.326 1.00 97.62 337 ILE A O 1
ATOM 2547 N N . LEU A 1 338 ? 13.644 4.280 0.440 1.00 93.69 338 LEU A N 1
ATOM 2548 C CA . LEU A 1 338 ? 14.675 3.714 -0.420 1.00 93.69 338 LEU A CA 1
ATOM 2549 C C . LEU A 1 338 ? 15.086 4.722 -1.502 1.00 93.69 338 LEU A C 1
ATOM 2551 O O . LEU A 1 338 ? 14.292 5.569 -1.917 1.00 93.69 338 LEU A O 1
ATOM 2555 N N . ASP A 1 339 ? 16.317 4.603 -1.999 1.00 89.00 339 ASP A N 1
ATOM 2556 C CA . ASP A 1 339 ? 16.771 5.305 -3.205 1.00 89.00 339 ASP A CA 1
ATOM 2557 C C . ASP A 1 339 ? 17.586 4.348 -4.084 1.00 89.00 339 ASP A C 1
ATOM 2559 O O . ASP A 1 339 ? 18.662 3.884 -3.700 1.00 89.00 339 ASP A O 1
ATOM 2563 N N . ALA A 1 340 ? 17.075 4.064 -5.284 1.00 82.62 340 ALA A N 1
ATOM 2564 C CA . ALA A 1 340 ? 17.709 3.163 -6.247 1.00 82.62 340 ALA A CA 1
ATOM 2565 C C . ALA A 1 340 ? 18.889 3.796 -7.023 1.00 82.62 340 ALA A C 1
ATOM 2567 O O . ALA A 1 340 ? 19.425 3.190 -7.953 1.00 82.62 340 ALA A O 1
ATOM 2568 N N . GLY A 1 341 ? 19.327 5.003 -6.654 1.00 83.69 341 GLY A N 1
ATOM 2569 C CA . GLY A 1 341 ? 20.404 5.731 -7.326 1.00 83.69 341 GLY A CA 1
ATOM 2570 C C . GLY A 1 341 ? 19.864 6.791 -8.278 1.00 83.69 341 GLY A C 1
ATOM 2571 O O . GLY A 1 341 ? 18.759 7.275 -8.100 1.00 83.69 341 GLY A O 1
ATOM 2572 N N . GLY A 1 342 ? 20.649 7.232 -9.254 1.00 86.00 342 GLY A N 1
ATOM 2573 C CA . GLY A 1 342 ? 20.242 8.358 -10.090 1.00 86.00 342 GLY A CA 1
ATOM 2574 C C . GLY A 1 342 ? 21.028 8.475 -11.380 1.00 86.00 342 GLY A C 1
ATOM 2575 O O . GLY A 1 342 ? 22.081 7.851 -11.550 1.00 86.00 342 GLY A O 1
ATOM 2576 N N . TYR A 1 343 ? 20.506 9.301 -12.276 1.00 81.06 343 TYR A N 1
ATOM 2577 C CA . TYR A 1 343 ? 21.136 9.650 -13.539 1.00 81.06 343 TYR A CA 1
ATOM 2578 C C . TYR A 1 343 ? 20.925 11.133 -13.815 1.00 81.06 343 TYR A C 1
ATOM 2580 O O . TYR A 1 343 ? 19.797 11.610 -13.948 1.00 81.06 343 TYR A O 1
ATOM 2588 N N . GLU A 1 344 ? 22.037 11.854 -13.912 1.00 88.25 344 GLU A N 1
ATOM 2589 C CA . GLU A 1 344 ? 22.020 13.296 -14.097 1.00 88.25 344 GLU A CA 1
ATOM 2590 C C . GLU A 1 344 ? 22.007 13.681 -15.576 1.00 88.25 344 GLU A C 1
ATOM 2592 O O . GLU A 1 344 ? 22.830 13.221 -16.372 1.00 88.25 344 GLU A O 1
ATOM 2597 N N . ILE A 1 345 ? 21.123 14.614 -15.925 1.00 82.94 345 ILE A N 1
ATOM 2598 C CA . ILE A 1 345 ? 21.143 15.335 -17.195 1.00 82.94 345 ILE A CA 1
ATOM 2599 C C . ILE A 1 345 ? 21.339 16.810 -16.873 1.00 82.94 345 ILE A C 1
ATOM 2601 O O . ILE A 1 345 ? 20.549 17.404 -16.146 1.00 82.94 345 ILE A O 1
ATOM 2605 N N . ASN A 1 346 ? 22.406 17.409 -17.408 1.00 87.19 346 ASN A N 1
ATOM 2606 C CA . ASN A 1 346 ? 22.763 18.812 -17.165 1.00 87.19 346 ASN A CA 1
ATOM 2607 C C . ASN A 1 346 ? 22.866 19.189 -15.669 1.00 87.19 346 ASN A C 1
ATOM 2609 O O . ASN A 1 346 ? 22.608 20.331 -15.305 1.00 87.19 346 ASN A O 1
ATOM 2613 N N . GLY A 1 347 ? 23.272 18.240 -14.817 1.00 88.31 347 GLY A N 1
ATOM 2614 C CA . GLY A 1 347 ? 23.436 18.447 -13.372 1.00 88.31 347 GLY A CA 1
ATOM 2615 C C . GLY A 1 347 ? 22.165 18.265 -12.538 1.00 88.31 347 GLY A C 1
ATOM 2616 O O . GLY A 1 347 ? 22.206 18.515 -11.339 1.00 88.31 347 GLY A O 1
ATOM 2617 N N . VAL A 1 348 ? 21.060 17.820 -13.144 1.00 90.44 348 VAL A N 1
ATOM 2618 C CA . VAL A 1 348 ? 19.813 17.475 -12.448 1.00 90.44 348 VAL A CA 1
ATOM 2619 C C . VAL A 1 348 ? 19.600 15.968 -12.534 1.00 90.44 348 VAL A C 1
ATOM 2621 O O . VAL A 1 348 ? 19.591 15.416 -13.636 1.00 90.44 348 VAL A O 1
ATOM 2624 N N . ASP A 1 349 ? 19.428 15.297 -11.393 1.00 90.31 349 ASP A N 1
ATOM 2625 C CA . ASP A 1 349 ? 19.054 13.877 -11.341 1.00 90.31 349 ASP A CA 1
ATOM 2626 C C . ASP A 1 349 ? 17.592 13.714 -11.761 1.00 90.31 349 ASP A C 1
ATOM 2628 O O . ASP A 1 349 ? 16.680 13.979 -10.984 1.00 90.31 349 ASP A O 1
ATOM 2632 N N . VAL A 1 350 ? 17.370 13.298 -13.006 1.00 88.81 350 VAL A N 1
ATOM 2633 C CA . VAL A 1 350 ? 16.029 13.186 -13.604 1.00 88.81 350 VAL A CA 1
ATOM 2634 C C . VAL A 1 350 ? 15.403 11.807 -13.399 1.00 88.81 350 VAL A C 1
ATOM 2636 O O . VAL A 1 350 ? 14.385 11.503 -14.015 1.00 88.81 350 VAL A O 1
ATOM 2639 N N . THR A 1 351 ? 16.014 10.944 -12.584 1.00 86.62 351 THR A N 1
ATOM 2640 C CA . THR A 1 351 ? 15.518 9.578 -12.374 1.00 86.62 351 THR A CA 1
ATOM 2641 C C . THR A 1 351 ? 14.505 9.549 -11.228 1.00 86.62 351 THR A C 1
ATOM 2643 O O . THR A 1 351 ? 14.859 9.913 -10.103 1.00 86.62 351 THR A O 1
ATOM 2646 N N . PRO A 1 352 ? 13.262 9.082 -11.451 1.00 87.38 352 PRO A N 1
ATOM 2647 C CA . PRO A 1 352 ? 12.353 8.776 -10.356 1.00 87.38 352 PRO A CA 1
ATOM 2648 C C . PRO A 1 352 ? 12.796 7.459 -9.702 1.00 87.38 352 PRO A C 1
ATOM 2650 O O . PRO A 1 352 ? 12.479 6.374 -10.184 1.00 87.38 352 PRO A O 1
ATOM 2653 N N . SER A 1 353 ? 13.609 7.549 -8.648 1.00 88.62 353 SER A N 1
ATOM 2654 C CA . SER A 1 353 ? 14.260 6.394 -8.004 1.00 88.62 353 SER A CA 1
ATOM 2655 C C . SER A 1 353 ? 13.957 6.250 -6.515 1.00 88.62 353 SER A C 1
ATOM 2657 O O . SER A 1 353 ? 14.388 5.270 -5.902 1.00 88.62 353 SER A O 1
ATOM 2659 N N . ARG A 1 354 ? 13.284 7.238 -5.913 1.00 91.94 354 ARG A N 1
ATOM 2660 C CA . ARG A 1 354 ? 12.866 7.147 -4.516 1.00 91.94 354 ARG A CA 1
ATOM 2661 C C . ARG A 1 354 ? 11.663 6.225 -4.418 1.00 91.94 354 ARG A C 1
ATOM 2663 O O . ARG A 1 354 ? 10.805 6.233 -5.297 1.00 91.94 354 ARG A O 1
ATOM 2670 N N . GLY A 1 355 ? 11.605 5.455 -3.349 1.00 94.12 355 GLY A N 1
ATOM 2671 C CA . GLY A 1 355 ? 10.474 4.598 -3.030 1.00 94.12 355 GLY A CA 1
ATOM 2672 C C . GLY A 1 355 ? 10.281 4.529 -1.527 1.00 94.12 355 GLY A C 1
ATOM 2673 O O . GLY A 1 355 ? 11.182 4.875 -0.763 1.00 94.12 355 GLY A O 1
ATOM 2674 N N . ALA A 1 356 ? 9.114 4.077 -1.112 1.00 95.81 356 ALA A N 1
ATOM 2675 C CA . ALA A 1 356 ? 8.818 3.740 0.268 1.00 95.81 356 ALA A CA 1
ATOM 2676 C C . ALA A 1 356 ? 8.513 2.244 0.315 1.00 95.81 356 ALA A C 1
ATOM 2678 O O . ALA A 1 356 ? 7.880 1.735 -0.603 1.00 95.81 356 ALA A O 1
ATOM 2679 N N . ALA A 1 357 ? 8.977 1.537 1.335 1.00 93.75 357 ALA A N 1
ATOM 2680 C CA . ALA A 1 357 ? 8.789 0.102 1.461 1.00 93.75 357 ALA A CA 1
ATOM 2681 C C . ALA A 1 357 ? 8.321 -0.270 2.865 1.00 93.75 357 ALA A C 1
ATOM 2683 O O . ALA A 1 357 ? 8.802 0.284 3.856 1.00 93.75 357 ALA A O 1
ATOM 2684 N N . ASN A 1 358 ? 7.419 -1.248 2.920 1.00 93.44 358 ASN A N 1
ATOM 2685 C CA . ASN A 1 358 ? 6.808 -1.789 4.126 1.00 93.44 358 ASN A CA 1
ATOM 2686 C C . ASN A 1 358 ? 6.253 -0.692 5.041 1.00 93.44 358 ASN A C 1
ATOM 2688 O O . ASN A 1 358 ? 6.643 -0.589 6.201 1.00 93.44 358 ASN A O 1
ATOM 2692 N N . ILE A 1 359 ? 5.369 0.146 4.495 1.00 97.62 359 ILE A N 1
ATOM 2693 C CA . ILE A 1 359 ? 4.729 1.221 5.248 1.00 97.62 359 ILE A CA 1
ATOM 2694 C C . ILE A 1 359 ? 3.533 0.649 5.998 1.00 97.62 359 ILE A C 1
ATOM 2696 O O . ILE A 1 359 ? 2.518 0.311 5.393 1.00 97.62 359 ILE A O 1
ATOM 2700 N N . PHE A 1 360 ? 3.643 0.556 7.314 1.00 97.44 360 PHE A N 1
ATOM 2701 C CA . PHE A 1 360 ? 2.551 0.183 8.205 1.00 97.44 360 PHE A CA 1
ATOM 2702 C C . PHE A 1 360 ? 1.948 1.434 8.830 1.00 97.44 360 PHE A C 1
ATOM 2704 O O . PHE A 1 360 ? 2.672 2.380 9.148 1.00 97.44 360 PHE A O 1
ATOM 2711 N N . GLY A 1 361 ? 0.637 1.429 9.054 1.00 98.00 361 GLY A N 1
ATOM 2712 C CA . GLY A 1 361 ? -0.034 2.538 9.717 1.00 98.00 361 GLY A CA 1
ATOM 2713 C C . GLY A 1 361 ? -1.249 2.119 10.520 1.00 98.00 361 GLY A C 1
ATOM 2714 O O . GLY A 1 361 ? -2.026 1.269 10.096 1.00 98.00 361 GLY A O 1
ATOM 2715 N N . ILE A 1 362 ? -1.413 2.758 11.674 1.00 98.50 362 ILE A N 1
ATOM 2716 C CA . ILE A 1 362 ? -2.613 2.716 12.508 1.00 98.50 362 ILE A CA 1
ATOM 2717 C C . ILE A 1 362 ? -3.066 4.153 12.690 1.00 98.50 362 ILE A C 1
ATOM 2719 O O . ILE A 1 362 ? -2.271 4.989 13.115 1.00 98.50 362 ILE A O 1
ATOM 2723 N N . ILE A 1 363 ? -4.330 4.434 12.397 1.00 98.50 363 ILE A N 1
ATOM 2724 C CA . ILE A 1 363 ? -4.956 5.739 12.605 1.00 98.50 363 ILE A CA 1
ATOM 2725 C C . ILE A 1 363 ? -6.210 5.523 13.444 1.00 98.50 363 ILE A C 1
ATOM 2727 O O . ILE A 1 363 ? -6.956 4.572 13.218 1.00 98.50 363 ILE A O 1
ATOM 2731 N N . ALA A 1 364 ? -6.422 6.389 14.430 1.00 98.12 364 ALA A N 1
ATOM 2732 C CA . ALA A 1 364 ? -7.672 6.459 15.173 1.00 98.12 364 ALA A CA 1
ATOM 2733 C C . ALA A 1 364 ? -7.893 7.880 15.712 1.00 98.12 364 ALA A C 1
ATOM 2735 O O . ALA A 1 364 ? -6.915 8.607 15.927 1.00 98.12 364 ALA A O 1
ATOM 2736 N N . PRO A 1 365 ? -9.144 8.273 16.015 1.00 97.94 365 PRO A N 1
ATOM 2737 C CA . PRO A 1 365 ? -9.424 9.525 16.710 1.00 97.94 365 PRO A CA 1
ATOM 2738 C C . PRO A 1 365 ? -8.591 9.663 17.992 1.00 97.94 365 PRO A C 1
ATOM 2740 O O . PRO A 1 365 ? -8.419 8.683 18.724 1.00 97.94 365 PRO A O 1
ATOM 2743 N N . GLU A 1 366 ? -8.111 10.873 18.302 1.00 96.06 366 GLU A N 1
ATOM 2744 C CA . GLU A 1 366 ? -7.191 11.122 19.434 1.00 96.06 366 GLU A CA 1
ATOM 2745 C C . GLU A 1 366 ? -7.696 10.518 20.759 1.00 96.06 366 GLU A C 1
ATOM 2747 O O . GLU A 1 366 ? -6.935 9.909 21.508 1.00 96.06 366 GLU A O 1
ATOM 2752 N N . GLY A 1 367 ? -9.004 10.623 21.024 1.00 95.00 367 GLY A N 1
ATOM 2753 C CA . GLY A 1 367 ? -9.635 10.101 22.241 1.00 95.00 367 GLY A CA 1
ATOM 2754 C C . GLY A 1 367 ? -9.800 8.576 22.301 1.00 95.00 367 GLY A C 1
ATOM 2755 O O . GLY A 1 367 ? -10.188 8.062 23.346 1.00 95.00 367 GLY A O 1
ATOM 2756 N N . LYS A 1 368 ? -9.539 7.854 21.205 1.00 94.81 368 LYS A N 1
ATOM 2757 C CA . LYS A 1 368 ? -9.662 6.387 21.109 1.00 94.81 368 LYS A CA 1
ATOM 2758 C C . LYS A 1 368 ? -8.320 5.689 20.917 1.00 94.81 368 LYS A C 1
ATOM 2760 O O . LYS A 1 368 ? -8.222 4.501 21.215 1.00 94.81 368 LYS A O 1
ATOM 2765 N N . PHE A 1 369 ? -7.311 6.407 20.422 1.00 96.44 369 PHE A N 1
ATOM 2766 C CA . PHE A 1 369 ? -6.060 5.828 19.938 1.00 96.44 369 PHE A CA 1
ATOM 2767 C C . PHE A 1 369 ? -5.382 4.901 20.951 1.00 96.44 369 PHE A C 1
ATOM 2769 O O . PHE A 1 369 ? -5.128 3.746 20.630 1.00 96.44 369 PHE A O 1
ATOM 2776 N N . GLU A 1 370 ? -5.165 5.356 22.186 1.00 94.00 370 GLU A N 1
ATOM 2777 C CA . GLU A 1 370 ? -4.501 4.554 23.229 1.00 94.00 370 GLU A CA 1
ATOM 2778 C C . GLU A 1 370 ? -5.255 3.254 23.558 1.00 94.00 370 GLU A C 1
ATOM 2780 O O . GLU A 1 370 ? -4.644 2.233 23.871 1.00 94.00 370 GLU A O 1
ATOM 2785 N N . THR A 1 371 ? -6.586 3.271 23.454 1.00 94.62 371 THR A N 1
ATOM 2786 C CA . THR A 1 371 ? -7.435 2.107 23.726 1.00 94.62 371 THR A CA 1
ATOM 2787 C C . THR A 1 371 ? -7.392 1.099 22.580 1.00 94.62 371 THR A C 1
ATOM 2789 O O . THR A 1 371 ? -7.317 -0.106 22.822 1.00 94.62 371 THR A O 1
ATOM 2792 N N . VAL A 1 372 ? -7.434 1.569 21.329 1.00 95.75 372 VAL A N 1
ATOM 2793 C CA . VAL A 1 372 ? -7.537 0.687 20.152 1.00 95.75 372 VAL A CA 1
ATOM 2794 C C . VAL A 1 372 ? -6.176 0.273 19.590 1.00 95.75 372 VAL A C 1
ATOM 2796 O O . VAL A 1 372 ? -6.057 -0.813 19.030 1.00 95.75 372 VAL A O 1
ATOM 2799 N N . ALA A 1 373 ? -5.123 1.074 19.764 1.00 94.25 373 ALA A N 1
ATOM 2800 C CA . ALA A 1 373 ? -3.814 0.795 19.178 1.00 94.25 373 ALA A CA 1
ATOM 2801 C C . ALA A 1 373 ? -3.270 -0.606 19.529 1.00 94.25 373 ALA A C 1
ATOM 2803 O O . ALA A 1 373 ? -2.847 -1.296 18.605 1.00 94.25 373 ALA A O 1
ATOM 2804 N N . PRO A 1 374 ? -3.332 -1.112 20.781 1.00 94.81 374 PRO A N 1
ATOM 2805 C CA . PRO A 1 374 ? -2.795 -2.438 21.102 1.00 94.81 374 PRO A CA 1
ATOM 2806 C C . PRO A 1 374 ? -3.420 -3.585 20.291 1.00 94.81 374 PRO A C 1
ATOM 2808 O O . PRO A 1 374 ? -2.697 -4.444 19.784 1.00 94.81 374 PRO A O 1
ATOM 2811 N N . ILE A 1 375 ? -4.749 -3.593 20.132 1.00 96.06 375 ILE A N 1
ATOM 2812 C CA . ILE A 1 375 ? -5.449 -4.649 19.383 1.00 96.06 375 ILE A CA 1
ATOM 2813 C C . ILE A 1 375 ? -5.243 -4.496 17.868 1.00 96.06 375 ILE A C 1
ATOM 2815 O O . ILE A 1 375 ? -5.137 -5.491 17.152 1.00 96.06 375 ILE A O 1
ATOM 2819 N N . LEU A 1 376 ? -5.093 -3.261 17.379 1.00 97.50 376 LEU A N 1
ATOM 2820 C CA . LEU A 1 376 ? -4.788 -2.979 15.974 1.00 97.50 376 LEU A CA 1
ATOM 2821 C C . LEU A 1 376 ? -3.335 -3.318 15.601 1.00 97.50 376 LEU A C 1
ATOM 2823 O O . LEU A 1 376 ? -3.089 -3.813 14.503 1.00 97.50 376 LEU A O 1
ATOM 2827 N N . ILE A 1 377 ? -2.383 -3.158 16.526 1.00 94.94 377 ILE A N 1
ATOM 2828 C CA . ILE A 1 377 ? -1.009 -3.660 16.370 1.00 94.94 377 ILE A CA 1
ATOM 2829 C C . ILE A 1 377 ? -1.026 -5.186 16.260 1.00 94.94 377 ILE A C 1
ATOM 2831 O O . ILE A 1 377 ? -0.371 -5.744 15.380 1.00 94.94 377 ILE A O 1
ATOM 2835 N N . GLN A 1 378 ? -1.787 -5.877 17.116 1.00 93.62 378 GLN A N 1
ATOM 2836 C CA . GLN A 1 378 ? -1.935 -7.333 17.020 1.00 93.62 378 GLN A CA 1
ATOM 2837 C C . GLN A 1 378 ? -2.511 -7.748 15.658 1.00 93.62 378 GLN A C 1
ATOM 2839 O O . GLN A 1 378 ? -2.021 -8.699 15.052 1.00 93.62 378 GLN A O 1
ATOM 2844 N N . SER A 1 379 ? -3.499 -7.007 15.150 1.00 96.06 379 SER A N 1
ATOM 2845 C CA . SER A 1 379 ? -4.052 -7.233 13.815 1.00 96.06 379 SER A CA 1
ATOM 2846 C C . SER A 1 379 ? -2.991 -7.087 12.719 1.00 96.06 379 SER A C 1
ATOM 2848 O O . SER A 1 379 ? -2.727 -8.048 11.997 1.00 96.06 379 SER A O 1
ATOM 2850 N N . LEU A 1 380 ? -2.299 -5.945 12.637 1.00 92.88 380 LEU A N 1
ATOM 2851 C CA . LEU A 1 380 ? -1.268 -5.716 11.615 1.00 92.88 380 LEU A CA 1
ATOM 2852 C C . LEU A 1 380 ? -0.106 -6.711 11.699 1.00 92.88 380 LEU A C 1
ATOM 2854 O O . LEU A 1 380 ? 0.363 -7.196 10.677 1.00 92.88 380 LEU A O 1
ATOM 2858 N N . THR A 1 381 ? 0.345 -7.057 12.904 1.00 90.19 381 THR A N 1
ATOM 2859 C CA . THR A 1 381 ? 1.479 -7.984 13.095 1.00 90.19 381 THR A CA 1
ATOM 2860 C C . THR A 1 381 ? 1.138 -9.446 12.807 1.00 90.19 381 THR A C 1
ATOM 2862 O O . THR A 1 381 ? 2.042 -10.269 12.686 1.00 90.19 381 THR A O 1
ATOM 2865 N N . SER A 1 382 ? -0.147 -9.779 12.663 1.00 93.56 382 SER A N 1
ATOM 2866 C CA . SER A 1 382 ? -0.601 -11.103 12.220 1.00 93.56 382 SER A CA 1
ATOM 2867 C C . SER A 1 382 ? -0.680 -11.249 10.695 1.00 93.56 382 SER A C 1
ATOM 2869 O O . SER A 1 382 ? -0.917 -12.351 10.202 1.00 93.56 382 SER A O 1
ATOM 2871 N N . PHE A 1 383 ? -0.491 -10.155 9.947 1.00 92.88 383 PHE A N 1
ATOM 2872 C CA . PHE A 1 383 ? -0.478 -10.169 8.490 1.00 92.88 383 PHE A CA 1
ATOM 2873 C C . PHE A 1 383 ? 0.663 -11.044 7.964 1.00 92.88 383 PHE A C 1
ATOM 2875 O O . PHE A 1 383 ? 1.823 -10.887 8.346 1.00 92.88 383 PHE A O 1
ATOM 2882 N N . THR A 1 384 ? 0.346 -11.986 7.081 1.00 89.94 384 THR A N 1
ATOM 2883 C CA . THR A 1 384 ? 1.328 -12.888 6.469 1.00 89.94 384 THR A CA 1
ATOM 2884 C C . THR A 1 384 ? 0.882 -13.269 5.066 1.00 89.94 384 THR A C 1
ATOM 2886 O O . THR A 1 384 ? -0.252 -13.698 4.868 1.00 89.94 384 THR A O 1
ATOM 2889 N N . PHE A 1 385 ? 1.778 -13.139 4.089 1.00 88.19 385 PHE A N 1
ATOM 2890 C CA . PHE A 1 385 ? 1.552 -13.662 2.743 1.00 88.19 385 PHE A CA 1
ATOM 2891 C C . PHE A 1 385 ? 1.626 -15.189 2.720 1.00 88.19 385 PHE A C 1
ATOM 2893 O O . PHE A 1 385 ? 2.409 -15.794 3.449 1.00 88.19 385 PHE A O 1
ATOM 2900 N N . THR A 1 386 ? 0.846 -15.800 1.834 1.00 84.94 386 THR A N 1
ATOM 2901 C CA . THR A 1 386 ? 0.944 -17.236 1.545 1.00 84.94 386 THR A CA 1
ATOM 2902 C C . THR A 1 386 ? 2.299 -17.578 0.925 1.00 84.94 386 THR A C 1
ATOM 2904 O O . THR A 1 386 ? 2.882 -16.781 0.178 1.00 84.94 386 THR A O 1
ATOM 2907 N N . ASP A 1 387 ? 2.794 -18.786 1.194 1.00 77.31 387 ASP A N 1
ATOM 2908 C CA . ASP A 1 387 ? 4.043 -19.273 0.607 1.00 77.31 387 ASP A CA 1
ATOM 2909 C C . ASP A 1 387 ? 3.953 -19.297 -0.926 1.00 77.31 387 ASP A C 1
ATOM 2911 O O . ASP A 1 387 ? 4.903 -18.926 -1.617 1.00 77.31 387 ASP A O 1
ATOM 2915 N N . GLU A 1 388 ? 2.795 -19.671 -1.473 1.00 80.31 388 GLU A N 1
ATOM 2916 C CA . GLU A 1 388 ? 2.523 -19.693 -2.909 1.00 80.31 388 GLU A CA 1
ATOM 2917 C C . GLU A 1 388 ? 2.713 -18.311 -3.541 1.00 80.31 388 GLU A C 1
ATOM 2919 O O . GLU A 1 388 ? 3.379 -18.191 -4.576 1.00 80.31 388 GLU A O 1
ATOM 2924 N N . TYR A 1 389 ? 2.178 -17.266 -2.905 1.00 79.06 389 TYR A N 1
ATOM 2925 C CA . TYR A 1 389 ? 2.307 -15.895 -3.385 1.00 79.06 389 TYR A CA 1
ATOM 2926 C C . TYR A 1 389 ? 3.758 -15.405 -3.340 1.00 79.06 389 TYR A C 1
ATOM 2928 O O . TYR A 1 389 ? 4.244 -14.810 -4.304 1.00 79.06 389 TYR A O 1
ATOM 2936 N N . ILE A 1 390 ? 4.486 -15.726 -2.266 1.00 76.00 390 ILE A N 1
ATOM 2937 C CA . ILE A 1 390 ? 5.915 -15.407 -2.137 1.00 76.00 390 ILE A CA 1
ATOM 2938 C C . ILE A 1 390 ? 6.726 -16.102 -3.241 1.00 76.00 390 ILE A C 1
ATOM 2940 O O . ILE A 1 390 ? 7.582 -15.479 -3.876 1.00 76.00 390 ILE A O 1
ATOM 2944 N N . GLN A 1 391 ? 6.463 -17.383 -3.512 1.00 72.44 391 GLN A N 1
ATOM 2945 C CA . GLN A 1 391 ? 7.170 -18.121 -4.562 1.00 72.44 391 GLN A CA 1
ATOM 2946 C C . GLN A 1 391 ? 6.865 -17.581 -5.964 1.00 72.44 391 GLN A C 1
ATOM 2948 O O . GLN A 1 391 ? 7.769 -17.528 -6.805 1.00 72.44 391 GLN A O 1
ATOM 2953 N N . GLU A 1 392 ? 5.627 -17.160 -6.230 1.00 72.50 392 GLU A N 1
ATOM 2954 C CA . GLU A 1 392 ? 5.286 -16.516 -7.501 1.00 72.50 392 GLU A CA 1
ATOM 2955 C C . GLU A 1 392 ? 5.982 -15.155 -7.640 1.00 72.50 392 GLU A C 1
ATOM 2957 O O . GLU A 1 392 ? 6.574 -14.888 -8.686 1.00 72.50 392 GLU A O 1
ATOM 2962 N N . ALA A 1 393 ? 6.035 -14.348 -6.574 1.00 71.50 393 ALA A N 1
ATOM 2963 C CA . ALA A 1 393 ? 6.779 -13.085 -6.558 1.00 71.50 393 ALA A CA 1
ATOM 2964 C C . ALA A 1 393 ? 8.258 -13.284 -6.929 1.00 71.50 393 ALA A C 1
ATOM 2966 O O . ALA A 1 393 ? 8.801 -12.586 -7.791 1.00 71.50 393 ALA A O 1
ATOM 2967 N N . ILE A 1 394 ? 8.906 -14.288 -6.326 1.00 70.25 394 ILE A N 1
ATOM 2968 C CA . ILE A 1 394 ? 10.305 -14.642 -6.610 1.00 70.25 394 ILE A CA 1
ATOM 2969 C C . ILE A 1 394 ? 10.472 -15.070 -8.071 1.00 70.25 394 ILE A C 1
ATOM 2971 O O . ILE A 1 394 ? 11.430 -14.665 -8.734 1.00 70.25 394 ILE A O 1
ATOM 2975 N N . ARG A 1 395 ? 9.549 -15.880 -8.598 1.00 69.00 395 ARG A N 1
ATOM 2976 C CA . ARG A 1 395 ? 9.585 -16.335 -9.993 1.00 69.00 395 ARG A CA 1
ATOM 2977 C C . ARG A 1 395 ? 9.472 -15.170 -10.968 1.00 69.00 395 ARG A C 1
ATOM 2979 O O . ARG A 1 395 ? 10.276 -15.091 -11.896 1.00 69.00 395 ARG A O 1
ATOM 2986 N N . GLN A 1 396 ? 8.514 -14.272 -10.748 1.00 67.50 396 GLN A N 1
ATOM 2987 C CA . GLN A 1 396 ? 8.341 -13.074 -11.568 1.00 67.50 396 GLN A CA 1
ATOM 2988 C C . GLN A 1 396 ? 9.600 -12.203 -11.536 1.00 67.50 396 GLN A C 1
ATOM 2990 O O . GLN A 1 396 ? 10.097 -11.812 -12.593 1.00 67.50 396 GLN A O 1
ATOM 2995 N N . GLY A 1 397 ? 10.175 -11.977 -10.351 1.00 61.72 397 GLY A N 1
ATOM 2996 C CA . GLY A 1 397 ? 11.430 -11.238 -10.201 1.00 61.72 397 GLY A CA 1
ATOM 2997 C C . GLY A 1 397 ? 12.601 -11.876 -10.961 1.00 61.72 397 GLY A C 1
ATOM 2998 O O . GLY A 1 397 ? 13.312 -11.191 -11.698 1.00 61.72 397 GLY A O 1
ATOM 2999 N N . ASN A 1 398 ? 12.773 -13.197 -10.854 1.00 61.97 398 ASN A N 1
ATOM 3000 C CA . ASN A 1 398 ? 13.834 -13.921 -11.563 1.00 61.97 398 ASN A CA 1
ATOM 3001 C C . ASN A 1 398 ? 13.658 -13.862 -13.085 1.00 61.97 398 ASN A C 1
ATOM 3003 O O . ASN A 1 398 ? 14.621 -13.592 -13.800 1.00 61.97 398 ASN A O 1
ATOM 3007 N N . MET A 1 399 ? 12.432 -14.044 -13.582 1.00 61.28 399 MET A N 1
ATOM 3008 C CA . MET A 1 399 ? 12.136 -13.959 -15.014 1.00 61.28 399 MET A CA 1
ATOM 3009 C C . MET A 1 399 ? 12.467 -12.568 -15.578 1.00 61.28 399 MET A C 1
ATOM 3011 O O . MET A 1 399 ? 13.030 -12.447 -16.667 1.00 61.28 399 MET A O 1
ATOM 3015 N N . GLN A 1 400 ? 12.164 -11.501 -14.835 1.00 52.38 400 GLN A N 1
ATOM 3016 C CA . GLN A 1 400 ? 12.522 -10.137 -15.232 1.00 52.38 400 GLN A CA 1
ATOM 3017 C C . GLN A 1 400 ? 14.044 -9.931 -15.271 1.00 52.38 400 GLN A C 1
ATOM 3019 O O . GLN A 1 400 ? 14.564 -9.358 -16.233 1.00 52.38 400 GLN A O 1
ATOM 3024 N N . ALA A 1 401 ? 14.767 -10.437 -14.269 1.00 56.50 401 ALA A N 1
ATOM 3025 C CA . ALA A 1 401 ? 16.224 -10.354 -14.215 1.00 56.50 401 ALA A CA 1
ATOM 3026 C C . ALA A 1 401 ? 16.899 -11.119 -15.369 1.00 56.50 401 ALA A C 1
ATOM 3028 O O . ALA A 1 401 ? 17.832 -10.604 -15.992 1.00 56.50 401 ALA A O 1
ATOM 3029 N N . GLU A 1 402 ? 16.409 -12.316 -15.694 1.00 56.06 402 GLU A N 1
ATOM 3030 C CA . GLU A 1 402 ? 16.897 -13.122 -16.819 1.00 56.06 402 GLU A CA 1
ATOM 3031 C C . GLU A 1 402 ? 16.686 -12.408 -18.161 1.00 56.06 402 GLU A C 1
ATOM 3033 O O . GLU A 1 402 ? 17.627 -12.285 -18.951 1.00 56.06 402 GLU A O 1
ATOM 3038 N N . ASN A 1 403 ? 15.494 -11.850 -18.387 1.00 55.12 403 ASN A N 1
ATOM 3039 C CA . ASN A 1 403 ? 15.191 -11.076 -19.592 1.00 55.12 403 ASN A CA 1
ATOM 3040 C C . ASN A 1 403 ? 16.121 -9.859 -19.742 1.00 55.12 403 ASN A C 1
ATOM 3042 O O . ASN A 1 403 ? 16.645 -9.599 -20.831 1.00 55.12 403 ASN A O 1
ATOM 3046 N N . ALA A 1 404 ? 16.371 -9.124 -18.653 1.00 54.25 404 ALA A N 1
ATOM 3047 C CA . ALA A 1 404 ? 17.286 -7.983 -18.656 1.00 54.25 404 ALA A CA 1
ATOM 3048 C C . ALA A 1 404 ? 18.732 -8.404 -18.974 1.00 54.25 404 ALA A C 1
ATOM 3050 O O . ALA A 1 404 ? 19.416 -7.754 -19.774 1.00 54.25 404 ALA A O 1
ATOM 3051 N N . ALA A 1 405 ? 19.190 -9.521 -18.404 1.00 55.78 405 ALA A N 1
ATOM 3052 C CA . ALA A 1 405 ? 20.507 -10.083 -18.689 1.00 55.78 405 ALA A CA 1
ATOM 3053 C C . ALA A 1 405 ? 20.645 -10.503 -20.163 1.00 55.78 405 ALA A C 1
ATOM 3055 O O . ALA A 1 405 ? 21.674 -10.233 -20.790 1.00 55.78 405 ALA A O 1
ATOM 3056 N N . GLU A 1 406 ? 19.609 -11.102 -20.755 1.00 62.22 406 GLU A N 1
ATOM 3057 C CA . GLU A 1 406 ? 19.621 -11.472 -22.170 1.00 62.22 406 GLU A CA 1
ATOM 3058 C C . GLU A 1 406 ? 19.644 -10.249 -23.100 1.00 62.22 406 GLU A C 1
ATOM 3060 O O . GLU A 1 406 ? 20.387 -10.234 -24.086 1.00 62.22 406 GLU A O 1
ATOM 3065 N N . VAL A 1 407 ? 18.874 -9.201 -22.793 1.00 57.41 407 VAL A N 1
ATOM 3066 C CA . VAL A 1 407 ? 18.943 -7.922 -23.521 1.00 57.41 407 VAL A CA 1
ATOM 3067 C C . VAL A 1 407 ? 20.357 -7.342 -23.452 1.00 57.41 407 VAL A C 1
ATOM 3069 O O . VAL A 1 407 ? 20.909 -6.960 -24.484 1.00 57.41 407 VAL A O 1
ATOM 3072 N N . SER A 1 408 ? 20.977 -7.337 -22.268 1.00 61.91 408 SER A N 1
ATOM 3073 C CA . SER A 1 408 ? 22.356 -6.868 -22.096 1.00 61.91 408 SER A CA 1
ATOM 3074 C C . SER A 1 408 ? 23.346 -7.674 -22.944 1.00 61.91 408 SER A C 1
ATOM 3076 O O . SER A 1 408 ? 24.156 -7.089 -23.666 1.00 61.91 408 SER A O 1
ATOM 3078 N N . ARG A 1 409 ? 23.234 -9.009 -22.943 1.00 69.38 409 ARG A N 1
ATOM 3079 C CA . ARG A 1 409 ? 24.057 -9.889 -23.786 1.00 69.38 409 ARG A CA 1
ATOM 3080 C C . ARG A 1 409 ? 23.913 -9.545 -25.269 1.00 69.38 409 ARG A C 1
ATOM 3082 O O . ARG A 1 409 ? 24.923 -9.352 -25.941 1.00 69.38 409 ARG A O 1
ATOM 3089 N N . ARG A 1 410 ? 22.680 -9.418 -25.771 1.00 65.94 410 ARG A N 1
ATOM 3090 C CA . ARG A 1 410 ? 22.414 -9.074 -27.181 1.00 65.94 410 ARG A CA 1
ATOM 3091 C C . ARG A 1 410 ? 22.978 -7.706 -27.564 1.00 65.94 410 ARG A C 1
ATOM 3093 O O . ARG A 1 410 ? 23.549 -7.563 -28.642 1.00 65.94 410 ARG A O 1
ATOM 3100 N N . ASN A 1 411 ? 22.856 -6.713 -26.686 1.00 65.94 411 ASN A N 1
ATOM 3101 C CA . ASN A 1 411 ? 23.413 -5.381 -26.922 1.00 65.94 411 ASN A CA 1
ATOM 3102 C C . ASN A 1 411 ? 24.946 -5.408 -26.977 1.00 65.94 411 ASN A C 1
ATOM 3104 O O . ASN A 1 411 ? 25.534 -4.744 -27.830 1.00 65.94 411 ASN A O 1
ATOM 3108 N N . ASN A 1 412 ? 25.592 -6.207 -26.124 1.00 74.38 412 ASN A N 1
ATOM 3109 C CA . ASN A 1 412 ? 27.043 -6.387 -26.166 1.00 74.38 412 ASN A CA 1
ATOM 3110 C C . ASN A 1 412 ? 27.486 -7.055 -27.477 1.00 74.38 412 ASN A C 1
ATOM 3112 O O . ASN A 1 412 ? 28.396 -6.553 -28.131 1.00 74.38 412 ASN A O 1
ATOM 3116 N N . GLU A 1 413 ? 26.800 -8.115 -27.916 1.00 76.62 413 GLU A N 1
ATOM 3117 C CA . GLU A 1 413 ? 27.071 -8.780 -29.202 1.00 76.62 413 GLU A CA 1
ATOM 3118 C C . GLU A 1 413 ? 26.891 -7.827 -30.400 1.00 76.62 413 GLU A C 1
ATOM 3120 O O . GLU A 1 413 ? 27.688 -7.836 -31.342 1.00 76.62 413 GLU A O 1
ATOM 3125 N N . MET A 1 414 ? 25.865 -6.966 -30.370 1.00 74.06 414 MET A N 1
ATOM 3126 C CA . MET A 1 414 ? 25.674 -5.918 -31.379 1.00 74.06 414 MET A CA 1
ATOM 3127 C C . MET A 1 414 ? 26.827 -4.908 -31.357 1.00 74.06 414 MET A C 1
ATOM 3129 O O . MET A 1 414 ? 27.362 -4.575 -32.414 1.00 74.06 414 MET A O 1
ATOM 3133 N N . MET A 1 415 ? 27.221 -4.426 -30.177 1.00 71.19 415 MET A N 1
ATOM 3134 C CA . MET A 1 415 ? 28.295 -3.444 -30.037 1.00 71.19 415 MET A CA 1
ATOM 3135 C C . MET A 1 415 ? 29.630 -3.999 -30.541 1.00 71.19 415 MET A C 1
ATOM 3137 O O . MET A 1 415 ? 30.345 -3.313 -31.265 1.00 71.19 415 MET A O 1
ATOM 3141 N N . GLU A 1 416 ? 29.939 -5.260 -30.234 1.00 78.44 416 GLU A N 1
ATOM 3142 C CA . GLU A 1 416 ? 31.117 -5.947 -30.774 1.00 78.44 416 GLU A CA 1
ATOM 3143 C C . GLU A 1 416 ? 31.088 -6.018 -32.305 1.00 78.44 416 GLU A C 1
ATOM 3145 O O . GLU A 1 416 ? 32.109 -5.773 -32.953 1.00 78.44 416 GLU A O 1
ATOM 3150 N N . ARG A 1 417 ? 29.920 -6.290 -32.905 1.00 77.75 417 ARG A N 1
ATOM 3151 C CA . ARG A 1 417 ? 29.764 -6.269 -34.365 1.00 77.75 417 ARG A CA 1
ATOM 3152 C C . ARG A 1 417 ? 30.012 -4.875 -34.941 1.00 77.75 417 ARG A C 1
ATOM 3154 O O . ARG A 1 417 ? 30.794 -4.754 -35.875 1.00 77.75 417 ARG A O 1
ATOM 3161 N N . VAL A 1 418 ? 29.419 -3.833 -34.360 1.00 79.94 418 VAL A N 1
ATOM 3162 C CA . VAL A 1 418 ? 29.618 -2.441 -34.804 1.00 79.94 418 VAL A CA 1
ATOM 3163 C C . VAL A 1 418 ? 31.089 -2.034 -34.708 1.00 79.94 418 VAL A C 1
ATOM 3165 O O . VAL A 1 418 ? 31.624 -1.423 -35.631 1.00 79.94 418 VAL A O 1
ATOM 3168 N N . VAL A 1 419 ? 31.772 -2.405 -33.620 1.00 82.88 419 VAL A N 1
ATOM 3169 C CA . VAL A 1 419 ? 33.211 -2.155 -33.457 1.00 82.88 419 VAL A CA 1
ATOM 3170 C C . VAL A 1 419 ? 34.015 -2.856 -34.553 1.00 82.88 419 VAL A C 1
ATOM 3172 O O . VAL A 1 419 ? 34.916 -2.236 -35.123 1.00 82.88 419 VAL A O 1
ATOM 3175 N N . ASN A 1 420 ? 33.693 -4.109 -34.882 1.00 80.00 420 ASN A N 1
ATOM 3176 C CA . ASN A 1 420 ? 34.357 -4.836 -35.964 1.00 80.00 420 ASN A CA 1
ATOM 3177 C C . ASN A 1 420 ? 34.105 -4.187 -37.330 1.00 80.00 420 ASN A C 1
ATOM 3179 O O . ASN A 1 420 ? 35.069 -3.943 -38.055 1.00 80.00 420 ASN A O 1
ATOM 3183 N N . ASP A 1 421 ? 32.860 -3.827 -37.641 1.00 82.19 421 ASP A N 1
ATOM 3184 C CA . ASP A 1 421 ? 32.495 -3.165 -38.897 1.00 82.19 421 ASP A CA 1
ATOM 3185 C C . ASP A 1 421 ? 33.232 -1.822 -39.050 1.00 82.19 421 ASP A C 1
ATOM 3187 O O . ASP A 1 421 ? 33.783 -1.516 -40.108 1.00 82.19 421 ASP A O 1
ATOM 3191 N N . PHE A 1 422 ? 33.330 -1.031 -37.974 1.00 80.81 422 PHE A N 1
ATOM 3192 C CA . PHE A 1 422 ? 34.109 0.213 -37.966 1.00 80.81 422 PHE A CA 1
ATOM 3193 C C . PHE A 1 422 ? 35.610 -0.033 -38.141 1.00 80.81 422 PHE A C 1
ATOM 3195 O O . PHE A 1 422 ? 36.275 0.705 -38.869 1.00 80.81 422 PHE A O 1
ATOM 3202 N N . CYS A 1 423 ? 36.158 -1.073 -37.508 1.00 75.19 423 CYS A N 1
ATOM 3203 C CA . CYS A 1 423 ? 37.559 -1.449 -37.685 1.00 75.19 423 CYS A CA 1
ATOM 3204 C C . CYS A 1 423 ? 37.861 -1.904 -39.119 1.00 75.19 423 CYS A C 1
ATOM 3206 O O . CYS A 1 423 ? 38.948 -1.616 -39.622 1.00 75.19 423 CYS A O 1
ATOM 3208 N N . GLU A 1 424 ? 36.938 -2.604 -39.779 1.00 77.06 424 GLU A N 1
ATOM 3209 C CA . GLU A 1 424 ? 37.076 -2.979 -41.189 1.00 77.06 424 GLU A CA 1
ATOM 3210 C C . GLU A 1 424 ? 36.954 -1.771 -42.118 1.00 77.06 424 GLU A C 1
ATOM 3212 O O . GLU A 1 424 ? 37.760 -1.635 -43.037 1.00 77.06 424 GLU A O 1
ATOM 3217 N N . TYR A 1 425 ? 36.020 -0.858 -41.844 1.00 71.50 425 TYR A N 1
ATOM 3218 C CA . TYR A 1 425 ? 35.840 0.371 -42.618 1.00 71.50 425 TYR A CA 1
ATOM 3219 C C . TYR A 1 425 ? 37.079 1.278 -42.589 1.00 71.50 425 TYR A C 1
ATOM 3221 O O . TYR A 1 425 ? 37.464 1.820 -43.615 1.00 71.50 425 TYR A O 1
ATOM 3229 N N . ILE A 1 426 ? 37.749 1.409 -41.438 1.00 73.94 426 ILE A N 1
ATOM 3230 C CA . ILE A 1 426 ? 38.976 2.221 -41.298 1.00 73.94 426 ILE A CA 1
ATOM 3231 C C . ILE A 1 426 ? 40.186 1.591 -42.020 1.00 73.94 426 ILE A C 1
ATOM 3233 O O . ILE A 1 426 ? 41.173 2.275 -42.288 1.00 73.94 426 ILE A O 1
ATOM 3237 N N . ARG A 1 427 ? 40.152 0.282 -42.305 1.00 72.88 427 ARG A N 1
ATOM 3238 C CA . ARG A 1 427 ? 41.240 -0.433 -42.999 1.00 72.88 427 ARG A CA 1
ATOM 3239 C C . ARG A 1 427 ? 41.127 -0.395 -44.528 1.00 72.88 427 ARG A C 1
ATOM 3241 O O . ARG A 1 427 ? 42.069 -0.846 -45.183 1.00 72.88 427 ARG A O 1
ATOM 3248 N N . GLN A 1 428 ? 40.010 0.091 -45.069 1.00 62.84 428 GLN A N 1
ATOM 3249 C CA . GLN A 1 428 ? 39.820 0.389 -46.494 1.00 62.84 428 GLN A CA 1
ATOM 3250 C C . GLN A 1 428 ? 40.277 1.816 -46.792 1.00 62.84 428 GLN A C 1
ATOM 3252 O O . GLN A 1 428 ? 40.833 2.018 -47.897 1.00 62.84 428 GLN A O 1
#

Foldseek 3Di:
DDPDDDPPPDDPPPPPDDDDDDDDDQQAPQVQFPCLVVAQFQWKWKWKDAPQDIDDIDTGRHSVLRNQLSVLSRVKGFADFDFDDRRWIKIWIWTAGPVRDIAIWIATLVGWTQDQNTTTRMPRSVVSCVSVVHNSPDDPDPDPPDDDDDDDDDDDDDDDDDDDDDDDDPDPDDDPDPQPDFDWDWDDPRQKIFTDGPQKGKDWDDGQQQTKMKIARPVARQWIKMKGRKADLAAQDPVLLVVLVVVDDPPDLVNLTHHQNPQEPVSVLACVVSSQRSCVSRPSDDDDDWDWAPKDWPDKDFDDDPCNVFFPGWIWTWIWTQGPVRATKIKIKTWTKGFPDFDDDPRGGNDSGIMIGTIIMTIHHPVNCVVCVVVVVNRVVRMDGDPSSNVVSVVVSVVVVVVVVVVVVVVVVVVVVVVVVVVVVVVD

Organism: NCBI:txid2885357

Radius of gyration: 28.33 Å; chains: 1; bounding box: 108×58×85 Å